Protein AF-A0A662HQM2-F1 (afdb_monomer)

Mean predicted aligned error: 8.48 Å

Radius of gyration: 34.42 Å; Cα contacts (8 Å, |Δi|>4): 1086; chains: 1; bounding box: 82×51×140 Å

Sequence (553 aa):
MDTLKEIIKVRYRIVAILLALVITISVVMAFYILLPKKKPVIGIIKIHGYLITEYSKDIYLKAIRYAEENDTIAGVVVRVYSPGGIASTVEHIYHSLKRLKRVKPVVVCIEGLAASGGYYVSLAGEYIIAEPTSFIGNIGVIAIMPPLIIPSELLVETGPYKYTGFEVHTFCLTVKDALGNFLRAINESRGDRLKISLLNLSQGMLYIGSKALELGLIDKLGSLPDAISLVANLTRIKEYEVVDITERIREELLRDLGYNLWLNKTKLTIGLLNKITMLENSLYYLSPLFINSSNFISTVWTGQAPILISSDSIGGSEKKNVGTKPTVEEEHFILIDGAHRNYIPLPLMNSLLGELNSRGYKVVIVTEKDELKEYLQKRPSCLLIMTPLAKYDKEIVEEIREYLGNNGRLILIHEPAGILASNINSLSQEFGIYFTDGYLYNIRDNYGIYRNIVVRNISDHWLMVNITRLVFFTCTHVYTNGTGLVFTSNSTYHSILERPGEYTPIVLTFKERVLAIGDATIILDPFNTVEDNLKLVKNIVKFMVGECGVKKD

Nearest PDB structures (foldseek):
  3rst-assembly1_C  TM=8.503E-01  e=4.247E-15  Bacillus subtilis
  4kwb-assembly1_C  TM=8.469E-01  e=7.197E-15  Bacillus subtilis subsp. subtilis str. 168
  3rst-assembly1_B  TM=8.493E-01  e=8.581E-15  Bacillus subtilis
  3rst-assembly1_H  TM=8.318E-01  e=1.454E-14  Bacillus subtilis
  4kwb-assembly1_D  TM=8.241E-01  e=5.601E-14  Bacillus subtilis subsp. subtilis str. 168

Foldseek 3Di:
DVVVVVVVVVVVVVVVVVVVVVVVVVVVVVVVVPPPDLFAEEEEAEDAFELAAPLSLVLLLVLLVCLQPDPSHQAYEYEFHYLFYFLVSLVSLLVSLLVSCVRHAYEYEYEQEQAQSNLLSNLSHLFYEYAQQHKHALQFKDWFAFADDDDDPVDDDPDPCPPRVDDRQQVLQVRLVSSVVSLVSQCVRQPPLAQDDSLVSHVRDIDGRNRCNVRRSGPYYDHPVVRSVVSCVVSVHDDYHYDHSSVVSVVSLCVDPRSVCVVVLHAAELVNSCVRPVNNTTMISGRCVRHDCVQPQVPADDQDDNPNDDCVVVPPPDPDPPDDPDPLPDLAEEEEECLLVADDPPVFQCLLCVLSVVVVYYYHYDNHPVVLLVVLVSQYLEYEGHAGPAADDPVSLVSVVVSVVVVYAYEYEYALRRHACVRVCSRVVVFFKDWHRFWKFASPQASSDGQFHKFQPFDPFLLCPPPRIATAPTFTAMGGPFDQGTWGDQRMAGPVVRHGGIGGQWGATDVRRYIYGRGPQLSTPPNCVPGCSSVSSSSVSCSSNVVGDPPPD

Secondary structure (DSSP, 8-state):
-HHHHHHHHHHHHHHHHHHHHHHHHHHHHHHHHHS-PPPPEEEEEEEEEEE-SHHHHHHHHHHHHHHHH-TTEEEEEEEEEEEEEEHHHHHHHHHHHHHHHTTS-EEEEEEEEEETHHHHHHTTSSEEEE-TT-EEE----EEPPPPPP---TTS--SSTTTTTSS-TTTHHHHHHHHHHHHHHHHHHHHGGG--S-HHHHTT--EEEHHHHHHTTSSSEE--HHHHHHHHHHHHT-SS-EEEESGGGGHHHHTT-HHHHHHHTTPPB-HHHHHHHHSSTT-EEEE-GGGB-GGGTS--S---PPPTTS-TTTS-------------S--S-EEEEE-TT-----GGG-HHHHHHHHHTT-EEEEE-SHHHHHHHHHT--SEEEEES-SSPPPHHHHHHHHHHHHTT--EEEE--TTTS-THHHHHHHGGGTEEEPSS-EE-SSSBSSSTTSBEE-EE-S-GGGTT---EE-SS---EEESSEEEEE--TTEEETTTTEEE---SEEEETTTTEEEES-SGGGSTTGGGSTTHHHHHHHHHHHHHT-TT----

Solvent-accessible surface area (backbone atoms only — not comparable to full-atom values): 29248 Å² total; per-residue (Å²): 119,67,69,60,55,50,53,50,52,52,50,52,49,54,52,50,50,51,50,50,50,52,50,50,52,50,51,52,50,49,50,64,68,66,47,82,73,80,62,41,24,38,32,33,41,70,50,57,30,39,40,56,40,75,63,46,37,53,56,52,49,52,47,50,47,52,54,59,74,35,82,55,42,55,22,33,33,39,37,30,36,12,46,12,20,32,37,68,41,35,50,55,52,21,54,49,44,41,53,36,40,76,80,28,57,30,30,20,29,34,49,67,27,17,21,13,21,28,32,55,38,43,47,33,32,81,40,31,30,23,28,56,79,14,34,36,37,26,38,48,62,47,68,46,77,52,72,78,81,81,88,50,94,89,61,85,74,98,48,98,37,68,85,56,74,49,58,67,80,57,42,43,43,59,49,37,52,53,38,51,51,53,54,46,50,49,47,73,55,38,48,90,54,44,70,59,56,70,72,68,45,62,70,34,54,72,30,41,25,57,55,26,39,74,35,21,78,34,73,42,78,42,51,66,72,53,39,51,51,49,41,31,59,78,65,71,52,89,68,67,43,79,42,66,46,43,68,80,45,38,75,61,47,72,66,26,66,30,35,46,35,41,77,70,71,52,60,44,44,69,73,53,56,39,67,63,60,79,44,66,61,46,55,23,20,38,38,67,90,52,36,52,46,82,82,80,50,71,66,86,83,61,100,52,73,62,78,79,56,54,63,84,81,70,57,81,92,61,94,70,83,85,66,80,81,74,75,93,77,71,92,48,30,34,36,34,55,37,45,41,56,26,62,74,66,64,92,28,30,53,71,52,53,49,55,38,42,76,71,66,32,46,80,46,75,32,66,43,64,68,54,46,56,56,50,48,75,68,57,37,45,16,42,42,42,33,44,35,75,36,67,59,52,71,69,60,51,52,53,53,50,51,35,44,73,69,74,25,30,38,37,43,30,34,39,47,79,47,53,69,34,67,25,47,38,55,49,36,47,86,56,44,30,43,59,45,69,45,38,37,30,14,88,80,53,39,61,48,38,44,40,18,29,48,34,61,51,57,41,99,42,83,65,40,64,95,51,65,40,40,51,36,71,44,25,14,42,42,51,61,81,53,46,68,45,32,38,41,54,59,74,26,27,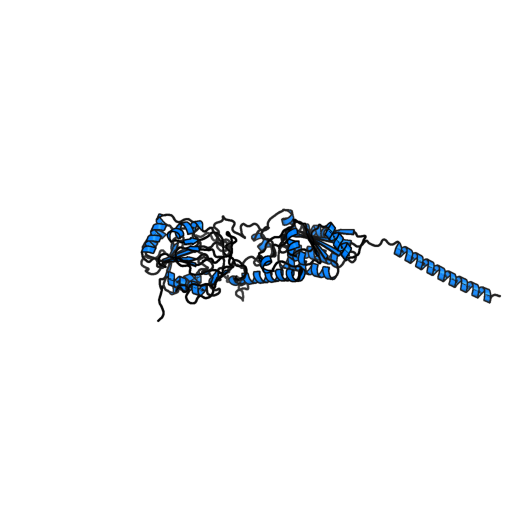35,66,76,74,76,40,64,35,68,44,26,35,30,36,36,19,69,92,76,29,34,41,38,32,22,35,46,52,32,57,20,59,71,45,14,69,42,77,32,22,48,58,44,42,55,33,49,48,36,55,38,74,60,65,72,82,75,72,83,124

Structure (mmCIF, N/CA/C/O backbone):
data_AF-A0A662HQM2-F1
#
_entry.id   AF-A0A662HQM2-F1
#
loop_
_atom_site.group_PDB
_atom_site.id
_atom_site.type_symbol
_atom_site.label_atom_id
_atom_site.label_alt_id
_atom_site.label_comp_id
_atom_site.label_asym_id
_atom_site.label_entity_id
_atom_site.label_seq_id
_atom_site.pdbx_PDB_ins_code
_atom_site.Cartn_x
_atom_site.Cartn_y
_atom_site.Cartn_z
_atom_site.occupancy
_atom_site.B_iso_or_equiv
_atom_site.auth_seq_id
_atom_site.auth_comp_id
_atom_site.auth_asym_id
_atom_site.auth_atom_id
_atom_site.pdbx_PDB_model_num
ATOM 1 N N . MET A 1 1 ? 37.650 10.906 -100.946 1.00 57.34 1 MET A N 1
ATOM 2 C CA . MET A 1 1 ? 38.655 10.662 -99.883 1.00 57.34 1 MET A CA 1
ATOM 3 C C . MET A 1 1 ? 38.355 11.476 -98.616 1.00 57.34 1 MET A C 1
ATOM 5 O O . MET A 1 1 ? 38.645 10.993 -97.527 1.00 57.34 1 MET A O 1
ATOM 9 N N . ASP A 1 2 ? 37.706 12.643 -98.727 1.00 63.16 2 ASP A N 1
ATOM 10 C CA . ASP A 1 2 ? 37.366 13.505 -97.577 1.00 63.16 2 ASP A CA 1
ATOM 11 C C . ASP A 1 2 ? 36.188 13.016 -96.716 1.00 63.16 2 ASP A C 1
ATOM 13 O O . ASP A 1 2 ? 36.229 13.137 -95.494 1.00 63.16 2 ASP A O 1
ATOM 17 N N . THR A 1 3 ? 35.199 12.342 -97.308 1.00 64.31 3 THR A N 1
ATOM 18 C CA . THR A 1 3 ? 34.063 11.734 -96.584 1.00 64.31 3 THR A CA 1
ATOM 19 C C . THR A 1 3 ? 34.477 10.606 -95.633 1.00 64.31 3 THR A C 1
ATOM 21 O O . THR A 1 3 ? 33.915 10.466 -94.550 1.00 64.31 3 THR A O 1
ATOM 24 N N . LEU A 1 4 ? 35.507 9.829 -95.984 1.00 66.12 4 LEU A N 1
ATOM 25 C CA . LEU A 1 4 ? 36.031 8.761 -95.126 1.00 66.12 4 LEU A CA 1
ATOM 26 C C . LEU A 1 4 ? 36.769 9.331 -93.898 1.00 66.12 4 LEU A C 1
ATOM 28 O O . LEU A 1 4 ? 36.634 8.804 -92.796 1.00 66.12 4 LEU A O 1
ATOM 32 N N . LYS A 1 5 ? 37.504 10.441 -94.066 1.00 69.56 5 LYS A N 1
ATOM 33 C CA . LYS A 1 5 ? 38.209 11.138 -92.973 1.00 69.56 5 LYS A CA 1
ATOM 34 C C . LYS A 1 5 ? 37.240 11.792 -91.980 1.00 69.56 5 LYS A C 1
ATOM 36 O O . LYS A 1 5 ? 37.500 11.765 -90.778 1.00 69.56 5 LYS A O 1
ATOM 41 N N . GLU A 1 6 ? 36.127 12.333 -92.469 1.00 72.69 6 GLU A N 1
ATOM 42 C CA . GLU A 1 6 ? 35.021 12.870 -91.659 1.00 72.69 6 GLU A CA 1
ATOM 43 C C . GLU A 1 6 ? 34.370 11.782 -90.787 1.00 72.69 6 GLU A C 1
ATOM 45 O O . GLU A 1 6 ? 34.296 11.929 -89.567 1.00 72.69 6 GLU A O 1
ATOM 50 N N . ILE A 1 7 ? 34.006 10.634 -91.371 1.00 73.88 7 ILE A N 1
ATOM 51 C CA . ILE A 1 7 ? 33.410 9.501 -90.634 1.00 73.88 7 ILE A CA 1
ATOM 52 C C . ILE A 1 7 ? 34.364 8.972 -89.554 1.00 73.88 7 ILE A C 1
ATOM 54 O O . ILE A 1 7 ? 33.945 8.663 -88.436 1.00 73.88 7 ILE A O 1
ATOM 58 N N . ILE A 1 8 ? 35.660 8.895 -89.867 1.00 75.94 8 ILE A N 1
ATOM 59 C CA . ILE A 1 8 ? 36.695 8.479 -88.917 1.00 75.94 8 ILE A CA 1
ATOM 60 C C . ILE A 1 8 ? 36.803 9.484 -87.757 1.00 75.94 8 ILE A C 1
ATOM 62 O O . ILE A 1 8 ? 36.804 9.068 -86.598 1.00 75.94 8 ILE A O 1
ATOM 66 N N . LYS A 1 9 ? 36.804 10.799 -88.024 1.00 76.88 9 LYS A N 1
ATOM 67 C CA . LYS A 1 9 ? 36.801 11.840 -86.977 1.00 76.88 9 LYS A CA 1
ATOM 68 C C . LYS A 1 9 ? 35.562 11.775 -86.081 1.00 76.88 9 LYS A C 1
ATOM 70 O O . LYS A 1 9 ? 35.693 11.914 -84.866 1.00 76.88 9 LYS A O 1
ATOM 75 N N . VAL A 1 10 ? 34.378 11.548 -86.652 1.00 79.06 10 VAL A N 1
ATOM 76 C CA . VAL A 1 10 ? 33.128 11.403 -85.886 1.00 79.06 10 VAL A CA 1
ATOM 77 C C . VAL A 1 10 ? 33.176 10.155 -85.000 1.00 79.06 10 VAL A C 1
ATOM 79 O O . VAL A 1 10 ? 32.844 10.242 -83.819 1.00 79.06 10 VAL A O 1
ATOM 82 N N . ARG A 1 11 ? 33.684 9.023 -85.507 1.00 81.44 11 ARG A N 1
ATOM 83 C CA . ARG A 1 11 ? 33.904 7.807 -84.703 1.00 81.44 11 ARG A CA 1
ATOM 84 C C . ARG A 1 11 ? 34.881 8.039 -83.552 1.00 81.44 11 ARG A C 1
ATOM 86 O O . ARG A 1 11 ? 34.568 7.653 -82.431 1.00 81.44 11 ARG A O 1
ATOM 93 N N . TYR A 1 12 ? 36.008 8.714 -83.785 1.00 84.75 12 TYR A N 1
ATOM 94 C CA . TYR A 1 12 ? 36.951 9.055 -82.711 1.00 84.75 12 TYR A CA 1
ATOM 95 C C . TYR A 1 12 ? 36.329 9.975 -81.656 1.00 84.75 12 TYR A C 1
ATOM 97 O O . TYR A 1 12 ? 36.578 9.777 -80.471 1.00 84.75 12 TYR A O 1
ATOM 105 N N . ARG A 1 13 ? 35.482 10.936 -82.051 1.00 84.62 13 ARG A N 1
ATOM 106 C CA . ARG A 1 13 ? 34.747 11.792 -81.103 1.00 84.62 13 ARG A CA 1
ATOM 107 C C . ARG A 1 13 ? 33.743 11.001 -80.269 1.00 84.62 13 ARG A C 1
ATOM 109 O O . ARG A 1 13 ? 33.709 11.183 -79.060 1.00 84.62 13 ARG A O 1
ATOM 116 N N . ILE A 1 14 ? 32.972 10.102 -80.883 1.00 85.38 14 ILE A N 1
ATOM 117 C CA . ILE A 1 14 ? 32.019 9.240 -80.164 1.00 85.38 14 ILE A CA 1
ATOM 118 C C . ILE A 1 14 ? 32.761 8.326 -79.183 1.00 85.38 14 ILE A C 1
ATOM 120 O O . ILE A 1 14 ? 32.382 8.238 -78.019 1.00 85.38 14 ILE A O 1
ATOM 124 N N . VAL A 1 15 ? 33.854 7.697 -79.624 1.00 87.88 15 VAL A N 1
ATOM 125 C CA . VAL A 1 15 ? 34.693 6.845 -78.771 1.00 87.88 15 VAL A CA 1
ATOM 126 C C . VAL A 1 15 ? 35.307 7.649 -77.624 1.00 87.88 15 VAL A C 1
ATOM 128 O O . VAL A 1 15 ? 35.276 7.186 -76.490 1.00 87.88 15 VAL A O 1
ATOM 131 N N . ALA A 1 16 ? 35.795 8.867 -77.879 1.00 87.56 16 ALA A N 1
ATOM 132 C CA . ALA A 1 16 ? 36.340 9.746 -76.846 1.00 87.56 16 ALA A CA 1
ATOM 133 C C . ALA A 1 16 ? 35.281 10.188 -75.823 1.00 87.56 16 ALA A C 1
ATOM 135 O O . ALA A 1 16 ? 35.570 10.217 -74.630 1.00 87.56 16 ALA A O 1
ATOM 136 N N . ILE A 1 17 ? 34.052 10.481 -76.262 1.00 90.25 17 ILE A N 1
ATOM 137 C CA . ILE A 1 17 ? 32.931 10.828 -75.374 1.00 90.25 17 ILE A CA 1
ATOM 138 C C . ILE A 1 17 ? 32.534 9.626 -74.509 1.00 90.25 17 ILE A C 1
ATOM 140 O O . ILE A 1 17 ? 32.343 9.782 -73.307 1.00 90.25 17 ILE A O 1
ATOM 144 N N . LEU A 1 18 ? 32.453 8.425 -75.089 1.00 91.06 18 LEU A N 1
ATOM 145 C CA . LEU A 1 18 ? 32.153 7.201 -74.339 1.00 91.06 18 LEU A CA 1
ATOM 146 C C . LEU A 1 18 ? 33.255 6.875 -73.324 1.00 91.06 18 LEU A C 1
ATOM 148 O O . LEU A 1 18 ? 32.949 6.545 -72.182 1.00 91.06 18 LEU A O 1
ATOM 152 N N . LEU A 1 19 ? 34.527 7.025 -73.705 1.00 92.50 19 LEU A N 1
ATOM 153 C CA . LEU A 1 19 ? 35.667 6.879 -72.795 1.00 92.50 19 LEU A CA 1
ATOM 154 C C . LEU A 1 19 ? 35.613 7.896 -71.656 1.00 92.50 19 LEU A C 1
ATOM 156 O O . LEU A 1 19 ? 35.769 7.515 -70.499 1.00 92.50 19 LEU A O 1
ATOM 160 N N . ALA A 1 20 ? 35.343 9.165 -71.964 1.00 90.94 20 ALA A N 1
ATOM 161 C CA . ALA A 1 20 ? 35.182 10.201 -70.953 1.00 90.94 20 ALA A CA 1
ATOM 162 C C . ALA A 1 20 ? 34.033 9.864 -69.992 1.00 90.94 20 ALA A C 1
ATOM 164 O O . ALA A 1 20 ? 34.225 9.938 -68.784 1.00 90.94 20 ALA A O 1
ATOM 165 N N . LEU A 1 21 ? 32.886 9.401 -70.503 1.00 93.19 21 LEU A N 1
ATOM 166 C CA . LEU A 1 21 ? 31.736 8.997 -69.691 1.00 93.19 21 LEU A CA 1
ATOM 167 C C . LEU A 1 21 ? 32.073 7.823 -68.760 1.00 93.19 21 LEU A C 1
ATOM 169 O O . LEU A 1 21 ? 31.749 7.867 -67.576 1.00 93.19 21 LEU A O 1
ATOM 173 N N . VAL A 1 22 ? 32.752 6.790 -69.270 1.00 94.19 22 VAL A N 1
ATOM 174 C CA . VAL A 1 22 ? 33.184 5.634 -68.467 1.00 94.19 22 VAL A CA 1
ATOM 175 C C . VAL A 1 22 ? 34.169 6.064 -67.384 1.00 94.19 22 VAL A C 1
ATOM 177 O O . VAL A 1 22 ? 34.041 5.623 -66.241 1.00 94.19 22 VAL A O 1
ATOM 180 N N . ILE A 1 23 ? 35.113 6.953 -67.706 1.00 93.75 23 ILE A N 1
ATOM 181 C CA . ILE A 1 23 ? 36.056 7.515 -66.732 1.00 93.75 23 ILE A CA 1
ATOM 182 C C . ILE A 1 23 ? 35.303 8.327 -65.676 1.00 93.75 23 ILE A C 1
ATOM 184 O O . ILE A 1 23 ? 35.539 8.126 -64.490 1.00 93.75 23 ILE A O 1
ATOM 188 N N . THR A 1 24 ? 34.355 9.185 -66.061 1.00 91.25 24 THR A N 1
ATOM 189 C CA . THR A 1 24 ? 33.552 9.969 -65.112 1.00 91.25 24 THR A CA 1
ATOM 190 C C . THR A 1 24 ? 32.716 9.068 -64.204 1.00 91.25 24 THR A C 1
ATOM 192 O O . THR A 1 24 ? 32.744 9.253 -62.992 1.00 91.25 24 THR A O 1
ATOM 195 N N . ILE A 1 25 ? 32.033 8.055 -64.746 1.00 92.75 25 ILE A N 1
ATOM 196 C CA . ILE A 1 25 ? 31.264 7.084 -63.952 1.00 92.75 25 ILE A CA 1
ATOM 197 C C . ILE A 1 25 ? 32.188 6.322 -62.999 1.00 92.75 25 ILE A C 1
ATOM 199 O O . ILE A 1 25 ? 31.849 6.157 -61.831 1.00 92.75 25 ILE A O 1
ATOM 203 N N . SER A 1 26 ? 33.368 5.908 -63.462 1.00 90.06 26 SER A N 1
ATOM 204 C CA . SER A 1 26 ? 34.348 5.190 -62.639 1.00 90.06 26 SER A CA 1
ATOM 205 C C . SER A 1 26 ? 34.918 6.074 -61.530 1.00 90.06 26 SER A C 1
ATOM 207 O O . SER A 1 26 ? 35.071 5.606 -60.409 1.00 90.06 26 SER A O 1
ATOM 209 N N . VAL A 1 27 ? 35.181 7.357 -61.802 1.00 90.69 27 VAL A N 1
ATOM 210 C CA . VAL A 1 27 ? 35.644 8.336 -60.805 1.00 90.69 27 VAL A CA 1
ATOM 211 C C . VAL A 1 27 ? 34.545 8.643 -59.790 1.00 90.69 27 VAL A C 1
ATOM 213 O O . VAL A 1 27 ? 34.822 8.657 -58.596 1.00 90.69 27 VAL A O 1
ATOM 216 N N . VAL A 1 28 ? 33.294 8.825 -60.224 1.00 88.50 28 VAL A N 1
ATOM 217 C CA . VAL A 1 28 ? 32.146 9.020 -59.324 1.00 88.50 28 VAL A CA 1
ATOM 218 C C . VAL A 1 28 ? 31.912 7.769 -58.477 1.00 88.50 28 VAL A C 1
ATOM 220 O O . VAL A 1 28 ? 31.725 7.879 -57.271 1.00 88.50 28 VAL A O 1
ATOM 223 N N . MET A 1 29 ? 31.985 6.574 -59.064 1.00 86.00 29 MET A N 1
ATOM 224 C CA . MET A 1 29 ? 31.827 5.309 -58.346 1.00 86.00 29 MET A CA 1
ATOM 225 C C . MET A 1 29 ? 32.978 5.080 -57.357 1.00 86.00 29 MET A C 1
ATOM 227 O O . MET A 1 29 ? 32.722 4.736 -56.207 1.00 86.00 29 MET A O 1
ATOM 231 N N . ALA A 1 30 ? 34.225 5.346 -57.754 1.00 85.06 30 ALA A N 1
ATOM 232 C CA . ALA A 1 30 ? 35.382 5.306 -56.864 1.00 85.06 30 ALA A CA 1
ATOM 233 C C . ALA A 1 30 ? 35.238 6.320 -55.724 1.00 85.06 30 ALA A C 1
ATOM 235 O O . ALA A 1 30 ? 35.473 5.967 -54.574 1.00 85.06 30 ALA A O 1
ATOM 236 N N . PHE A 1 31 ? 34.775 7.540 -56.010 1.00 82.00 31 PHE A N 1
ATOM 237 C CA . PHE A 1 31 ? 34.490 8.556 -54.998 1.00 82.00 31 PHE A CA 1
ATOM 238 C C . PHE A 1 31 ? 33.400 8.092 -54.018 1.00 82.00 31 PHE A C 1
ATOM 240 O O . PHE A 1 31 ? 33.593 8.188 -52.812 1.00 82.00 31 PHE A O 1
ATOM 247 N N . TYR A 1 32 ? 32.305 7.495 -54.501 1.00 77.81 32 TYR A N 1
ATOM 248 C CA . TYR A 1 32 ? 31.253 6.919 -53.651 1.00 77.81 32 TYR A CA 1
ATOM 249 C C . TYR A 1 32 ? 31.725 5.721 -52.810 1.00 77.81 32 TYR A C 1
ATOM 251 O O . TYR A 1 32 ? 31.235 5.533 -51.698 1.00 77.81 32 TYR A O 1
ATOM 259 N N . ILE A 1 33 ? 32.665 4.916 -53.316 1.00 77.00 33 ILE A N 1
ATOM 260 C CA . ILE A 1 33 ? 33.270 3.787 -52.588 1.00 77.00 33 ILE A CA 1
ATOM 261 C C . ILE A 1 33 ? 34.285 4.279 -51.541 1.00 77.00 33 ILE A C 1
ATOM 263 O O . ILE A 1 33 ? 34.396 3.676 -50.475 1.00 77.00 33 ILE A O 1
ATOM 267 N N . LEU A 1 34 ? 35.007 5.366 -51.836 1.00 74.06 34 LEU A N 1
ATOM 268 C CA . LEU A 1 34 ? 36.028 5.973 -50.974 1.00 74.06 34 LEU A CA 1
ATOM 269 C C . LEU A 1 34 ? 35.450 6.921 -49.912 1.00 74.06 34 LEU A C 1
ATOM 271 O O . LEU A 1 34 ? 36.155 7.249 -48.956 1.00 74.06 34 LEU A O 1
ATOM 275 N N . LEU A 1 35 ? 34.192 7.360 -50.043 1.00 68.12 35 LEU A N 1
ATOM 276 C CA . LEU A 1 35 ? 33.508 8.094 -48.980 1.00 68.12 35 LEU A CA 1
ATOM 277 C C . LEU A 1 35 ? 33.440 7.207 -47.724 1.00 68.12 35 LEU A C 1
ATOM 279 O O . LEU A 1 35 ? 32.923 6.088 -47.798 1.00 68.12 35 LEU A O 1
ATOM 283 N N . PRO A 1 36 ? 33.919 7.680 -46.559 1.00 60.19 36 PRO A N 1
ATOM 284 C CA . PRO A 1 36 ? 33.823 6.911 -45.330 1.00 60.19 36 PRO A CA 1
ATOM 285 C C . PRO A 1 36 ? 32.344 6.667 -45.024 1.00 60.19 36 PRO A C 1
ATOM 287 O O . PRO A 1 36 ? 31.593 7.596 -44.715 1.00 60.19 36 PRO A O 1
ATOM 290 N N . LYS A 1 37 ? 31.902 5.407 -45.123 1.00 65.62 37 LYS A N 1
ATOM 291 C CA . LYS A 1 37 ? 30.566 5.020 -44.665 1.00 65.62 37 LYS A CA 1
ATOM 292 C C . LYS A 1 37 ? 30.501 5.311 -43.170 1.00 65.62 37 LYS A C 1
ATOM 294 O O . LYS A 1 37 ? 31.276 4.741 -42.403 1.00 65.62 37 LYS A O 1
ATOM 299 N N . LYS A 1 38 ? 29.596 6.204 -42.754 1.00 71.88 38 LYS A N 1
ATOM 300 C CA . LYS A 1 38 ? 29.321 6.419 -41.327 1.00 71.88 38 LYS A CA 1
ATOM 301 C C . LYS A 1 38 ? 28.953 5.067 -40.720 1.00 71.88 38 LYS A C 1
ATOM 303 O O . LYS A 1 38 ? 28.033 4.411 -41.211 1.00 71.88 38 LYS A O 1
ATOM 308 N N . LYS A 1 39 ? 29.704 4.634 -39.706 1.00 84.94 39 LYS A N 1
ATOM 309 C CA . LYS A 1 39 ? 29.435 3.367 -39.025 1.00 84.94 39 LYS A CA 1
ATOM 310 C C . LYS A 1 39 ? 28.049 3.443 -38.375 1.00 84.94 39 LYS A C 1
ATOM 312 O O . LYS A 1 39 ? 27.710 4.493 -37.822 1.00 84.94 39 LYS A O 1
ATOM 317 N N . PRO A 1 40 ? 27.233 2.379 -38.454 1.00 94.00 40 PRO A N 1
ATOM 318 C CA . PRO A 1 40 ? 25.973 2.341 -37.731 1.00 94.00 40 PRO A CA 1
ATOM 319 C C . PRO A 1 40 ? 26.242 2.450 -36.228 1.00 94.00 40 PRO A C 1
ATOM 321 O O . PRO A 1 40 ? 27.258 1.970 -35.723 1.00 94.00 40 PRO A O 1
ATOM 324 N N . VAL A 1 41 ? 25.327 3.093 -35.514 1.00 97.31 41 VAL A N 1
ATOM 325 C CA . VAL A 1 41 ? 25.457 3.374 -34.086 1.00 97.31 41 VAL A CA 1
ATOM 326 C C . VAL A 1 41 ? 24.467 2.527 -33.301 1.00 97.31 41 VAL A C 1
ATOM 328 O O . VAL A 1 41 ? 23.283 2.467 -33.634 1.00 97.31 41 VAL A O 1
ATOM 331 N N . ILE A 1 42 ? 24.937 1.920 -32.217 1.00 98.44 42 ILE A N 1
ATOM 332 C CA . ILE A 1 42 ? 24.087 1.401 -31.149 1.00 98.44 42 ILE A CA 1
ATOM 333 C C . ILE A 1 42 ? 24.005 2.475 -30.068 1.00 98.44 42 ILE A C 1
ATOM 335 O O . ILE A 1 42 ? 25.006 2.853 -29.458 1.00 98.44 42 ILE A O 1
ATOM 339 N N . GLY A 1 43 ? 22.800 2.994 -29.859 1.00 98.31 43 GLY A N 1
ATOM 340 C CA . GLY A 1 43 ? 22.536 4.020 -28.861 1.00 98.31 43 GLY A CA 1
ATOM 341 C C . GLY A 1 43 ? 22.336 3.430 -27.471 1.00 98.31 43 GLY A C 1
ATOM 342 O O . GLY A 1 43 ? 21.660 2.416 -27.331 1.00 98.31 43 GLY A O 1
ATOM 343 N N . ILE A 1 44 ? 22.855 4.081 -26.433 1.00 98.56 44 ILE A N 1
ATOM 344 C CA . ILE A 1 44 ? 22.531 3.770 -25.036 1.00 98.56 44 ILE A CA 1
ATOM 345 C C . ILE A 1 44 ? 21.684 4.903 -24.461 1.00 98.56 44 ILE A C 1
ATOM 347 O O . ILE A 1 44 ? 22.085 6.062 -24.522 1.00 98.56 44 ILE A O 1
ATOM 351 N N . ILE A 1 45 ? 20.532 4.565 -23.880 1.00 98.38 45 ILE A N 1
ATOM 352 C CA . ILE A 1 45 ? 19.703 5.490 -23.095 1.00 98.38 45 ILE A CA 1
ATOM 353 C C . ILE A 1 45 ? 19.694 5.002 -21.645 1.00 98.38 45 ILE A C 1
ATOM 355 O O . ILE A 1 45 ? 19.197 3.916 -21.358 1.00 98.38 45 ILE A O 1
ATOM 359 N N . LYS A 1 46 ? 20.240 5.798 -20.724 1.00 97.50 46 LYS A N 1
ATOM 360 C CA . LYS A 1 46 ? 20.297 5.506 -19.284 1.00 97.50 46 LYS A CA 1
ATOM 361 C C . LYS A 1 46 ? 19.087 6.094 -18.563 1.00 97.50 46 LYS A C 1
ATOM 363 O O . LYS A 1 46 ? 18.990 7.310 -18.432 1.00 97.50 46 LYS A O 1
ATOM 368 N N . ILE A 1 47 ? 18.201 5.247 -18.050 1.00 97.06 47 ILE A N 1
ATOM 369 C CA . ILE A 1 47 ? 17.048 5.633 -17.224 1.00 97.06 47 ILE A CA 1
ATOM 370 C C . ILE A 1 47 ? 17.380 5.302 -15.772 1.00 97.06 47 ILE A C 1
ATOM 372 O O . ILE A 1 47 ? 17.244 4.161 -15.322 1.00 97.06 47 ILE A O 1
ATOM 376 N N . HIS A 1 48 ? 17.906 6.298 -15.066 1.00 95.44 48 HIS A N 1
ATOM 377 C CA . HIS A 1 48 ? 18.498 6.143 -13.744 1.00 95.44 48 HIS A CA 1
ATOM 378 C C . HIS A 1 48 ? 17.776 7.033 -12.728 1.00 95.44 48 HIS A C 1
ATOM 380 O O . HIS A 1 48 ? 17.507 8.199 -13.001 1.00 95.44 48 HIS A O 1
ATOM 386 N N . GLY A 1 49 ? 17.534 6.502 -11.532 1.00 95.44 49 GLY A N 1
ATOM 387 C CA . GLY A 1 49 ? 16.974 7.255 -10.413 1.00 95.44 49 GLY A CA 1
ATOM 388 C C . GLY A 1 49 ? 15.465 7.461 -10.450 1.00 95.44 49 GLY A C 1
ATOM 389 O O . GLY A 1 49 ? 14.735 6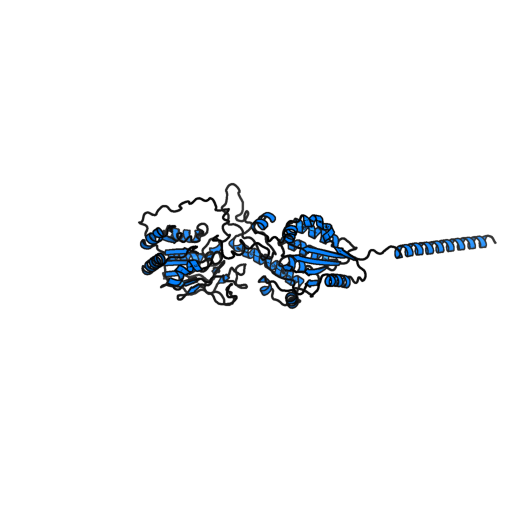.704 -11.094 1.00 95.44 49 GLY A O 1
ATOM 390 N N . TYR A 1 50 ? 14.992 8.433 -9.668 1.00 97.12 50 TYR A N 1
ATOM 391 C CA . TYR A 1 50 ? 13.567 8.679 -9.462 1.00 97.12 50 TYR A CA 1
ATOM 392 C C . TYR A 1 50 ? 12.927 9.361 -10.674 1.00 97.12 50 TYR A C 1
ATOM 394 O O . TYR A 1 50 ? 13.364 10.429 -11.094 1.00 97.12 50 TYR A O 1
ATOM 402 N N . LEU A 1 51 ? 11.828 8.796 -11.172 1.00 96.00 51 LEU A N 1
ATOM 403 C CA . LEU A 1 51 ? 11.056 9.330 -12.300 1.00 96.00 51 LEU A CA 1
ATOM 404 C C . LEU A 1 51 ? 9.895 10.202 -11.800 1.00 96.00 51 LEU A C 1
ATOM 406 O O . LEU A 1 51 ? 8.723 9.880 -11.993 1.00 96.00 51 LEU A O 1
ATOM 410 N N . ILE A 1 52 ? 10.226 11.259 -11.058 1.00 92.88 52 ILE A N 1
ATOM 411 C CA . ILE A 1 52 ? 9.264 11.993 -10.220 1.00 92.88 52 ILE A CA 1
ATOM 412 C C . ILE A 1 52 ? 8.996 13.427 -10.666 1.00 92.88 52 ILE A C 1
ATOM 414 O O . ILE A 1 52 ? 8.281 14.121 -9.961 1.00 92.88 52 ILE A O 1
ATOM 418 N N . THR A 1 53 ? 9.529 13.899 -11.793 1.00 90.12 53 THR A N 1
ATOM 419 C CA . THR A 1 53 ? 9.206 15.243 -12.294 1.00 90.12 53 THR A CA 1
ATOM 420 C C . THR A 1 53 ? 8.738 15.209 -13.748 1.00 90.12 53 THR A C 1
ATOM 422 O O . THR A 1 53 ? 9.121 14.332 -14.529 1.00 90.12 53 THR A O 1
ATOM 425 N N . GLU A 1 54 ? 7.925 16.196 -14.133 1.00 86.06 54 GLU A N 1
ATOM 426 C CA . GLU A 1 54 ? 7.593 16.459 -15.542 1.00 86.06 54 GLU A CA 1
ATOM 427 C C . GLU A 1 54 ? 8.850 16.786 -16.362 1.00 86.06 54 GLU A C 1
ATOM 429 O O . GLU A 1 54 ? 8.940 16.462 -17.545 1.00 86.06 54 GLU A O 1
ATOM 434 N N . TYR A 1 55 ? 9.865 17.363 -15.717 1.00 87.69 55 TYR A N 1
ATOM 435 C CA . TYR A 1 55 ? 11.150 17.632 -16.344 1.00 87.69 55 TYR A CA 1
ATOM 436 C C . TYR A 1 55 ? 11.916 16.334 -16.659 1.00 87.69 55 TYR A C 1
ATOM 438 O O . TYR A 1 55 ? 12.420 16.192 -17.773 1.00 87.69 55 TYR A O 1
ATOM 446 N N . SER A 1 56 ? 11.917 15.337 -15.755 1.00 84.88 56 SER A N 1
ATOM 447 C CA . SER A 1 56 ? 12.473 13.997 -16.014 1.00 84.88 56 SER A CA 1
ATOM 448 C C . SER A 1 56 ? 11.824 13.378 -17.254 1.00 84.88 56 SER A C 1
ATOM 450 O O . SER A 1 56 ? 12.515 12.845 -18.124 1.00 84.88 56 SER A O 1
ATOM 452 N N . LYS A 1 57 ? 10.490 13.467 -17.351 1.00 92.12 57 LYS A N 1
ATOM 453 C CA . LYS A 1 57 ? 9.717 12.981 -18.499 1.00 92.12 57 LYS A CA 1
ATOM 454 C C . LYS A 1 57 ? 10.227 13.620 -19.793 1.00 92.12 57 LYS A C 1
ATOM 456 O O . LYS A 1 57 ? 10.635 12.896 -20.699 1.00 92.12 57 LYS A O 1
ATOM 461 N N . ASP A 1 58 ? 10.255 14.948 -19.876 1.00 92.94 58 ASP A N 1
ATOM 462 C CA . ASP A 1 58 ? 10.649 15.663 -21.097 1.00 92.94 58 ASP A CA 1
ATOM 463 C C . ASP A 1 58 ? 12.096 15.363 -21.516 1.00 92.94 58 ASP A C 1
ATOM 465 O O . ASP A 1 58 ? 12.365 15.145 -22.701 1.00 92.94 58 ASP A O 1
ATOM 469 N N . ILE A 1 59 ? 13.016 15.274 -20.551 1.00 92.88 59 ILE A N 1
ATOM 470 C CA . ILE A 1 59 ? 14.417 14.904 -20.783 1.00 92.88 59 ILE A CA 1
ATOM 471 C C . ILE A 1 59 ? 14.518 13.532 -21.465 1.00 92.88 59 ILE A C 1
ATOM 473 O O . ILE A 1 59 ? 15.160 13.396 -22.512 1.00 92.88 59 ILE A O 1
ATOM 477 N N . TYR A 1 60 ? 13.860 12.510 -20.912 1.00 95.50 60 TYR A N 1
ATOM 478 C CA . TYR A 1 60 ? 13.908 11.165 -21.486 1.00 95.50 60 TYR A CA 1
ATOM 479 C C . TYR A 1 60 ? 13.198 11.084 -22.837 1.00 95.50 60 TYR A C 1
ATOM 481 O O . TYR A 1 60 ? 13.702 10.426 -23.749 1.00 95.50 60 TYR A O 1
ATOM 489 N N . LEU A 1 61 ? 12.081 11.795 -23.015 1.00 96.19 61 LEU A N 1
ATOM 490 C CA . LEU A 1 61 ? 11.388 11.863 -24.302 1.00 96.19 61 LEU A CA 1
ATOM 491 C C . LEU A 1 61 ? 12.261 12.480 -25.401 1.00 96.19 61 LEU A C 1
ATOM 493 O O . LEU A 1 61 ? 12.248 11.976 -26.525 1.00 96.19 61 LEU A O 1
ATOM 497 N N . LYS A 1 62 ? 13.062 13.510 -25.094 1.00 95.94 62 LYS A N 1
ATOM 498 C CA . LYS A 1 62 ? 14.033 14.083 -26.043 1.00 95.94 62 LYS A CA 1
ATOM 499 C C . LYS A 1 62 ? 15.080 13.056 -26.478 1.00 95.94 62 LYS A C 1
ATOM 501 O O . LYS A 1 62 ? 15.341 12.929 -27.673 1.00 95.94 62 LYS A O 1
ATOM 506 N N . ALA A 1 63 ? 15.656 12.304 -25.537 1.00 96.75 63 ALA A N 1
ATOM 507 C CA . ALA A 1 63 ? 16.643 11.268 -25.853 1.00 96.75 63 ALA A CA 1
ATOM 508 C C . ALA A 1 63 ? 16.045 10.134 -26.702 1.00 96.75 63 ALA A C 1
ATOM 510 O O . ALA A 1 63 ? 16.664 9.698 -27.673 1.00 96.75 63 ALA A O 1
ATOM 511 N N . ILE A 1 64 ? 14.826 9.695 -26.374 1.00 98.06 64 ILE A N 1
ATOM 512 C CA . ILE A 1 64 ? 14.107 8.659 -27.128 1.00 98.06 64 ILE A CA 1
ATOM 513 C C . ILE A 1 64 ? 13.788 9.148 -28.544 1.00 98.06 64 ILE A C 1
ATOM 515 O O . ILE A 1 64 ? 14.060 8.428 -29.500 1.00 98.06 64 ILE A O 1
ATOM 519 N N . ARG A 1 65 ? 13.283 10.379 -28.696 1.00 97.31 65 ARG A N 1
ATOM 520 C CA . ARG A 1 65 ? 12.990 10.973 -30.009 1.00 97.31 65 ARG A CA 1
ATOM 521 C C . ARG A 1 65 ? 14.249 11.127 -30.856 1.00 97.31 65 ARG A C 1
ATOM 523 O O . ARG A 1 65 ? 14.237 10.777 -32.028 1.00 97.31 65 ARG A O 1
ATOM 530 N N . TYR A 1 66 ? 15.353 11.577 -30.263 1.00 97.25 66 TYR A N 1
ATOM 531 C CA . TYR A 1 66 ? 16.633 11.641 -30.968 1.00 97.25 66 TYR A CA 1
ATOM 532 C C . TYR A 1 66 ? 17.067 10.259 -31.480 1.00 97.25 66 TYR A C 1
ATOM 534 O O . TYR A 1 66 ? 17.545 10.135 -32.607 1.00 97.25 66 TYR A O 1
ATOM 542 N N . ALA A 1 67 ? 16.880 9.214 -30.670 1.00 97.75 67 ALA A N 1
ATOM 543 C CA . ALA A 1 67 ? 17.159 7.848 -31.088 1.00 97.75 67 ALA A CA 1
ATOM 544 C C . ALA A 1 67 ? 16.220 7.367 -32.202 1.00 97.75 67 ALA A C 1
ATOM 546 O O . ALA A 1 67 ? 16.656 6.631 -33.081 1.00 97.75 67 ALA A O 1
ATOM 547 N N . GLU A 1 68 ? 14.954 7.781 -32.177 1.00 97.62 68 GLU A N 1
ATOM 548 C CA . GLU A 1 68 ? 13.932 7.457 -33.177 1.00 97.62 68 GLU A CA 1
ATOM 549 C C . GLU A 1 68 ? 14.242 8.113 -34.532 1.00 97.62 68 GLU A C 1
ATOM 551 O O . GLU A 1 68 ? 14.346 7.413 -35.536 1.00 97.62 68 GLU A O 1
ATOM 556 N N . GLU A 1 69 ? 14.496 9.423 -34.545 1.00 96.56 69 GLU A N 1
ATOM 557 C CA . GLU A 1 69 ? 14.642 10.247 -35.756 1.00 96.56 69 GLU A CA 1
ATOM 558 C C . GLU A 1 69 ? 16.029 10.162 -36.413 1.00 96.56 69 GLU A C 1
ATOM 560 O O . GLU A 1 69 ? 16.178 10.504 -37.583 1.00 96.56 69 GLU A O 1
ATOM 565 N N . ASN A 1 70 ? 17.067 9.724 -35.693 1.00 95.88 70 ASN A N 1
ATOM 566 C CA . ASN A 1 70 ? 18.417 9.669 -36.253 1.00 95.88 70 ASN A CA 1
ATOM 567 C C . ASN A 1 70 ? 18.703 8.335 -36.965 1.00 95.88 70 ASN A C 1
ATOM 569 O O . ASN A 1 70 ? 18.959 7.315 -36.318 1.00 95.88 70 ASN A O 1
ATOM 573 N N . ASP A 1 71 ? 18.751 8.366 -38.296 1.00 93.50 71 ASP A N 1
ATOM 574 C CA . ASP A 1 71 ? 19.024 7.210 -39.163 1.00 93.50 71 ASP A CA 1
ATOM 575 C C . ASP A 1 71 ? 20.388 6.541 -38.936 1.00 93.50 71 ASP A C 1
ATOM 577 O O . ASP A 1 71 ? 20.568 5.378 -39.293 1.00 93.50 71 ASP A O 1
ATOM 581 N N . THR A 1 72 ? 21.365 7.223 -38.322 1.00 94.62 72 THR A N 1
ATOM 582 C CA . THR A 1 72 ? 22.643 6.574 -37.985 1.00 94.62 72 THR A CA 1
ATOM 583 C C . THR A 1 72 ? 22.504 5.596 -36.822 1.00 94.62 72 THR A C 1
ATOM 585 O O . THR A 1 72 ? 23.361 4.732 -36.659 1.00 94.62 72 THR A O 1
ATOM 588 N N . ILE A 1 73 ? 21.464 5.731 -35.992 1.00 97.31 73 ILE A N 1
ATOM 589 C CA . ILE A 1 73 ? 21.197 4.835 -34.864 1.00 97.31 73 ILE A CA 1
ATOM 590 C C . ILE A 1 73 ? 20.419 3.628 -35.379 1.00 97.31 73 ILE A C 1
ATOM 592 O O . ILE A 1 73 ? 19.243 3.738 -35.723 1.00 97.31 73 ILE A O 1
ATOM 596 N N . ALA A 1 74 ? 21.081 2.474 -35.399 1.00 97.19 74 ALA A N 1
ATOM 597 C CA . ALA A 1 74 ? 20.524 1.214 -35.878 1.00 97.19 74 ALA A CA 1
ATOM 598 C C . ALA A 1 74 ? 19.627 0.530 -34.832 1.00 97.19 74 ALA A C 1
ATOM 600 O O . ALA A 1 74 ? 18.676 -0.160 -35.186 1.00 97.19 74 ALA A O 1
ATOM 601 N N . GLY A 1 75 ? 19.917 0.723 -33.544 1.00 98.31 75 GLY A N 1
ATOM 602 C CA . GLY A 1 75 ? 19.170 0.135 -32.434 1.00 98.31 75 GLY A CA 1
ATOM 603 C C . GLY A 1 75 ? 19.598 0.725 -31.094 1.00 98.31 75 GLY A C 1
ATOM 604 O O . GLY A 1 75 ? 20.582 1.467 -31.019 1.00 98.31 75 GLY A O 1
ATOM 605 N N . VAL A 1 76 ? 18.846 0.418 -30.038 1.00 98.69 76 VAL A N 1
ATOM 606 C CA . VAL A 1 76 ? 19.011 1.051 -28.724 1.00 98.69 76 VAL A CA 1
ATOM 607 C C . VAL A 1 76 ? 19.080 0.022 -27.604 1.00 98.69 76 VAL A C 1
ATOM 609 O O . VAL A 1 76 ? 18.259 -0.891 -27.525 1.00 98.69 76 VAL A O 1
ATOM 612 N N . VAL A 1 77 ? 20.029 0.224 -26.691 1.00 98.81 77 VAL A N 1
ATOM 613 C CA . VAL A 1 77 ? 20.029 -0.389 -25.365 1.00 98.81 77 VAL A CA 1
ATOM 614 C C . VAL A 1 77 ? 19.497 0.618 -24.347 1.00 98.81 77 VAL A C 1
ATOM 616 O O . VAL A 1 77 ? 20.053 1.704 -24.183 1.00 98.81 77 VAL A O 1
ATOM 619 N N . VAL A 1 78 ? 18.433 0.261 -23.634 1.00 98.81 78 VAL A N 1
ATOM 620 C CA . VAL A 1 78 ? 17.902 1.053 -22.519 1.00 98.81 78 VAL A CA 1
ATOM 621 C C . VAL A 1 78 ? 18.461 0.482 -21.223 1.00 98.81 78 VAL A C 1
ATOM 623 O O . VAL A 1 78 ? 18.084 -0.612 -20.806 1.00 98.81 78 VAL A O 1
ATOM 626 N N . ARG A 1 79 ? 19.379 1.209 -20.590 1.00 98.38 79 ARG A N 1
ATOM 627 C CA . ARG A 1 79 ? 19.994 0.819 -19.320 1.00 98.38 79 ARG A CA 1
ATOM 628 C C . ARG A 1 79 ? 19.151 1.355 -18.168 1.00 98.38 79 ARG A C 1
ATOM 630 O O . ARG A 1 79 ? 18.988 2.567 -18.050 1.00 98.38 79 ARG A O 1
ATOM 637 N N . VAL A 1 80 ? 18.601 0.469 -17.344 1.00 98.75 80 VAL A N 1
ATOM 638 C CA . VAL A 1 80 ? 17.659 0.820 -16.272 1.00 98.75 80 VAL A CA 1
ATOM 639 C C . VAL A 1 80 ? 18.293 0.576 -14.908 1.00 98.75 80 VAL A C 1
ATOM 641 O O . VAL A 1 80 ? 18.706 -0.542 -14.606 1.00 98.75 80 VAL A O 1
ATOM 644 N N . TYR A 1 81 ? 18.305 1.625 -14.082 1.00 98.12 81 TYR A N 1
ATOM 645 C CA . TYR A 1 81 ? 18.643 1.560 -12.660 1.00 98.12 81 TYR A CA 1
ATOM 646 C C . TYR A 1 81 ? 17.732 2.507 -11.868 1.00 98.12 81 TYR A C 1
ATOM 648 O O . TYR A 1 81 ? 18.083 3.661 -11.607 1.00 98.12 81 TYR A O 1
ATOM 656 N N . SER A 1 82 ? 16.509 2.062 -11.563 1.00 98.25 82 SER A N 1
ATOM 657 C CA . SER A 1 82 ? 15.447 2.946 -11.066 1.00 98.25 82 SER A CA 1
ATOM 658 C C . SER A 1 82 ? 14.489 2.260 -10.079 1.00 98.25 82 SER A C 1
ATOM 660 O O . SER A 1 82 ? 14.055 1.129 -10.326 1.00 98.25 82 SER A O 1
ATOM 662 N N . PRO A 1 83 ? 14.097 2.959 -8.993 1.00 97.88 83 PRO A N 1
ATOM 663 C CA . PRO A 1 83 ? 13.029 2.536 -8.091 1.00 97.88 83 PRO A CA 1
ATOM 664 C C . PRO A 1 83 ? 11.623 2.911 -8.596 1.00 97.88 83 PRO A C 1
ATOM 666 O O . PRO A 1 83 ? 10.638 2.612 -7.918 1.00 97.88 83 PRO A O 1
ATOM 669 N N . GLY A 1 84 ? 11.521 3.595 -9.743 1.00 97.88 84 GLY A N 1
ATOM 670 C CA . GLY A 1 84 ? 10.272 4.093 -10.311 1.00 97.88 84 GLY A CA 1
ATOM 671 C C . GLY A 1 84 ? 9.984 5.566 -10.002 1.00 97.88 84 GLY A C 1
ATOM 672 O O . GLY A 1 84 ? 10.903 6.366 -9.803 1.00 97.88 84 GLY A O 1
ATOM 673 N N . GLY A 1 85 ? 8.706 5.947 -10.010 1.00 96.25 85 GLY A N 1
ATOM 674 C CA . GLY A 1 85 ? 8.280 7.338 -9.850 1.00 96.25 85 GLY A CA 1
ATOM 675 C C . GLY A 1 85 ? 6.784 7.561 -10.077 1.00 96.25 85 GLY A C 1
ATOM 676 O O . GLY A 1 85 ? 5.968 6.691 -9.771 1.00 96.25 85 GLY A O 1
ATOM 677 N N . ILE A 1 86 ? 6.423 8.739 -10.589 1.00 95.38 86 ILE A N 1
ATOM 678 C CA . ILE A 1 86 ? 5.029 9.105 -10.884 1.00 95.38 86 ILE A CA 1
ATOM 679 C C . ILE A 1 86 ? 4.509 8.222 -12.023 1.00 95.38 86 ILE A C 1
ATOM 681 O O . ILE A 1 86 ? 5.183 8.066 -13.045 1.00 95.38 86 ILE A O 1
ATOM 685 N N . ALA A 1 87 ? 3.307 7.660 -11.858 1.00 95.75 87 ALA A N 1
ATOM 686 C CA . ALA A 1 87 ? 2.725 6.714 -12.809 1.00 95.75 87 ALA A CA 1
ATOM 687 C C . ALA A 1 87 ? 2.624 7.292 -14.231 1.00 95.75 87 ALA A C 1
ATOM 689 O O . ALA A 1 87 ? 3.083 6.656 -15.176 1.00 95.75 87 ALA A O 1
ATOM 690 N N . SER A 1 88 ? 2.132 8.526 -14.387 1.00 93.75 88 SER A N 1
ATOM 691 C CA . SER A 1 88 ? 2.014 9.187 -15.697 1.00 93.75 88 SER A CA 1
ATOM 692 C C . SER A 1 88 ? 3.368 9.388 -16.392 1.00 93.75 88 SER A C 1
ATOM 694 O O . SER A 1 88 ? 3.512 9.070 -17.573 1.00 93.75 88 SER A O 1
ATOM 696 N N . THR A 1 89 ? 4.389 9.852 -15.663 1.00 95.19 89 THR A N 1
ATOM 697 C CA . THR A 1 89 ? 5.760 10.004 -16.181 1.00 95.19 89 THR A CA 1
ATOM 698 C C . THR A 1 89 ? 6.324 8.668 -16.660 1.00 95.19 89 THR A C 1
ATOM 700 O O . THR A 1 89 ? 6.873 8.576 -17.761 1.00 95.19 89 THR A O 1
ATOM 703 N N . VAL A 1 90 ? 6.155 7.617 -15.856 1.00 97.81 90 VAL A N 1
ATOM 704 C CA . VAL A 1 90 ? 6.578 6.252 -16.190 1.00 97.81 90 VAL A CA 1
ATOM 705 C C . VAL A 1 90 ? 5.871 5.749 -17.453 1.00 97.81 90 VAL A C 1
ATOM 707 O O . VAL A 1 90 ? 6.531 5.244 -18.364 1.00 97.81 90 VAL A O 1
ATOM 710 N N . GLU A 1 91 ? 4.552 5.927 -17.549 1.00 97.62 91 GLU A N 1
ATOM 711 C CA . GLU A 1 91 ? 3.748 5.497 -18.698 1.00 97.62 91 GLU A CA 1
ATOM 712 C C . GLU A 1 91 ? 4.131 6.243 -19.979 1.00 97.62 91 GLU A C 1
ATOM 714 O O . GLU A 1 91 ? 4.253 5.627 -21.040 1.00 97.62 91 GLU A O 1
ATOM 719 N N . HIS A 1 92 ? 4.411 7.546 -19.904 1.00 97.38 92 HIS A N 1
ATOM 720 C CA . HIS A 1 92 ? 4.858 8.332 -21.057 1.00 97.38 92 HIS A CA 1
ATOM 721 C C . HIS A 1 92 ? 6.199 7.839 -21.616 1.00 97.38 92 HIS A C 1
ATOM 723 O O . HIS A 1 92 ? 6.359 7.711 -22.839 1.00 97.38 92 HIS A O 1
ATOM 729 N N . ILE A 1 93 ? 7.155 7.530 -20.734 1.00 98.19 93 ILE A N 1
ATOM 730 C CA . ILE A 1 93 ? 8.452 6.963 -21.121 1.00 98.19 93 ILE A CA 1
ATOM 731 C C . ILE A 1 93 ? 8.245 5.569 -21.729 1.00 98.19 93 ILE A C 1
ATOM 733 O O . ILE A 1 93 ? 8.734 5.304 -22.828 1.00 98.19 93 ILE A O 1
ATOM 737 N N . TYR A 1 94 ? 7.460 4.706 -21.075 1.00 98.56 94 TYR A N 1
ATOM 738 C CA . TYR A 1 94 ? 7.117 3.368 -21.568 1.00 98.56 94 TYR A CA 1
ATOM 739 C C . TYR A 1 94 ? 6.485 3.401 -22.969 1.00 98.56 94 TYR A C 1
ATOM 741 O O . TYR A 1 94 ? 6.939 2.698 -23.875 1.00 98.56 94 TYR A O 1
ATOM 749 N N . HIS A 1 95 ? 5.475 4.246 -23.192 1.00 98.38 95 HIS A N 1
ATOM 750 C CA . HIS A 1 95 ? 4.810 4.360 -24.490 1.00 98.38 95 HIS A CA 1
ATOM 751 C C . HIS A 1 95 ? 5.737 4.901 -25.581 1.00 98.38 95 HIS A C 1
ATOM 753 O O . HIS A 1 95 ? 5.639 4.477 -26.735 1.00 98.38 95 HIS A O 1
ATOM 759 N N . SER A 1 96 ? 6.657 5.799 -25.234 1.00 98.38 96 SER A N 1
ATOM 760 C CA . SER A 1 96 ? 7.625 6.345 -26.189 1.00 98.38 96 SER A CA 1
ATOM 761 C C . SER A 1 96 ? 8.696 5.325 -26.561 1.00 98.38 96 SER A C 1
ATOM 763 O O . SER A 1 96 ? 9.005 5.181 -27.741 1.00 98.38 96 SER A O 1
ATOM 765 N N . LEU A 1 97 ? 9.168 4.520 -25.607 1.00 98.56 97 LEU A N 1
ATOM 766 C CA . LEU A 1 97 ? 10.026 3.372 -25.903 1.00 98.56 97 LEU A CA 1
ATOM 767 C C . LEU A 1 97 ? 9.302 2.308 -26.740 1.00 98.56 97 LEU A C 1
ATOM 769 O O . LEU A 1 97 ? 9.896 1.758 -27.665 1.00 98.56 97 LEU A O 1
ATOM 773 N N . LYS A 1 98 ? 8.009 2.047 -26.491 1.00 98.06 98 LYS A N 1
ATOM 774 C CA . LYS A 1 98 ? 7.206 1.159 -27.355 1.00 98.06 98 LYS A CA 1
ATOM 775 C C . LYS A 1 98 ? 7.087 1.694 -28.778 1.00 98.06 98 LYS A C 1
ATOM 777 O O . LYS A 1 98 ? 7.047 0.889 -29.703 1.00 98.06 98 LYS A O 1
ATOM 782 N N . ARG A 1 99 ? 7.011 3.015 -28.960 1.00 98.19 99 ARG A N 1
ATOM 783 C CA . ARG A 1 99 ? 6.991 3.656 -30.282 1.00 98.19 99 ARG A CA 1
ATOM 784 C C . ARG A 1 99 ? 8.328 3.471 -30.994 1.00 98.19 99 ARG A C 1
ATOM 786 O O . ARG A 1 99 ? 8.334 2.918 -32.088 1.00 98.19 99 ARG A O 1
ATOM 793 N N . LEU A 1 100 ? 9.434 3.781 -30.314 1.00 98.38 100 LEU A N 1
ATOM 794 C CA . LEU A 1 100 ? 10.793 3.549 -30.807 1.00 98.38 100 LEU A CA 1
ATOM 795 C C . LEU A 1 100 ? 11.010 2.082 -31.213 1.00 98.38 100 LEU A C 1
ATOM 797 O O . LEU A 1 100 ? 11.520 1.816 -32.298 1.00 98.38 100 LEU A O 1
ATOM 801 N N . LYS A 1 101 ? 10.545 1.126 -30.396 1.00 98.06 101 LYS A N 1
ATOM 802 C CA . LYS A 1 101 ? 10.647 -0.314 -30.688 1.00 98.06 101 LYS A CA 1
ATOM 803 C C . LYS A 1 101 ? 9.998 -0.718 -32.018 1.00 98.06 101 LYS A C 1
ATOM 805 O O . LYS A 1 101 ? 10.418 -1.692 -32.629 1.00 98.06 101 LYS A O 1
ATOM 810 N N . ARG A 1 102 ? 8.970 0.004 -32.484 1.00 97.31 102 ARG A N 1
ATOM 811 C CA . ARG A 1 102 ? 8.308 -0.302 -33.768 1.00 97.31 102 ARG A CA 1
ATOM 812 C C . ARG A 1 102 ? 9.193 -0.014 -34.976 1.00 97.31 102 ARG A C 1
ATOM 814 O O . ARG A 1 102 ? 8.927 -0.565 -36.037 1.00 97.31 102 ARG A O 1
ATOM 821 N N . VAL A 1 103 ? 10.196 0.850 -34.826 1.00 97.31 103 VAL A N 1
ATOM 822 C CA . VAL A 1 103 ? 11.074 1.275 -35.924 1.00 97.31 103 VAL A CA 1
ATOM 823 C C . VAL A 1 103 ? 12.516 0.800 -35.755 1.00 97.31 103 VAL A C 1
ATOM 825 O O . VAL A 1 103 ? 13.203 0.609 -36.754 1.00 97.31 103 VAL A O 1
ATOM 828 N N . LYS A 1 104 ? 12.985 0.590 -34.519 1.00 97.94 104 LYS A N 1
ATOM 829 C CA . LYS A 1 104 ? 14.362 0.179 -34.204 1.00 97.94 104 LYS A CA 1
ATOM 830 C C . LYS A 1 104 ? 14.366 -0.867 -33.086 1.00 97.94 104 LYS A C 1
ATOM 832 O O . LYS A 1 104 ? 13.591 -0.711 -32.145 1.00 97.94 104 LYS A O 1
ATOM 837 N N . PRO A 1 105 ? 15.244 -1.889 -33.115 1.00 98.25 105 PRO A N 1
ATOM 838 C CA . PRO A 1 105 ? 15.373 -2.834 -32.008 1.00 98.25 105 PRO A CA 1
ATOM 839 C C . PRO A 1 105 ? 15.695 -2.123 -30.690 1.00 98.25 105 PRO A C 1
ATOM 841 O O . PRO A 1 105 ? 16.612 -1.298 -30.628 1.00 98.25 105 PRO A O 1
ATOM 844 N N . VAL A 1 106 ? 14.948 -2.458 -29.634 1.00 98.75 106 VAL A N 1
ATOM 845 C CA . VAL A 1 106 ? 15.128 -1.912 -28.280 1.00 98.75 106 VAL A CA 1
ATOM 846 C C . VAL A 1 106 ? 15.353 -3.061 -27.307 1.00 98.75 106 VAL A C 1
ATOM 848 O O . VAL A 1 106 ? 14.438 -3.838 -27.035 1.00 98.75 106 VAL A O 1
ATOM 851 N N . VAL A 1 107 ? 16.554 -3.149 -26.742 1.00 98.81 107 VAL A N 1
ATOM 852 C CA . VAL A 1 107 ? 16.904 -4.127 -25.701 1.00 98.81 107 VAL A CA 1
ATOM 853 C C . VAL A 1 107 ? 17.054 -3.399 -24.373 1.00 98.81 107 VAL A C 1
ATOM 855 O O . VAL A 1 107 ? 17.734 -2.382 -24.293 1.00 98.81 107 VAL A O 1
ATOM 858 N N . VAL A 1 108 ? 16.432 -3.904 -23.315 1.00 98.88 108 VAL A N 1
ATOM 859 C CA . VAL A 1 108 ? 16.579 -3.354 -21.965 1.00 98.88 108 VAL A CA 1
ATOM 860 C C . VAL A 1 108 ? 17.663 -4.124 -21.220 1.00 98.88 108 VAL A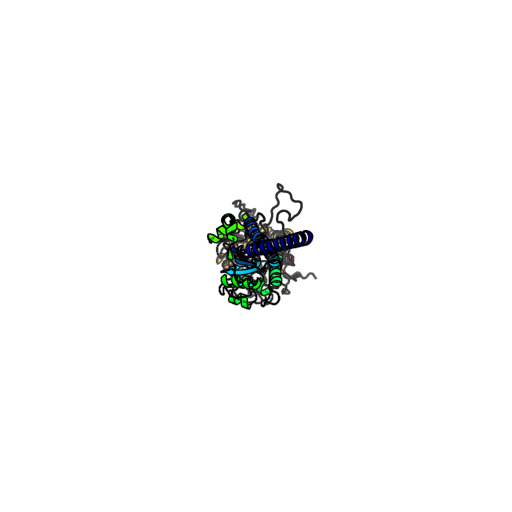 C 1
ATOM 862 O O . VAL A 1 108 ? 17.689 -5.351 -21.259 1.00 98.88 108 VAL A O 1
ATOM 865 N N . CYS A 1 109 ? 18.539 -3.403 -20.525 1.00 98.69 109 CYS A N 1
ATOM 866 C CA . CYS A 1 109 ? 19.539 -3.950 -19.616 1.00 98.69 109 CYS A CA 1
ATOM 867 C C . CYS A 1 109 ? 19.296 -3.391 -18.212 1.00 98.69 109 CYS A C 1
ATOM 869 O O . CYS A 1 109 ? 19.437 -2.188 -17.990 1.00 98.69 109 CYS A O 1
ATOM 871 N N . ILE A 1 110 ? 18.919 -4.253 -17.276 1.00 98.69 110 ILE A N 1
ATOM 872 C CA . ILE A 1 110 ? 18.708 -3.909 -15.871 1.00 98.69 110 ILE A CA 1
ATOM 873 C C . ILE A 1 110 ? 20.011 -4.144 -15.115 1.00 98.69 110 ILE A C 1
ATOM 875 O O . ILE A 1 110 ? 20.572 -5.239 -15.164 1.00 98.69 110 ILE A O 1
ATOM 879 N N . GLU A 1 111 ? 20.447 -3.127 -14.381 1.00 92.62 111 GLU A N 1
ATOM 880 C CA . GLU A 1 111 ? 21.615 -3.201 -13.507 1.00 92.62 111 GLU A CA 1
ATOM 881 C C . GLU A 1 111 ? 21.232 -2.766 -12.099 1.00 92.62 111 GLU A C 1
ATOM 883 O O . GLU A 1 111 ? 20.662 -1.691 -11.904 1.00 92.62 111 GLU A O 1
ATOM 888 N N . GLY A 1 112 ? 21.531 -3.605 -11.112 1.00 96.75 112 GLY A N 1
ATOM 889 C CA . GLY A 1 112 ? 21.212 -3.390 -9.702 1.00 96.75 112 GLY A CA 1
ATOM 890 C C . GLY A 1 112 ? 19.716 -3.420 -9.358 1.00 96.75 112 GLY A C 1
ATOM 891 O O . GLY A 1 112 ? 19.312 -4.182 -8.481 1.00 96.75 112 GLY A O 1
ATOM 892 N N . LEU A 1 113 ? 18.884 -2.598 -10.007 1.00 98.44 113 LEU A N 1
ATOM 893 C CA . LEU A 1 113 ? 17.480 -2.387 -9.648 1.00 98.44 113 LEU A CA 1
ATOM 894 C C . LEU A 1 113 ? 16.613 -1.924 -10.829 1.00 98.44 113 LEU A C 1
ATOM 896 O O . LEU A 1 113 ? 16.818 -0.850 -11.391 1.00 98.44 113 LEU A O 1
ATOM 900 N N . ALA A 1 114 ? 15.534 -2.654 -11.085 1.00 98.62 114 ALA A N 1
ATOM 901 C CA . ALA A 1 114 ? 14.360 -2.164 -11.794 1.00 98.62 114 ALA A CA 1
ATOM 902 C C . ALA A 1 114 ? 13.123 -2.517 -10.964 1.00 98.62 114 ALA A C 1
ATOM 904 O O . ALA A 1 114 ? 12.561 -3.606 -11.088 1.00 98.62 114 ALA A O 1
ATOM 905 N N . ALA A 1 115 ? 12.721 -1.601 -10.083 1.00 98.38 115 ALA A N 1
ATOM 906 C CA . ALA A 1 115 ? 11.580 -1.783 -9.192 1.00 98.38 115 ALA A CA 1
ATOM 907 C C . ALA A 1 115 ? 10.419 -0.868 -9.588 1.00 98.38 115 ALA A C 1
ATOM 909 O O . ALA A 1 115 ? 10.632 0.262 -10.027 1.00 98.38 115 ALA A O 1
ATOM 910 N N . SER A 1 116 ? 9.195 -1.369 -9.432 1.00 98.38 116 SER A N 1
ATOM 911 C CA . SER A 1 116 ? 7.942 -0.693 -9.755 1.00 98.38 116 SER A CA 1
ATOM 912 C C . SER A 1 116 ? 8.005 -0.013 -11.132 1.00 98.38 116 SER A C 1
ATOM 914 O O . SER A 1 116 ? 8.160 -0.702 -12.142 1.00 98.38 116 SER A O 1
ATOM 916 N N . GLY A 1 117 ? 7.979 1.317 -11.212 1.00 98.38 117 GLY A N 1
ATOM 917 C CA . GLY A 1 117 ? 8.059 2.062 -12.467 1.00 98.38 117 GLY A CA 1
ATOM 918 C C . GLY A 1 117 ? 9.331 1.808 -13.283 1.00 98.38 117 GLY A C 1
ATOM 919 O O . GLY A 1 117 ? 9.277 1.837 -14.509 1.00 98.38 117 GLY A O 1
ATOM 920 N N . GLY A 1 118 ? 10.456 1.469 -12.644 1.00 98.38 118 GLY A N 1
ATOM 921 C CA . GLY A 1 118 ? 11.668 1.042 -13.352 1.00 98.38 118 GLY A CA 1
ATOM 922 C C . GLY A 1 118 ? 11.452 -0.265 -14.123 1.00 98.38 118 GLY A C 1
ATOM 923 O O . GLY A 1 118 ? 11.844 -0.386 -15.287 1.00 98.38 118 GLY A O 1
ATOM 924 N N . TYR A 1 119 ? 10.749 -1.228 -13.516 1.00 98.81 119 TYR A N 1
ATOM 925 C CA . TYR A 1 119 ? 10.348 -2.445 -14.223 1.00 98.81 119 TYR A CA 1
ATOM 926 C C . TYR A 1 119 ? 9.277 -2.153 -15.276 1.00 98.81 119 TYR A C 1
ATOM 928 O O . TYR A 1 119 ? 9.373 -2.668 -16.384 1.00 98.81 119 TYR A O 1
ATOM 936 N N . TYR A 1 120 ? 8.317 -1.271 -14.985 1.00 98.81 120 TYR A N 1
ATOM 937 C CA . TYR A 1 120 ? 7.293 -0.855 -15.948 1.00 98.81 120 TYR A CA 1
ATOM 938 C C . TYR A 1 120 ? 7.925 -0.335 -17.249 1.00 98.81 120 TYR A C 1
ATOM 940 O O . TYR A 1 120 ? 7.591 -0.805 -18.334 1.00 98.81 120 TYR A O 1
ATOM 948 N N . VAL A 1 121 ? 8.897 0.580 -17.161 1.00 98.56 121 VAL A N 1
ATOM 949 C CA . VAL A 1 121 ? 9.640 1.079 -18.333 1.00 98.56 121 VAL A CA 1
ATOM 950 C C . VAL A 1 121 ? 10.381 -0.055 -19.049 1.00 98.56 121 VAL A C 1
ATOM 952 O O . VAL A 1 121 ? 10.388 -0.109 -20.279 1.00 98.56 121 VAL A O 1
ATOM 955 N N . SER A 1 122 ? 10.947 -1.000 -18.293 1.00 98.75 122 SER A N 1
ATOM 956 C CA . SER A 1 122 ? 11.659 -2.162 -18.842 1.00 98.75 122 SER A CA 1
ATOM 957 C C . SER A 1 122 ? 10.768 -3.055 -19.718 1.00 98.75 122 SER A C 1
ATOM 959 O O . SER A 1 122 ? 11.246 -3.650 -20.682 1.00 98.75 122 SER A O 1
ATOM 961 N N . LEU A 1 123 ? 9.455 -3.101 -19.462 1.00 98.75 123 LEU A N 1
ATOM 962 C CA . LEU A 1 123 ? 8.495 -3.869 -20.268 1.00 98.75 123 LEU A CA 1
ATOM 963 C C . LEU A 1 123 ? 8.355 -3.349 -21.707 1.00 98.75 123 LEU A C 1
ATOM 965 O O . LEU A 1 123 ? 7.802 -4.056 -22.555 1.00 98.75 123 LEU A O 1
ATOM 969 N N . ALA A 1 124 ? 8.834 -2.135 -22.005 1.00 98.25 124 ALA A N 1
ATOM 970 C CA . ALA A 1 124 ? 8.810 -1.589 -23.358 1.00 98.25 124 ALA A CA 1
ATOM 971 C C . ALA A 1 124 ? 9.785 -2.304 -24.307 1.00 98.25 124 ALA A C 1
ATOM 973 O O . ALA A 1 124 ? 9.533 -2.313 -25.516 1.00 98.25 124 ALA A O 1
ATOM 974 N N . GLY A 1 125 ? 10.850 -2.918 -23.778 1.00 97.81 125 GLY A N 1
ATOM 975 C CA . GLY A 1 125 ? 11.867 -3.628 -24.554 1.00 97.81 125 GLY A CA 1
ATOM 976 C C . GLY A 1 125 ? 11.319 -4.801 -25.370 1.00 97.81 125 GLY A C 1
ATOM 977 O O . GLY A 1 125 ? 10.226 -5.317 -25.130 1.00 97.81 125 GLY A O 1
ATOM 978 N N . GLU A 1 126 ? 12.069 -5.206 -26.387 1.00 97.12 126 GLU A N 1
ATOM 979 C CA . GLU A 1 126 ? 11.871 -6.476 -27.091 1.00 97.12 126 GLU A CA 1
ATOM 980 C C . GLU A 1 126 ? 12.429 -7.639 -26.259 1.00 97.12 126 GLU A C 1
ATOM 982 O O . GLU A 1 126 ? 11.762 -8.657 -26.063 1.00 97.12 126 GLU A O 1
ATOM 987 N N . TYR A 1 127 ? 13.615 -7.409 -25.690 1.00 98.38 127 TYR A N 1
ATOM 988 C CA . TYR A 1 127 ? 14.301 -8.294 -24.758 1.00 98.38 127 TYR A CA 1
ATOM 989 C C . TYR A 1 127 ? 14.679 -7.534 -23.491 1.00 98.38 127 TYR A C 1
ATOM 991 O O . TYR A 1 127 ? 15.098 -6.377 -23.563 1.00 98.38 127 TYR A O 1
ATOM 999 N N . ILE A 1 128 ? 14.568 -8.199 -22.343 1.00 98.81 128 ILE A N 1
ATOM 1000 C CA . ILE A 1 128 ? 14.993 -7.689 -21.040 1.00 98.81 128 ILE A CA 1
ATOM 1001 C C . ILE A 1 128 ? 16.125 -8.575 -20.522 1.00 98.81 128 ILE A C 1
ATOM 1003 O O . ILE A 1 128 ? 15.933 -9.763 -20.261 1.00 98.81 128 ILE A O 1
ATOM 1007 N N . ILE A 1 129 ? 17.307 -7.991 -20.369 1.00 98.69 129 ILE A N 1
ATOM 1008 C CA . ILE A 1 129 ? 18.491 -8.626 -19.793 1.00 98.69 129 ILE A CA 1
ATOM 1009 C C . ILE A 1 129 ? 18.706 -8.052 -18.395 1.00 98.69 129 ILE A C 1
ATOM 1011 O O . ILE A 1 129 ? 18.510 -6.855 -18.196 1.00 98.69 129 ILE A O 1
ATOM 1015 N N . ALA A 1 130 ? 19.103 -8.879 -17.432 1.00 98.69 130 ALA A N 1
ATOM 1016 C CA . ALA A 1 130 ? 19.487 -8.400 -16.106 1.00 98.69 130 ALA A CA 1
ATOM 1017 C C . ALA A 1 130 ? 20.683 -9.165 -15.542 1.00 98.69 130 ALA A C 1
ATOM 1019 O O . ALA A 1 130 ? 20.886 -10.342 -15.852 1.00 98.69 130 ALA A O 1
ATOM 1020 N N . GLU A 1 131 ? 21.435 -8.524 -14.653 1.00 98.38 131 GLU A N 1
ATOM 1021 C CA . GLU A 1 131 ? 22.474 -9.215 -13.890 1.00 98.38 131 GLU A CA 1
ATOM 1022 C C . GLU A 1 131 ? 21.837 -10.212 -12.899 1.00 98.38 131 GLU A C 1
ATOM 1024 O O . GLU A 1 131 ? 20.748 -9.945 -12.377 1.00 98.38 131 GLU A O 1
ATOM 1029 N N . PRO A 1 132 ? 22.499 -11.339 -12.564 1.00 97.75 132 PRO A N 1
ATOM 1030 C CA . PRO A 1 132 ? 21.920 -12.382 -11.707 1.00 97.75 132 PRO A CA 1
ATOM 1031 C C . PRO A 1 132 ? 21.410 -11.897 -10.345 1.00 97.75 132 PRO A C 1
ATOM 1033 O O . PRO A 1 132 ? 20.429 -12.435 -9.833 1.00 97.75 132 PRO A O 1
ATOM 1036 N N . THR A 1 133 ? 22.059 -10.882 -9.770 1.00 97.94 133 THR A N 1
ATOM 1037 C CA . THR A 1 133 ? 21.758 -10.314 -8.448 1.00 97.94 133 THR A CA 1
ATOM 1038 C C . THR A 1 133 ? 21.005 -8.985 -8.507 1.00 97.94 133 THR A C 1
ATOM 1040 O O . THR A 1 133 ? 20.743 -8.396 -7.461 1.00 97.94 133 THR A O 1
ATOM 1043 N N . SER A 1 134 ? 20.627 -8.511 -9.700 1.00 98.31 134 SER A N 1
ATOM 1044 C CA . SER A 1 134 ? 19.758 -7.337 -9.825 1.00 98.31 134 SER A CA 1
ATOM 1045 C C . SER A 1 134 ? 18.399 -7.601 -9.179 1.00 98.31 134 SER A C 1
ATOM 1047 O O . SER A 1 134 ? 17.888 -8.717 -9.249 1.00 98.31 134 SER A O 1
ATOM 1049 N N . PHE A 1 135 ? 17.780 -6.576 -8.601 1.00 98.62 135 PHE A N 1
ATOM 1050 C CA . PHE A 1 135 ? 16.420 -6.644 -8.072 1.00 98.62 135 PHE A CA 1
ATOM 1051 C C . PHE A 1 135 ? 15.400 -6.181 -9.115 1.00 98.62 135 PHE A C 1
ATOM 1053 O O . PHE A 1 135 ? 15.450 -5.050 -9.593 1.00 98.62 135 PHE A O 1
ATOM 1060 N N . ILE A 1 136 ? 14.456 -7.055 -9.454 1.00 98.69 136 ILE A N 1
ATOM 1061 C CA . ILE A 1 136 ? 13.382 -6.819 -10.420 1.00 98.69 136 ILE A CA 1
ATOM 1062 C C . ILE A 1 136 ? 12.034 -6.977 -9.711 1.00 98.69 136 ILE A C 1
ATOM 1064 O O . ILE A 1 136 ? 11.884 -7.815 -8.825 1.00 98.69 136 ILE A O 1
ATOM 1068 N N . GLY A 1 137 ? 11.021 -6.216 -10.117 1.00 98.12 137 GLY A N 1
ATOM 1069 C CA . GLY A 1 137 ? 9.647 -6.415 -9.657 1.00 98.12 137 GLY A CA 1
ATOM 1070 C C . GLY A 1 137 ? 9.180 -5.265 -8.783 1.00 98.12 137 GLY A C 1
ATOM 1071 O O . GLY A 1 137 ? 9.178 -4.130 -9.242 1.00 98.12 137 GLY A O 1
ATOM 1072 N N . ASN A 1 138 ? 8.735 -5.549 -7.557 1.00 98.06 138 ASN A N 1
ATOM 1073 C CA . ASN A 1 138 ? 8.002 -4.603 -6.708 1.00 98.06 138 ASN A CA 1
ATOM 1074 C C . ASN A 1 138 ? 6.806 -3.989 -7.454 1.00 98.06 138 ASN A C 1
ATOM 1076 O O . ASN A 1 138 ? 6.604 -2.777 -7.498 1.00 98.06 138 ASN A O 1
ATOM 1080 N N . ILE A 1 139 ? 6.059 -4.877 -8.113 1.00 98.25 139 ILE A N 1
ATOM 1081 C CA . ILE A 1 139 ? 4.902 -4.546 -8.939 1.00 98.25 139 ILE A CA 1
ATOM 1082 C C . ILE A 1 139 ? 3.763 -4.154 -8.010 1.00 98.25 139 ILE A C 1
ATOM 1084 O O . ILE A 1 139 ? 3.217 -4.982 -7.286 1.00 98.25 139 ILE A O 1
ATOM 1088 N N . GLY A 1 140 ? 3.445 -2.870 -8.006 1.00 96.31 140 GLY A N 1
ATOM 1089 C CA . GLY A 1 140 ? 2.516 -2.286 -7.061 1.00 96.31 140 GLY A CA 1
ATOM 1090 C C . GLY A 1 140 ? 2.312 -0.813 -7.357 1.00 96.31 140 GLY A C 1
ATOM 1091 O O . GLY A 1 140 ? 3.091 -0.198 -8.091 1.00 96.31 140 GLY A O 1
ATOM 1092 N N . VAL A 1 141 ? 1.257 -0.269 -6.764 1.00 96.56 141 VAL A N 1
ATOM 1093 C CA . VAL A 1 141 ? 0.920 1.148 -6.833 1.00 96.56 141 VAL A CA 1
ATOM 1094 C C . VAL A 1 141 ? 0.801 1.657 -5.413 1.00 96.56 141 VAL A C 1
ATOM 1096 O O . VAL A 1 141 ? 0.177 1.013 -4.569 1.00 96.56 141 VAL A O 1
ATOM 1099 N N . ILE A 1 142 ? 1.392 2.815 -5.162 1.00 92.44 142 ILE A N 1
ATOM 1100 C CA . ILE A 1 142 ? 1.120 3.586 -3.955 1.00 92.44 142 ILE A CA 1
ATOM 1101 C C . ILE A 1 142 ? 0.452 4.895 -4.344 1.00 92.44 142 ILE A C 1
ATOM 1103 O O . ILE A 1 142 ? 0.672 5.428 -5.433 1.00 92.44 142 ILE A O 1
ATOM 1107 N N . ALA A 1 143 ? -0.365 5.401 -3.435 1.00 88.38 143 ALA A N 1
ATOM 1108 C CA . ALA A 1 143 ? -1.058 6.664 -3.576 1.00 88.38 143 ALA A CA 1
ATOM 1109 C C . ALA A 1 143 ? -1.201 7.305 -2.200 1.00 88.38 143 ALA A C 1
ATOM 1111 O O . ALA A 1 143 ? -1.124 6.623 -1.172 1.00 88.38 143 ALA A O 1
ATOM 1112 N N . ILE A 1 144 ? -1.413 8.611 -2.200 1.00 81.81 144 ILE A N 1
ATOM 1113 C CA . ILE A 1 144 ? -1.734 9.382 -1.005 1.00 81.81 144 ILE A CA 1
ATOM 1114 C C . ILE A 1 144 ? -3.253 9.535 -0.982 1.00 81.81 144 ILE A C 1
ATOM 1116 O O . ILE A 1 144 ? -3.865 9.785 -2.018 1.00 81.81 144 ILE A O 1
ATOM 1120 N N . MET A 1 145 ? -3.863 9.269 0.175 1.00 78.12 145 MET A N 1
ATOM 1121 C CA . MET A 1 145 ? -5.317 9.328 0.314 1.00 78.12 145 MET A CA 1
ATOM 1122 C C . MET A 1 145 ? -5.810 10.773 0.186 1.00 78.12 145 MET A C 1
ATOM 1124 O O . MET A 1 145 ? -5.175 11.661 0.761 1.00 78.12 145 MET A O 1
ATOM 1128 N N . PRO A 1 146 ? -6.969 10.997 -0.462 1.00 77.38 146 PRO A N 1
ATOM 1129 C CA . PRO A 1 146 ? -7.629 12.293 -0.432 1.00 77.38 146 PRO A CA 1
ATOM 1130 C C . PRO A 1 146 ? -7.919 12.724 1.011 1.00 77.38 146 PRO A C 1
ATOM 1132 O O . PRO A 1 146 ? -8.323 11.887 1.828 1.00 77.38 146 PRO A O 1
ATOM 1135 N N . PRO A 1 147 ? -7.748 14.018 1.328 1.00 73.69 147 PRO A N 1
ATOM 1136 C CA . PRO A 1 147 ? -8.091 14.538 2.640 1.00 73.69 147 PRO A CA 1
ATOM 1137 C C . PRO A 1 147 ? -9.609 14.539 2.845 1.00 73.69 147 PRO A C 1
ATOM 1139 O O . PRO A 1 147 ? -10.395 14.613 1.896 1.00 73.69 147 PRO A O 1
ATOM 1142 N N . LEU A 1 148 ? -10.022 14.516 4.109 1.00 70.81 148 LEU A N 1
ATOM 1143 C CA . LEU A 1 148 ? -11.380 14.890 4.488 1.00 70.81 148 LEU A CA 1
ATOM 1144 C C . LEU A 1 148 ? -11.478 16.416 4.528 1.00 70.81 148 LEU A C 1
ATOM 1146 O O . LEU A 1 148 ? -10.620 17.077 5.110 1.00 70.81 148 LEU A O 1
ATOM 1150 N N . ILE A 1 149 ? -12.513 16.969 3.898 1.00 68.69 149 ILE A N 1
ATOM 1151 C CA . ILE A 1 149 ? -12.661 18.416 3.731 1.00 68.69 149 ILE A CA 1
ATOM 1152 C C . ILE A 1 149 ? -13.700 18.964 4.697 1.00 68.69 149 ILE A C 1
ATOM 1154 O O . ILE A 1 149 ? -14.831 18.485 4.752 1.00 68.69 149 ILE A O 1
ATOM 1158 N N . ILE A 1 150 ? -13.308 20.020 5.408 1.00 71.94 150 ILE A N 1
ATOM 1159 C CA . ILE A 1 150 ? -14.235 20.957 6.035 1.00 71.94 150 ILE A CA 1
ATOM 1160 C C . ILE A 1 150 ? -14.412 22.102 5.028 1.00 71.94 150 ILE A C 1
ATOM 1162 O O . ILE A 1 150 ? -13.423 22.775 4.723 1.00 71.94 150 ILE A O 1
ATOM 1166 N N . PRO A 1 151 ? -15.614 22.295 4.456 1.00 70.50 151 PRO A N 1
ATOM 1167 C CA . PRO A 1 151 ? -15.822 23.297 3.418 1.00 70.50 151 PRO A CA 1
ATOM 1168 C C . PRO A 1 151 ? -15.627 24.718 3.963 1.00 70.50 151 PRO A C 1
ATOM 1170 O O . PRO A 1 151 ? -15.868 24.991 5.141 1.00 70.50 151 PRO A O 1
ATOM 1173 N N . SER A 1 152 ? -15.196 25.626 3.088 1.00 77.00 152 SER A N 1
ATOM 1174 C CA . SER A 1 152 ? -15.040 27.053 3.371 1.00 77.00 152 SER A CA 1
ATOM 1175 C C . SER A 1 152 ? -15.955 27.850 2.455 1.00 77.00 152 SER A C 1
ATOM 1177 O O . SER A 1 152 ? -15.958 27.621 1.257 1.00 77.00 152 SER A O 1
ATOM 1179 N N . GLU A 1 153 ? -16.656 28.853 2.979 1.00 84.44 153 GLU A N 1
ATOM 1180 C CA . GLU A 1 153 ? -17.475 29.752 2.147 1.00 84.44 153 GLU A CA 1
ATOM 1181 C C . GLU A 1 153 ? -16.628 30.749 1.325 1.00 84.44 153 GLU A C 1
ATOM 1183 O O . GLU A 1 153 ? -17.154 31.505 0.512 1.00 84.44 153 GLU A O 1
ATOM 1188 N N . LEU A 1 154 ? -15.301 30.772 1.521 1.00 85.12 154 LEU A N 1
ATOM 1189 C CA . LEU A 1 154 ? -14.385 31.587 0.710 1.00 85.12 154 LEU A CA 1
ATOM 1190 C C . LEU A 1 154 ? -14.128 30.982 -0.677 1.00 85.12 154 LEU A C 1
ATOM 1192 O O . LEU A 1 154 ? -13.831 31.716 -1.619 1.00 85.12 154 LEU A O 1
ATOM 1196 N N . LEU A 1 155 ? -14.205 29.656 -0.795 1.00 81.19 155 LEU A N 1
ATOM 1197 C CA . LEU A 1 155 ? -14.008 28.917 -2.036 1.00 81.19 155 LEU A CA 1
ATOM 1198 C C . LEU A 1 155 ? -15.236 28.039 -2.250 1.00 81.19 155 LEU A C 1
ATOM 1200 O O . LEU A 1 155 ? -15.461 27.113 -1.488 1.00 81.19 155 LEU A O 1
ATOM 1204 N N . VAL A 1 156 ? -16.025 28.345 -3.278 1.00 87.69 156 VAL A N 1
ATOM 1205 C CA . VAL A 1 156 ? -17.285 27.643 -3.545 1.00 87.69 156 VAL A CA 1
ATOM 1206 C C . VAL A 1 156 ? -17.130 26.731 -4.754 1.00 87.69 156 VAL A C 1
ATOM 1208 O O . VAL A 1 156 ? -16.768 27.180 -5.846 1.00 87.69 156 VAL A O 1
ATOM 1211 N N . GLU A 1 157 ? -17.458 25.454 -4.584 1.00 88.94 157 GLU A N 1
ATOM 1212 C CA . GLU A 1 157 ? -17.467 24.458 -5.649 1.00 88.94 157 GLU A CA 1
ATOM 1213 C C . GLU A 1 157 ? -18.876 23.946 -5.975 1.00 88.94 157 GLU A C 1
ATOM 1215 O O . GLU A 1 157 ? -19.757 23.855 -5.127 1.00 88.94 157 GLU A O 1
ATOM 1220 N N . THR A 1 158 ? -19.097 23.550 -7.232 1.00 92.44 158 THR A N 1
ATOM 1221 C CA . THR A 1 158 ? -20.402 23.047 -7.698 1.00 92.44 158 THR A CA 1
ATOM 1222 C C . THR A 1 158 ? -20.618 21.550 -7.466 1.00 92.44 158 THR A C 1
ATOM 1224 O O . THR A 1 158 ? -21.714 21.051 -7.714 1.00 92.44 158 THR A O 1
ATOM 1227 N N . GLY A 1 159 ? -19.590 20.812 -7.036 1.00 90.69 159 GLY A N 1
ATOM 1228 C CA . GLY A 1 159 ? -19.656 19.362 -6.867 1.00 90.69 159 GLY A CA 1
ATOM 1229 C C . GLY A 1 159 ? -18.869 18.878 -5.647 1.00 90.69 159 GLY A C 1
ATOM 1230 O O . GLY A 1 159 ? -17.785 19.404 -5.388 1.00 90.69 159 GLY A O 1
ATOM 1231 N N . PRO A 1 160 ? -19.359 17.840 -4.941 1.00 85.06 160 PRO A N 1
ATOM 1232 C CA . PRO A 1 160 ? -18.834 17.421 -3.635 1.00 85.06 160 PRO A CA 1
ATOM 1233 C C . PRO A 1 160 ? -17.379 16.934 -3.667 1.00 85.06 160 PRO A C 1
ATOM 1235 O O . PRO A 1 160 ? -16.695 16.970 -2.652 1.00 85.06 160 PRO A O 1
ATOM 1238 N N . TYR A 1 161 ? -16.887 16.508 -4.832 1.00 87.62 161 TYR A N 1
ATOM 1239 C CA . TYR A 1 161 ? -15.517 16.015 -5.015 1.00 87.62 161 TYR A CA 1
ATOM 1240 C C . TYR A 1 161 ? -14.670 16.942 -5.884 1.00 87.62 161 TYR A C 1
ATOM 1242 O O . TYR A 1 161 ? -13.604 16.551 -6.347 1.00 87.62 161 TYR A O 1
ATOM 1250 N N . LYS A 1 162 ? -15.123 18.175 -6.152 1.00 87.38 162 LYS A N 1
ATOM 1251 C CA . LYS A 1 162 ? -14.373 19.112 -7.000 1.00 87.38 162 LYS A CA 1
ATOM 1252 C C . LYS A 1 162 ? -13.032 19.505 -6.372 1.00 87.38 162 LYS A C 1
ATOM 1254 O O . LYS A 1 162 ? -12.072 19.691 -7.115 1.00 87.38 162 LYS A O 1
ATOM 1259 N N . TYR A 1 163 ? -12.980 19.592 -5.042 1.00 80.94 163 TYR A N 1
ATOM 1260 C CA . TYR A 1 163 ? -11.763 19.891 -4.289 1.0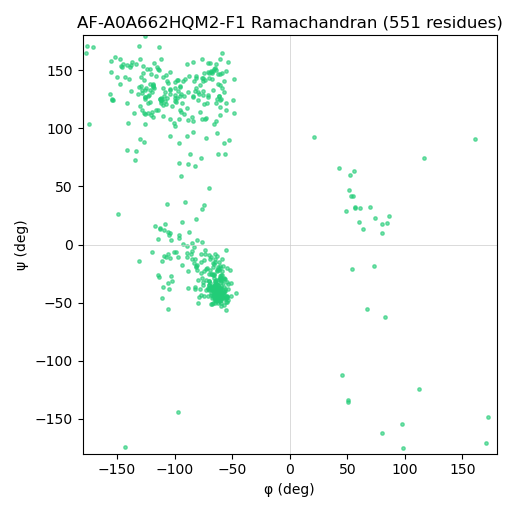0 80.94 163 TYR A CA 1
ATOM 1261 C C . TYR A 1 163 ? -10.857 18.658 -4.137 1.00 80.94 163 TYR A C 1
ATOM 1263 O O . TYR A 1 163 ? -9.673 18.715 -4.449 1.00 80.94 163 TYR A O 1
ATOM 1271 N N . THR A 1 164 ? -11.405 17.518 -3.698 1.00 77.62 164 THR A N 1
ATOM 1272 C CA . THR A 1 164 ? -10.617 16.298 -3.425 1.00 77.62 164 THR A CA 1
ATOM 1273 C C . THR A 1 164 ? -10.282 15.485 -4.676 1.00 77.62 164 THR A C 1
ATOM 1275 O O . THR A 1 164 ? -9.379 14.651 -4.655 1.00 77.62 164 THR A O 1
ATOM 1278 N N . GLY A 1 165 ? -11.043 15.653 -5.756 1.00 86.44 165 GLY A N 1
ATOM 1279 C CA . GLY A 1 165 ? -10.997 14.833 -6.969 1.00 86.44 165 GLY A CA 1
ATOM 1280 C C . GLY A 1 165 ? -11.604 13.433 -6.816 1.00 86.44 165 GLY A C 1
ATOM 1281 O O . GLY A 1 165 ? -11.940 12.811 -7.821 1.00 86.44 165 GLY A O 1
ATOM 1282 N N . PHE A 1 166 ? -11.764 12.943 -5.584 1.00 84.88 166 PHE A N 1
ATOM 1283 C CA . PHE A 1 166 ? -12.160 11.569 -5.290 1.00 84.88 166 PHE A CA 1
ATOM 1284 C C . PHE A 1 166 ? -13.033 11.468 -4.041 1.00 84.88 166 PHE A C 1
ATOM 1286 O O . PHE A 1 166 ? -12.908 12.242 -3.088 1.00 84.88 166 PHE A O 1
ATOM 1293 N N . GLU A 1 167 ? -13.861 10.432 -4.029 1.00 86.81 167 GLU A N 1
ATOM 1294 C CA . GLU A 1 167 ? -14.489 9.903 -2.828 1.00 86.81 167 GLU A CA 1
ATOM 1295 C C . GLU A 1 167 ? -13.455 9.187 -1.949 1.00 86.81 167 GLU A C 1
ATOM 1297 O O . GLU A 1 167 ? -12.736 8.296 -2.403 1.00 86.81 167 GLU A O 1
ATOM 1302 N N . VAL A 1 168 ? -13.401 9.541 -0.662 1.00 81.69 168 VAL A N 1
ATOM 1303 C CA . VAL A 1 168 ? -12.383 9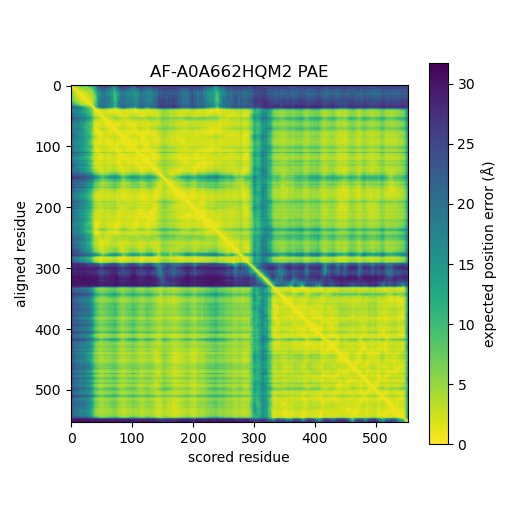.016 0.265 1.00 81.69 168 VAL A CA 1
ATOM 1304 C C . VAL A 1 168 ? -12.477 7.497 0.431 1.00 81.69 168 VAL A C 1
ATOM 1306 O O . VAL A 1 168 ? -11.471 6.801 0.319 1.00 81.69 168 VAL A O 1
ATOM 1309 N N . HIS A 1 169 ? -13.676 6.955 0.656 1.00 80.62 169 HIS A N 1
ATOM 1310 C CA . HIS A 1 169 ? -13.850 5.530 0.951 1.00 80.62 169 HIS A CA 1
ATOM 1311 C C . HIS A 1 169 ? -13.680 4.623 -0.283 1.00 80.62 169 HIS A C 1
ATOM 1313 O O . HIS A 1 169 ? -13.325 3.457 -0.128 1.00 80.62 169 HIS A O 1
ATOM 1319 N N . THR A 1 170 ? -13.864 5.131 -1.508 1.00 89.75 170 THR A N 1
ATOM 1320 C CA . THR A 1 170 ? -13.689 4.368 -2.763 1.00 89.75 170 THR A CA 1
ATOM 1321 C C . THR A 1 170 ? -12.350 4.630 -3.456 1.00 89.75 170 THR A C 1
ATOM 1323 O O . THR A 1 170 ? -12.012 3.893 -4.378 1.00 89.75 170 THR A O 1
ATOM 1326 N N . PHE A 1 171 ? -11.521 5.578 -2.996 1.00 88.06 171 PHE A N 1
ATOM 1327 C CA . PHE A 1 171 ? -10.213 5.872 -3.611 1.00 88.06 171 PHE A CA 1
ATOM 1328 C C . PHE A 1 171 ? -9.281 4.650 -3.704 1.00 88.06 171 PHE A C 1
ATOM 1330 O O . PHE A 1 171 ? -8.500 4.515 -4.646 1.00 88.06 171 PHE A O 1
ATOM 1337 N N . CYS A 1 172 ? -9.399 3.699 -2.774 1.00 89.38 172 CYS A N 1
ATOM 1338 C CA . CYS A 1 172 ? -8.673 2.429 -2.845 1.00 89.38 172 CYS A CA 1
ATOM 1339 C C . CYS A 1 172 ? -8.991 1.609 -4.117 1.00 89.38 172 CYS A C 1
ATOM 1341 O O . CYS A 1 172 ? -8.140 0.846 -4.578 1.00 89.38 172 CYS A O 1
ATOM 1343 N N . LEU A 1 173 ? -10.174 1.788 -4.717 1.00 93.81 173 LEU A N 1
ATOM 1344 C CA . LEU A 1 173 ? -10.555 1.193 -6.000 1.00 93.81 173 LEU A CA 1
ATOM 1345 C C . LEU A 1 173 ? -9.792 1.849 -7.162 1.00 93.81 173 LEU A C 1
ATOM 1347 O O . LEU A 1 173 ? -9.297 1.137 -8.029 1.00 93.81 173 LEU A O 1
ATOM 1351 N N . THR A 1 174 ? -9.569 3.166 -7.126 1.00 93.50 174 THR A N 1
ATOM 1352 C CA . THR A 1 174 ? -8.711 3.869 -8.101 1.00 93.50 174 THR A CA 1
ATOM 1353 C C . THR A 1 174 ? -7.282 3.319 -8.087 1.00 93.50 174 THR A C 1
ATOM 1355 O O . THR A 1 174 ? -6.678 3.082 -9.134 1.00 93.50 174 THR A O 1
ATOM 1358 N N . VAL A 1 175 ? -6.735 3.054 -6.894 1.00 93.38 175 VAL A N 1
ATOM 1359 C CA . VAL A 1 175 ? -5.404 2.438 -6.744 1.00 93.38 175 VAL A CA 1
ATOM 1360 C C . VAL A 1 175 ? -5.383 1.018 -7.329 1.00 93.38 175 VAL A C 1
ATOM 1362 O O . VAL A 1 175 ? -4.412 0.632 -7.987 1.00 93.38 175 VAL A O 1
ATOM 1365 N N . LYS A 1 176 ? -6.464 0.249 -7.140 1.00 95.75 176 LYS A N 1
ATOM 1366 C CA . LYS A 1 176 ? -6.634 -1.087 -7.731 1.00 95.75 176 LYS A CA 1
ATOM 1367 C C . LYS A 1 176 ? -6.675 -1.043 -9.259 1.00 95.75 176 LYS A C 1
ATOM 1369 O O . LYS A 1 176 ? -6.037 -1.879 -9.898 1.00 95.75 176 LYS A O 1
ATOM 1374 N N . ASP A 1 177 ? -7.368 -0.073 -9.843 1.00 96.12 177 ASP A N 1
ATOM 1375 C CA . ASP A 1 177 ? -7.447 0.084 -11.299 1.00 96.12 177 ASP A CA 1
ATOM 1376 C C . ASP A 1 177 ? -6.074 0.398 -11.904 1.00 96.12 177 ASP A C 1
ATOM 1378 O O . ASP A 1 177 ? -5.669 -0.208 -12.900 1.00 96.12 177 ASP A O 1
ATOM 1382 N N . ALA A 1 178 ? -5.296 1.262 -11.249 1.00 96.69 178 ALA A N 1
ATOM 1383 C CA . ALA A 1 178 ? -3.925 1.555 -11.654 1.00 96.69 178 ALA A CA 1
ATOM 1384 C C . ALA A 1 178 ? -3.009 0.322 -11.572 1.00 96.69 178 ALA A C 1
ATOM 1386 O O . ALA A 1 178 ? -2.203 0.074 -12.471 1.00 96.69 178 ALA A O 1
ATOM 1387 N N . LEU A 1 179 ? -3.168 -0.514 -10.540 1.00 97.62 179 LEU A N 1
ATOM 1388 C CA . LEU A 1 179 ? -2.477 -1.804 -10.474 1.00 97.62 179 LEU A CA 1
ATOM 1389 C C . LEU A 1 179 ? -2.895 -2.718 -11.634 1.00 97.62 179 LEU A C 1
ATOM 1391 O O . LEU A 1 179 ? -2.049 -3.390 -12.225 1.00 97.62 179 LEU A O 1
ATOM 1395 N N . GLY A 1 180 ? -4.177 -2.705 -12.004 1.00 97.56 180 GLY A N 1
ATOM 1396 C CA . GLY A 1 180 ? -4.697 -3.399 -13.180 1.00 97.56 180 GLY A CA 1
ATOM 1397 C C . GLY A 1 180 ? -4.004 -2.978 -14.480 1.00 97.56 180 GLY A C 1
ATOM 1398 O O . GLY A 1 180 ? -3.663 -3.841 -15.294 1.00 97.56 180 GLY A O 1
ATOM 1399 N N . ASN A 1 181 ? -3.721 -1.684 -14.660 1.00 97.81 181 ASN A N 1
ATOM 1400 C CA . ASN A 1 181 ? -2.962 -1.179 -15.810 1.00 97.81 181 ASN A CA 1
ATOM 1401 C C . ASN A 1 181 ? -1.523 -1.713 -15.826 1.00 97.81 181 ASN A C 1
ATOM 1403 O O . ASN A 1 181 ? -1.044 -2.162 -16.870 1.00 97.81 181 ASN A O 1
ATOM 1407 N N . PHE A 1 182 ? -0.849 -1.742 -14.673 1.00 98.44 182 PHE A N 1
ATOM 1408 C CA . PHE A 1 182 ? 0.501 -2.301 -14.569 1.00 98.44 182 PHE A CA 1
ATOM 1409 C C . PHE A 1 182 ? 0.516 -3.808 -14.883 1.00 98.44 182 PHE A C 1
ATOM 1411 O O . PHE A 1 182 ? 1.291 -4.269 -15.723 1.00 98.44 182 PHE A O 1
ATOM 1418 N N . LEU A 1 183 ? -0.393 -4.587 -14.293 1.00 98.31 183 LEU A N 1
ATOM 1419 C CA . LEU A 1 183 ? -0.503 -6.021 -14.583 1.00 98.31 183 LEU A CA 1
ATOM 1420 C C . LEU A 1 183 ? -0.807 -6.286 -16.064 1.00 98.31 183 LEU A C 1
ATOM 1422 O O . LEU A 1 183 ? -0.265 -7.231 -16.640 1.00 98.31 183 LEU A O 1
ATOM 1426 N N . ARG A 1 184 ? -1.610 -5.431 -16.709 1.00 98.31 184 ARG A N 1
ATOM 1427 C CA . ARG A 1 184 ? -1.875 -5.509 -18.150 1.00 98.31 184 ARG A CA 1
ATOM 1428 C C . ARG A 1 184 ? -0.618 -5.255 -18.976 1.00 98.31 184 ARG A C 1
ATOM 1430 O O . ARG A 1 184 ? -0.343 -6.039 -19.879 1.00 98.31 184 ARG A O 1
ATOM 1437 N N . ALA A 1 185 ? 0.174 -4.235 -18.643 1.00 98.38 185 ALA A N 1
ATOM 1438 C CA . ALA A 1 185 ? 1.443 -3.966 -19.321 1.00 98.38 185 ALA A CA 1
ATOM 1439 C C . ALA A 1 185 ? 2.420 -5.152 -19.210 1.00 98.38 185 ALA A C 1
ATOM 1441 O O . ALA A 1 185 ? 3.097 -5.494 -20.183 1.00 98.38 185 ALA A O 1
ATOM 1442 N N . ILE A 1 186 ? 2.455 -5.824 -18.051 1.00 98.50 186 ILE A N 1
ATOM 1443 C CA . ILE A 1 186 ? 3.249 -7.047 -17.858 1.00 98.50 186 ILE A CA 1
ATOM 1444 C C . ILE A 1 186 ? 2.724 -8.165 -18.751 1.00 98.50 186 ILE A C 1
ATOM 1446 O O . ILE A 1 186 ? 3.509 -8.777 -19.471 1.00 98.50 186 ILE A O 1
ATOM 1450 N N . ASN A 1 187 ? 1.415 -8.418 -18.733 1.00 98.06 187 ASN A N 1
ATOM 1451 C CA . ASN A 1 187 ? 0.810 -9.486 -19.522 1.00 98.06 187 ASN A CA 1
ATOM 1452 C C . ASN A 1 187 ? 1.009 -9.269 -21.033 1.00 98.06 187 ASN A C 1
ATOM 1454 O O . ASN A 1 187 ? 1.383 -10.200 -21.736 1.00 98.06 187 ASN A O 1
ATOM 1458 N N . GLU A 1 188 ? 0.842 -8.036 -21.522 1.00 97.50 188 GLU A N 1
ATOM 1459 C CA . GLU A 1 188 ? 1.103 -7.662 -22.919 1.00 97.50 188 GLU A CA 1
ATOM 1460 C C . GLU A 1 188 ? 2.569 -7.852 -23.323 1.00 97.50 188 GLU A C 1
ATOM 1462 O O . GLU A 1 188 ? 2.856 -8.256 -24.447 1.00 97.50 188 GLU A O 1
ATOM 1467 N N . SER A 1 189 ? 3.508 -7.518 -22.434 1.00 97.75 189 SER A N 1
ATOM 1468 C CA . SER A 1 189 ? 4.940 -7.603 -22.730 1.00 97.75 189 SER A CA 1
ATOM 1469 C C . SER A 1 189 ? 5.455 -9.036 -22.625 1.00 97.75 189 SER A C 1
ATOM 1471 O O . SER A 1 189 ? 6.194 -9.502 -23.493 1.00 97.75 189 SER A O 1
ATOM 1473 N N . ARG A 1 190 ? 5.082 -9.760 -21.568 1.00 97.81 190 ARG A N 1
ATOM 1474 C CA . ARG A 1 190 ? 5.635 -11.080 -21.256 1.00 97.81 190 ARG A CA 1
ATOM 1475 C C . ARG A 1 190 ? 4.865 -12.215 -21.927 1.00 97.81 190 ARG A C 1
ATOM 1477 O O . ARG A 1 190 ? 5.520 -13.140 -22.409 1.00 97.81 190 ARG A O 1
ATOM 1484 N N . GLY A 1 191 ? 3.537 -12.120 -22.025 1.00 96.06 191 GLY A N 1
ATOM 1485 C CA . GLY A 1 191 ? 2.673 -13.149 -22.611 1.00 96.06 191 GLY A CA 1
ATOM 1486 C C . GLY A 1 191 ? 2.950 -14.533 -22.021 1.00 96.06 191 GLY A C 1
ATOM 1487 O O . GLY A 1 191 ? 3.199 -14.665 -20.823 1.00 96.06 191 GLY A O 1
ATOM 1488 N N . ASP A 1 192 ? 3.024 -15.543 -22.888 1.00 96.31 192 ASP A N 1
ATOM 1489 C CA . ASP A 1 192 ? 3.276 -16.945 -22.516 1.00 96.31 192 ASP A CA 1
ATOM 1490 C C . ASP A 1 192 ? 4.630 -17.182 -21.827 1.00 96.31 192 ASP A C 1
ATOM 1492 O O . ASP A 1 192 ? 4.853 -18.231 -21.222 1.00 96.31 192 ASP A O 1
ATOM 1496 N N . ARG A 1 193 ? 5.561 -16.216 -21.890 1.00 97.19 193 ARG A N 1
ATOM 1497 C CA . ARG A 1 193 ? 6.842 -16.314 -21.173 1.00 97.19 193 ARG A CA 1
ATOM 1498 C C . ARG A 1 193 ? 6.650 -16.226 -19.661 1.00 97.19 193 ARG A C 1
ATOM 1500 O O . ARG A 1 193 ? 7.513 -16.705 -18.928 1.00 97.19 193 ARG A O 1
ATOM 1507 N N . LEU A 1 194 ? 5.573 -15.593 -19.193 1.00 97.75 194 LEU A N 1
ATOM 1508 C CA . LEU A 1 194 ? 5.310 -15.370 -17.777 1.00 97.75 194 LEU A CA 1
ATOM 1509 C C . LEU A 1 194 ? 4.863 -16.670 -17.094 1.00 97.75 194 LEU A C 1
ATOM 1511 O O . LEU A 1 194 ? 3.840 -17.246 -17.448 1.00 97.75 194 LEU A O 1
ATOM 1515 N N . LYS A 1 195 ? 5.609 -17.117 -16.078 1.00 97.75 195 LYS A N 1
ATOM 1516 C CA . LYS A 1 195 ? 5.328 -18.377 -15.355 1.00 97.75 195 LYS A CA 1
ATOM 1517 C C . LYS A 1 195 ? 4.704 -18.174 -13.977 1.00 97.75 195 LYS A C 1
ATOM 1519 O O . LYS A 1 195 ? 4.250 -19.125 -13.349 1.00 97.75 195 LYS A O 1
ATOM 1524 N N . ILE A 1 196 ? 4.711 -16.941 -13.487 1.00 97.25 196 ILE A N 1
ATOM 1525 C CA . ILE A 1 196 ? 4.102 -16.541 -12.220 1.00 97.25 196 ILE A CA 1
ATOM 1526 C C . ILE A 1 196 ? 2.724 -15.931 -12.468 1.00 97.25 196 ILE A C 1
ATOM 1528 O O . ILE A 1 196 ? 2.524 -15.196 -13.432 1.00 97.25 196 ILE A O 1
ATOM 1532 N N . SER A 1 197 ? 1.765 -16.218 -11.588 1.00 97.00 197 SER A N 1
ATOM 1533 C CA . SER A 1 197 ? 0.424 -15.647 -11.706 1.00 97.00 197 SER A CA 1
ATOM 1534 C C . SER A 1 197 ? 0.434 -14.135 -11.458 1.00 97.00 197 SER A C 1
ATOM 1536 O O . SER A 1 197 ? 1.177 -13.630 -10.613 1.00 97.00 197 SER A O 1
ATOM 1538 N N . LEU A 1 198 ? -0.459 -13.410 -12.140 1.00 95.81 198 LEU A N 1
ATOM 1539 C CA . LEU A 1 198 ? -0.658 -11.975 -11.903 1.00 95.81 198 LEU A CA 1
ATOM 1540 C C . LEU A 1 198 ? -1.045 -11.684 -10.444 1.00 95.81 198 LEU A C 1
ATOM 1542 O O . LEU A 1 198 ? -0.621 -10.676 -9.885 1.00 95.81 198 LEU A O 1
ATOM 1546 N N . LEU A 1 199 ? -1.781 -12.601 -9.804 1.00 94.25 199 LEU A N 1
ATOM 1547 C CA . LEU A 1 199 ? -2.121 -12.503 -8.384 1.00 94.25 199 LEU A CA 1
ATOM 1548 C C . LEU A 1 199 ? -0.866 -12.518 -7.494 1.00 94.25 199 LEU A C 1
ATOM 1550 O O . LEU A 1 199 ? -0.742 -11.685 -6.602 1.00 94.25 199 LEU A O 1
ATOM 1554 N N . ASN A 1 200 ? 0.090 -13.415 -7.747 1.00 95.06 200 ASN A N 1
ATOM 1555 C CA . ASN A 1 200 ? 1.333 -13.458 -6.969 1.00 95.06 200 ASN A CA 1
ATOM 1556 C C . ASN A 1 200 ? 2.224 -12.240 -7.257 1.00 95.06 200 ASN A C 1
ATOM 1558 O O . ASN A 1 200 ? 2.884 -11.735 -6.354 1.00 95.06 200 ASN A O 1
ATOM 1562 N N . LEU A 1 201 ? 2.209 -11.716 -8.488 1.00 95.88 201 LEU A N 1
ATOM 1563 C CA . LEU A 1 201 ? 2.915 -10.472 -8.814 1.00 95.88 201 LEU A CA 1
ATOM 1564 C C . LEU A 1 201 ? 2.333 -9.255 -8.095 1.00 95.88 201 LEU A C 1
ATOM 1566 O O . LEU A 1 201 ? 3.098 -8.405 -7.646 1.00 95.88 201 LEU A O 1
ATOM 1570 N N . SER A 1 202 ? 1.007 -9.199 -7.935 1.00 94.38 202 SER A N 1
ATOM 1571 C CA . SER A 1 202 ? 0.318 -8.098 -7.247 1.00 94.38 202 SER A CA 1
ATOM 1572 C C . SER A 1 202 ? 0.669 -7.953 -5.761 1.00 94.38 202 SER A C 1
ATOM 1574 O O . SER A 1 202 ? 0.336 -6.942 -5.152 1.00 94.38 202 SER A O 1
ATOM 1576 N N . GLN A 1 203 ? 1.384 -8.924 -5.183 1.00 94.69 203 GLN A N 1
ATOM 1577 C CA . GLN A 1 203 ? 1.894 -8.859 -3.811 1.00 94.69 203 GLN A CA 1
ATOM 1578 C C . GLN A 1 203 ? 3.082 -7.895 -3.650 1.00 94.69 203 GLN A C 1
ATOM 1580 O O . GLN A 1 203 ? 3.525 -7.658 -2.531 1.00 94.69 203 GLN A O 1
ATOM 1585 N N . GLY A 1 204 ? 3.632 -7.348 -4.740 1.00 95.88 204 GLY A N 1
ATOM 1586 C CA . GLY A 1 204 ? 4.679 -6.327 -4.659 1.00 95.88 204 GLY A CA 1
ATOM 1587 C C . GLY A 1 204 ? 6.059 -6.846 -4.245 1.00 95.88 204 GLY A C 1
ATOM 1588 O O . GLY A 1 204 ? 6.890 -6.063 -3.787 1.00 95.88 204 GLY A O 1
ATOM 1589 N N . MET A 1 205 ? 6.347 -8.136 -4.432 1.00 96.94 205 MET A N 1
ATOM 1590 C CA . MET A 1 205 ? 7.657 -8.719 -4.108 1.00 96.94 205 MET A CA 1
ATOM 1591 C C . MET A 1 205 ? 8.766 -8.266 -5.070 1.00 96.94 205 MET A C 1
ATOM 1593 O O . MET A 1 205 ? 8.530 -8.044 -6.261 1.00 96.94 205 MET A O 1
ATOM 1597 N N . LEU A 1 206 ? 9.992 -8.164 -4.547 1.00 98.12 206 LEU A N 1
ATOM 1598 C CA . LEU A 1 206 ? 11.216 -8.102 -5.346 1.00 98.12 206 LEU A CA 1
ATOM 1599 C C . LEU A 1 206 ? 11.728 -9.515 -5.633 1.00 98.12 206 LEU A C 1
ATOM 1601 O O . LEU A 1 206 ? 11.669 -10.398 -4.781 1.00 98.12 206 LEU A O 1
ATOM 1605 N N . TYR A 1 207 ? 12.294 -9.697 -6.818 1.00 98.50 207 TYR A N 1
ATOM 1606 C CA . TYR A 1 207 ? 12.909 -10.935 -7.273 1.00 98.50 207 TYR A CA 1
ATOM 1607 C C . TYR A 1 207 ? 14.333 -10.640 -7.724 1.00 98.50 207 TYR A C 1
ATOM 1609 O O . TYR A 1 207 ? 14.565 -9.698 -8.480 1.00 98.50 207 TYR A O 1
ATOM 1617 N N . ILE A 1 208 ? 15.289 -11.453 -7.284 1.00 98.38 208 ILE A N 1
ATOM 1618 C CA . ILE A 1 208 ? 16.648 -11.404 -7.832 1.00 98.38 208 ILE A CA 1
ATOM 1619 C C . ILE A 1 208 ? 16.637 -11.821 -9.311 1.00 98.38 208 ILE A C 1
ATOM 1621 O O . ILE A 1 208 ? 15.778 -12.605 -9.714 1.00 98.38 208 ILE A O 1
ATOM 1625 N N . GLY A 1 209 ? 17.581 -11.335 -10.115 1.00 98.44 209 GLY A N 1
ATOM 1626 C CA . GLY A 1 209 ? 17.639 -11.550 -11.565 1.00 98.44 209 GLY A CA 1
ATOM 1627 C C . GLY A 1 209 ? 17.524 -13.014 -11.987 1.00 98.44 209 GLY A C 1
ATOM 1628 O O . GLY A 1 209 ? 16.736 -13.336 -12.875 1.00 98.44 209 GLY A O 1
ATOM 1629 N N . SER A 1 210 ? 18.225 -13.924 -11.306 1.00 98.44 210 SER A N 1
ATOM 1630 C CA . SER A 1 210 ? 18.102 -15.369 -11.556 1.00 98.44 210 SER A CA 1
ATOM 1631 C C . SER A 1 210 ? 16.666 -15.869 -11.370 1.00 98.44 210 SER A C 1
ATOM 1633 O O . SER A 1 210 ? 16.125 -16.550 -12.241 1.00 98.44 210 SER A O 1
ATOM 1635 N N . LYS A 1 211 ? 16.003 -15.449 -10.287 1.00 98.69 211 LYS A N 1
ATOM 1636 C CA . LYS A 1 211 ? 14.606 -15.797 -10.026 1.00 98.69 211 LYS A CA 1
ATOM 1637 C C . LYS A 1 211 ? 13.650 -15.118 -11.005 1.00 98.69 211 LYS A C 1
ATOM 1639 O O . LYS A 1 211 ? 12.688 -15.733 -11.453 1.00 98.69 211 LYS A O 1
ATOM 1644 N N . ALA A 1 212 ? 13.917 -13.869 -11.371 1.00 98.62 212 ALA A N 1
ATOM 1645 C CA . ALA A 1 212 ? 13.139 -13.130 -12.356 1.00 98.62 212 ALA A CA 1
ATOM 1646 C C . ALA A 1 212 ? 13.159 -13.831 -13.727 1.00 98.62 212 ALA A C 1
ATOM 1648 O O . ALA A 1 212 ? 12.124 -13.883 -14.392 1.00 98.62 212 ALA A O 1
ATOM 1649 N N . LEU A 1 213 ? 14.293 -14.425 -14.124 1.00 98.69 213 LEU A N 1
ATOM 1650 C CA . LEU A 1 213 ? 14.386 -15.231 -15.344 1.00 98.69 213 LEU A CA 1
ATOM 1651 C C . LEU A 1 213 ? 13.520 -16.491 -15.243 1.00 98.69 213 LEU A C 1
ATOM 1653 O O . LEU A 1 213 ? 12.741 -16.777 -16.151 1.00 98.69 213 LEU A O 1
ATOM 1657 N N . GLU A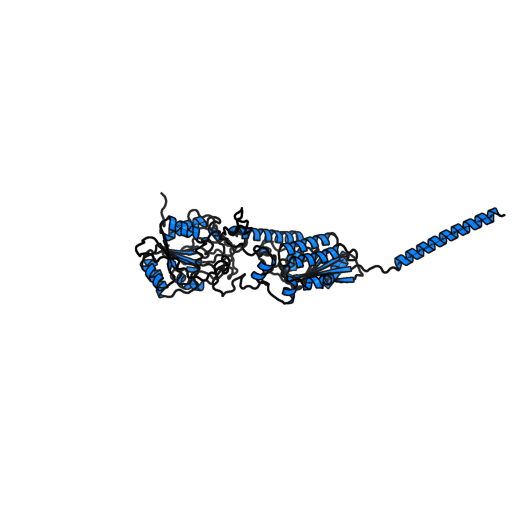 1 214 ? 13.615 -17.226 -14.131 1.00 98.44 214 GLU A N 1
ATOM 1658 C CA . GLU A 1 214 ? 12.798 -18.426 -13.907 1.00 98.44 214 GLU A CA 1
ATOM 1659 C C . GLU A 1 214 ? 11.301 -18.128 -14.026 1.00 98.44 214 GLU A C 1
ATOM 1661 O O . GLU A 1 214 ? 10.583 -18.888 -14.678 1.00 98.44 214 GLU A O 1
ATOM 1666 N N . LEU A 1 215 ? 10.852 -17.015 -13.433 1.00 98.44 215 LEU A N 1
ATOM 1667 C CA . LEU A 1 215 ? 9.456 -16.566 -13.416 1.00 98.44 215 LEU A CA 1
ATOM 1668 C C . LEU A 1 215 ? 9.002 -15.921 -14.737 1.00 98.44 215 LEU A C 1
ATOM 1670 O O . LEU A 1 215 ? 7.812 -15.646 -14.900 1.00 98.44 215 LEU A O 1
ATOM 1674 N N . GLY A 1 216 ? 9.922 -15.686 -15.679 1.00 98.38 216 GLY A N 1
ATOM 1675 C CA . GLY A 1 216 ? 9.621 -15.089 -16.979 1.00 98.38 216 GLY A CA 1
ATOM 1676 C C . GLY A 1 216 ? 9.467 -13.569 -16.972 1.00 98.38 216 GLY A C 1
ATOM 1677 O O . GLY A 1 216 ? 8.893 -13.015 -17.911 1.00 98.38 216 GLY A O 1
ATOM 1678 N N . LEU A 1 217 ? 9.964 -12.893 -15.932 1.00 98.56 217 LEU A N 1
ATOM 1679 C CA . LEU A 1 217 ? 9.977 -11.431 -15.811 1.00 98.56 217 LEU A CA 1
ATOM 1680 C C . LEU A 1 217 ? 11.077 -10.778 -16.661 1.00 98.56 217 LEU A C 1
ATOM 1682 O O . LEU A 1 217 ? 10.946 -9.618 -17.052 1.00 98.56 217 LEU A O 1
ATOM 1686 N N . ILE A 1 218 ? 12.136 -11.524 -16.967 1.00 98.75 218 ILE A N 1
ATOM 1687 C CA . ILE A 1 218 ? 13.209 -11.133 -17.886 1.00 98.75 218 ILE A CA 1
ATOM 1688 C C . ILE A 1 218 ? 13.461 -12.261 -18.895 1.00 98.75 218 ILE A C 1
ATOM 1690 O O . ILE A 1 218 ? 12.919 -13.357 -18.755 1.00 98.75 218 ILE A O 1
ATOM 1694 N N . ASP A 1 219 ? 14.274 -11.993 -19.915 1.00 98.62 219 ASP A N 1
ATOM 1695 C CA . ASP A 1 219 ? 14.565 -12.929 -21.009 1.00 98.62 219 ASP A CA 1
ATOM 1696 C C . ASP A 1 219 ? 15.915 -13.624 -20.875 1.00 98.62 219 ASP A C 1
ATOM 1698 O O . ASP A 1 219 ? 16.073 -14.758 -21.327 1.00 98.62 219 ASP A O 1
ATOM 1702 N N . LYS A 1 220 ? 16.905 -12.950 -20.284 1.00 98.31 220 LYS A N 1
ATOM 1703 C CA . LYS A 1 220 ? 18.265 -13.480 -20.195 1.00 98.31 220 LYS A CA 1
ATOM 1704 C C . LYS A 1 220 ? 19.025 -12.882 -19.014 1.00 98.31 220 LYS A C 1
ATOM 1706 O O . LYS A 1 220 ? 18.837 -11.717 -18.671 1.00 98.31 220 LYS A O 1
ATOM 1711 N N . LEU A 1 221 ? 19.932 -13.669 -18.439 1.00 98.69 221 LEU A N 1
ATOM 1712 C CA . LEU A 1 221 ? 20.970 -13.147 -17.555 1.00 98.69 221 LEU A CA 1
ATOM 1713 C C . LEU A 1 221 ? 22.138 -12.591 -18.371 1.00 98.69 221 LEU A C 1
ATOM 1715 O O . LEU A 1 221 ? 22.596 -13.231 -19.320 1.00 98.69 221 LEU A O 1
ATOM 1719 N N . GLY A 1 222 ? 22.627 -11.416 -18.000 1.00 97.81 222 GLY A N 1
ATOM 1720 C CA . GLY A 1 222 ? 23.744 -10.788 -18.692 1.00 97.81 222 GLY A CA 1
ATOM 1721 C C . GLY A 1 222 ? 23.987 -9.359 -18.240 1.00 97.81 222 GLY A C 1
ATOM 1722 O O . GLY A 1 222 ? 23.403 -8.881 -17.271 1.00 97.81 222 GLY A O 1
ATOM 1723 N N . SER A 1 223 ? 24.866 -8.699 -18.973 1.00 97.25 223 SER A N 1
ATOM 1724 C CA . SER A 1 223 ? 25.381 -7.365 -18.695 1.00 97.25 223 SER A CA 1
ATOM 1725 C C . SER A 1 223 ? 25.178 -6.434 -19.894 1.00 97.25 223 SER A C 1
ATOM 1727 O O . SER A 1 223 ? 24.679 -6.835 -20.950 1.00 97.25 223 SER A O 1
ATOM 1729 N N . LEU A 1 224 ? 25.595 -5.175 -19.763 1.00 97.81 224 LEU A N 1
ATOM 1730 C CA . LEU A 1 224 ? 25.512 -4.195 -20.845 1.00 97.81 224 LEU A CA 1
ATOM 1731 C C . LEU A 1 224 ? 26.191 -4.659 -22.159 1.00 97.81 224 LEU A C 1
ATOM 1733 O O . LEU A 1 224 ? 25.559 -4.527 -23.211 1.00 97.81 224 LEU A O 1
ATOM 1737 N N . PRO A 1 225 ? 27.409 -5.247 -22.157 1.00 98.25 225 PRO A N 1
ATOM 1738 C CA . PRO A 1 225 ? 27.994 -5.857 -23.355 1.00 98.25 225 PRO A CA 1
ATOM 1739 C C . PRO A 1 225 ? 27.103 -6.904 -24.040 1.00 98.25 225 PRO A C 1
ATOM 1741 O O . PRO A 1 225 ? 27.035 -6.936 -25.272 1.00 98.25 225 PRO A O 1
ATOM 1744 N N . ASP A 1 226 ? 26.387 -7.731 -23.271 1.00 98.31 226 ASP A N 1
ATOM 1745 C CA . ASP A 1 226 ? 25.462 -8.731 -23.817 1.00 98.31 226 ASP A CA 1
ATOM 1746 C C . ASP A 1 226 ? 24.268 -8.067 -24.509 1.00 98.31 226 ASP A C 1
ATOM 1748 O O . ASP A 1 226 ? 23.850 -8.506 -25.582 1.00 98.31 226 ASP A O 1
ATOM 1752 N N . ALA A 1 227 ? 23.738 -6.990 -23.923 1.00 98.44 227 ALA A N 1
ATOM 1753 C CA . ALA A 1 227 ? 22.643 -6.217 -24.502 1.00 98.44 227 ALA A CA 1
ATOM 1754 C C . ALA A 1 227 ? 23.058 -5.515 -25.802 1.00 98.44 227 ALA A C 1
ATOM 1756 O O . ALA A 1 227 ? 22.330 -5.580 -26.792 1.00 98.44 227 ALA A O 1
ATOM 1757 N N . ILE A 1 228 ? 24.248 -4.906 -25.830 1.00 98.56 228 ILE A N 1
ATOM 1758 C CA . ILE A 1 228 ? 24.816 -4.288 -27.040 1.00 98.56 228 ILE A CA 1
ATOM 1759 C C . ILE A 1 228 ? 24.991 -5.345 -28.135 1.00 98.56 228 ILE A C 1
ATOM 1761 O O . ILE A 1 228 ? 24.570 -5.135 -29.271 1.00 98.56 228 ILE A O 1
ATOM 1765 N N . SER A 1 229 ? 25.555 -6.503 -27.782 1.00 98.25 229 SER A N 1
ATOM 1766 C CA . SER A 1 229 ? 25.749 -7.616 -28.718 1.00 98.25 229 SER A CA 1
ATOM 1767 C C . SER A 1 229 ? 24.416 -8.140 -29.258 1.00 98.25 229 SER A C 1
ATOM 1769 O O . SER A 1 229 ? 24.305 -8.457 -30.441 1.00 98.25 229 SER A O 1
ATOM 1771 N N . LEU A 1 230 ? 23.374 -8.196 -28.422 1.00 98.31 230 LEU A N 1
ATOM 1772 C CA . LEU A 1 230 ? 22.036 -8.588 -28.855 1.00 98.31 230 LEU A CA 1
ATOM 1773 C C . LEU A 1 230 ? 21.446 -7.584 -29.853 1.00 98.31 230 LEU A C 1
ATOM 1775 O O . LEU A 1 230 ? 20.929 -8.004 -30.884 1.00 98.31 230 LEU A O 1
ATOM 1779 N N . VAL A 1 231 ? 21.577 -6.276 -29.609 1.00 98.38 231 VAL A N 1
ATOM 1780 C CA . VAL A 1 231 ? 21.146 -5.248 -30.575 1.00 98.38 231 VAL A CA 1
ATOM 1781 C C . VAL A 1 231 ? 21.916 -5.369 -31.893 1.00 98.38 231 VAL A C 1
ATOM 1783 O O . VAL A 1 231 ? 21.301 -5.328 -32.961 1.00 98.38 231 VAL A O 1
ATOM 1786 N N . ALA A 1 232 ? 23.237 -5.566 -31.845 1.00 98.06 232 ALA A N 1
ATOM 1787 C CA . ALA A 1 232 ? 24.057 -5.765 -33.042 1.00 98.06 232 ALA A CA 1
ATOM 1788 C C . ALA A 1 232 ? 23.577 -6.977 -33.865 1.00 98.06 232 ALA A C 1
ATOM 1790 O O . ALA A 1 232 ? 23.446 -6.902 -35.087 1.00 98.06 232 ALA A O 1
ATOM 1791 N N . ASN A 1 233 ? 23.227 -8.073 -33.184 1.00 97.81 233 ASN A N 1
ATOM 1792 C CA . ASN A 1 233 ? 22.689 -9.280 -33.812 1.00 97.81 233 ASN A CA 1
ATOM 1793 C C . ASN A 1 233 ? 21.299 -9.051 -34.426 1.00 97.81 233 ASN A C 1
ATOM 1795 O O . ASN A 1 233 ? 21.071 -9.454 -35.568 1.00 97.81 233 ASN A O 1
ATOM 1799 N N . LEU A 1 234 ? 20.388 -8.375 -33.714 1.00 97.38 234 LEU A N 1
ATOM 1800 C CA . LEU A 1 234 ? 19.041 -8.048 -34.210 1.00 97.38 234 LEU A CA 1
ATOM 1801 C C . LEU A 1 234 ? 19.092 -7.137 -35.447 1.00 97.38 234 LEU A C 1
ATOM 1803 O O . LEU A 1 234 ? 18.293 -7.290 -36.368 1.00 97.38 234 LEU A O 1
ATOM 1807 N N . THR A 1 235 ? 20.069 -6.230 -35.497 1.00 96.69 235 THR A N 1
ATOM 1808 C CA . THR A 1 235 ? 20.295 -5.300 -36.619 1.00 96.69 235 THR A CA 1
ATOM 1809 C C . THR A 1 235 ? 21.212 -5.861 -37.713 1.00 96.69 235 THR A C 1
ATOM 1811 O O . THR A 1 235 ? 21.341 -5.252 -38.773 1.00 96.69 235 THR A O 1
ATOM 1814 N N . ARG A 1 236 ? 21.820 -7.038 -37.498 1.00 95.81 236 ARG A N 1
ATOM 1815 C CA . ARG A 1 236 ? 22.760 -7.714 -38.415 1.00 95.81 236 ARG A CA 1
ATOM 1816 C C . ARG A 1 236 ? 23.986 -6.867 -38.790 1.00 95.81 236 ARG A C 1
ATOM 1818 O O . ARG A 1 236 ? 24.517 -7.002 -39.895 1.00 95.81 236 ARG A O 1
ATOM 1825 N N . ILE A 1 237 ? 24.457 -6.020 -37.877 1.00 93.75 237 ILE A N 1
ATOM 1826 C CA . ILE A 1 237 ? 25.652 -5.184 -38.066 1.00 93.75 237 ILE A CA 1
ATOM 1827 C C . ILE A 1 237 ? 26.868 -5.817 -37.379 1.00 93.75 237 ILE A C 1
ATOM 1829 O O . ILE A 1 237 ? 26.761 -6.365 -36.286 1.00 93.75 237 ILE A O 1
ATOM 1833 N N . LYS A 1 238 ? 28.037 -5.754 -38.028 1.00 91.06 238 LYS A N 1
ATOM 1834 C CA . LYS A 1 238 ? 29.301 -6.315 -37.505 1.00 91.06 238 LYS A CA 1
ATOM 1835 C C . LYS A 1 238 ? 30.254 -5.251 -36.976 1.00 91.06 238 LYS A C 1
ATOM 1837 O O . LYS A 1 238 ? 30.921 -5.465 -35.974 1.00 91.06 238 LYS A O 1
ATOM 1842 N N . GLU A 1 239 ? 30.305 -4.113 -37.656 1.00 92.62 239 GLU A N 1
ATOM 1843 C CA . GLU A 1 239 ? 31.065 -2.944 -37.234 1.00 92.62 239 GLU A CA 1
ATOM 1844 C C . GLU A 1 239 ? 30.084 -1.848 -36.861 1.00 92.62 239 GLU A C 1
ATOM 1846 O O . GLU A 1 239 ? 29.226 -1.480 -37.665 1.00 92.62 239 GLU A O 1
ATOM 1851 N N . TYR A 1 240 ? 30.207 -1.343 -35.644 1.00 96.00 240 TYR A N 1
ATOM 1852 C CA . TYR A 1 240 ? 29.341 -0.307 -35.117 1.00 96.00 240 TYR A CA 1
ATOM 1853 C C . TYR A 1 240 ? 30.083 0.521 -34.079 1.00 96.00 240 TYR A C 1
ATOM 1855 O O . TYR A 1 240 ? 31.096 0.096 -33.520 1.00 96.00 240 TYR A O 1
ATOM 1863 N N . GLU A 1 241 ? 29.555 1.706 -33.820 1.00 96.50 241 GLU A N 1
ATOM 1864 C CA . GLU A 1 241 ? 29.959 2.531 -32.689 1.00 96.50 241 GLU A CA 1
ATOM 1865 C C . GLU A 1 241 ? 28.891 2.459 -31.603 1.00 96.50 241 GLU A C 1
ATOM 1867 O O . GLU A 1 241 ? 27.705 2.290 -31.885 1.00 96.50 241 GLU A O 1
ATOM 1872 N N . VAL A 1 242 ? 29.310 2.575 -30.347 1.00 97.44 242 VAL A N 1
ATOM 1873 C CA . VAL A 1 242 ? 28.392 2.645 -29.209 1.00 97.44 242 VAL A CA 1
ATOM 1874 C C . VAL A 1 242 ? 28.403 4.073 -28.699 1.00 97.44 242 VAL A C 1
ATOM 1876 O O . VAL A 1 242 ? 29.455 4.587 -28.325 1.00 97.44 242 VAL A O 1
ATOM 1879 N N . VAL A 1 243 ? 27.237 4.716 -28.690 1.00 97.25 243 VAL A N 1
ATOM 1880 C CA . VAL A 1 243 ? 27.101 6.117 -28.275 1.00 97.25 243 VAL A CA 1
ATOM 1881 C C . VAL A 1 243 ? 26.119 6.215 -27.125 1.00 97.25 243 VAL A C 1
ATOM 1883 O O . VAL A 1 243 ? 24.985 5.749 -27.217 1.00 97.25 243 VAL A O 1
ATOM 1886 N N . ASP A 1 244 ? 26.540 6.879 -26.054 1.00 97.12 244 ASP A N 1
ATOM 1887 C CA . ASP A 1 244 ? 25.642 7.271 -24.977 1.00 97.12 244 ASP A CA 1
ATOM 1888 C C . ASP A 1 244 ? 24.801 8.476 -25.414 1.00 97.12 244 ASP A C 1
ATOM 1890 O O . ASP A 1 244 ? 25.292 9.598 -25.553 1.00 97.12 244 ASP A O 1
ATOM 1894 N N . ILE A 1 245 ? 23.516 8.235 -25.661 1.00 96.50 245 ILE A N 1
ATOM 1895 C CA . ILE A 1 245 ? 22.561 9.273 -26.047 1.00 96.50 245 ILE A CA 1
ATOM 1896 C C . ILE A 1 245 ? 22.239 10.163 -24.845 1.00 96.50 245 ILE A C 1
ATOM 1898 O O . ILE A 1 245 ? 21.987 11.356 -25.018 1.00 96.50 245 ILE A O 1
ATOM 1902 N N . THR A 1 246 ? 22.278 9.613 -23.630 1.00 92.69 246 THR A N 1
ATOM 1903 C CA . THR A 1 246 ? 21.985 10.355 -22.403 1.00 92.69 246 THR A CA 1
ATOM 1904 C C . THR A 1 246 ? 23.032 11.434 -22.123 1.00 92.69 246 THR A C 1
ATOM 1906 O O . THR A 1 246 ? 22.686 12.466 -21.555 1.00 92.69 246 THR A O 1
ATOM 1909 N N . GLU A 1 247 ? 24.274 11.302 -22.599 1.00 92.25 247 GLU A N 1
ATOM 1910 C CA . GLU A 1 247 ? 25.268 12.384 -22.474 1.00 92.25 247 GLU A CA 1
ATOM 1911 C C . GLU A 1 247 ? 24.828 13.676 -23.187 1.00 92.25 247 GLU A C 1
ATOM 1913 O O . GLU A 1 247 ? 25.159 14.770 -22.736 1.00 92.25 247 GLU A O 1
ATOM 1918 N N . ARG A 1 248 ? 23.997 13.582 -24.237 1.00 91.56 248 ARG A N 1
ATOM 1919 C CA . ARG A 1 248 ? 23.452 14.762 -24.939 1.00 91.56 248 ARG A CA 1
ATOM 1920 C C . ARG A 1 248 ? 22.477 15.572 -24.089 1.00 91.56 248 ARG A C 1
ATOM 1922 O O . ARG A 1 248 ? 22.285 16.752 -24.349 1.00 91.56 248 ARG A O 1
ATOM 1929 N N . ILE A 1 249 ? 21.846 14.928 -23.112 1.00 89.88 249 ILE A N 1
ATOM 1930 C CA . ILE A 1 249 ? 20.873 15.530 -22.192 1.00 89.88 249 ILE A CA 1
ATOM 1931 C C . ILE A 1 249 ? 21.446 15.654 -20.777 1.00 89.88 249 ILE A C 1
ATOM 1933 O O . ILE A 1 249 ? 20.703 15.907 -19.834 1.00 89.88 249 ILE A O 1
ATOM 1937 N N . ARG A 1 250 ? 22.759 15.467 -20.595 1.00 90.50 250 ARG A N 1
ATOM 1938 C CA . ARG A 1 250 ? 23.379 15.385 -19.269 1.00 90.50 250 ARG A CA 1
ATOM 1939 C C . ARG A 1 250 ? 23.221 16.657 -18.450 1.00 90.50 250 ARG A C 1
ATOM 1941 O O . ARG A 1 250 ? 22.932 16.565 -17.263 1.00 90.50 250 ARG A O 1
ATOM 1948 N N . GLU A 1 251 ? 23.405 17.826 -19.055 1.00 91.19 251 GLU A N 1
ATOM 1949 C CA . GLU A 1 251 ? 23.246 19.099 -18.341 1.00 91.19 251 GLU A CA 1
ATOM 1950 C C . GLU A 1 251 ? 21.808 19.312 -17.860 1.00 91.19 251 GLU A C 1
ATOM 1952 O O . GLU A 1 251 ? 21.599 19.802 -16.754 1.00 91.19 251 GLU A O 1
ATOM 1957 N N . GLU A 1 252 ? 20.824 18.907 -18.666 1.00 90.81 252 GLU A N 1
ATOM 1958 C CA . GLU A 1 252 ? 19.412 18.926 -18.281 1.00 90.81 252 GLU A CA 1
ATOM 1959 C C . GLU A 1 252 ? 19.147 17.899 -17.170 1.00 90.81 252 GLU A C 1
ATOM 1961 O O . GLU A 1 252 ? 18.560 18.224 -16.144 1.00 90.81 252 GLU A O 1
ATOM 1966 N N . LEU A 1 253 ? 19.667 16.678 -17.309 1.00 88.88 253 LEU A N 1
ATOM 1967 C CA . LEU A 1 253 ? 19.511 15.609 -16.323 1.00 88.88 253 LEU A CA 1
ATOM 1968 C C . LEU A 1 253 ? 20.128 15.972 -14.962 1.00 88.88 253 LEU A C 1
ATOM 1970 O O . LEU A 1 253 ? 19.543 15.684 -13.924 1.00 88.88 253 LEU A O 1
ATOM 1974 N N . LEU A 1 254 ? 21.264 16.673 -14.945 1.00 90.88 254 LEU A N 1
ATOM 1975 C CA . LEU A 1 254 ? 21.880 17.200 -13.720 1.00 90.88 254 LEU A CA 1
ATOM 1976 C C . LEU A 1 254 ? 21.071 18.325 -13.063 1.00 90.88 254 LEU A C 1
ATOM 1978 O O . LEU A 1 254 ? 21.370 18.691 -11.930 1.00 90.88 254 LEU A O 1
ATOM 1982 N N . ARG A 1 255 ? 20.052 18.877 -13.726 1.00 92.25 255 ARG A N 1
ATOM 1983 C CA . ARG A 1 255 ? 19.094 19.818 -13.124 1.00 92.25 255 ARG A CA 1
ATOM 1984 C C . ARG A 1 255 ? 17.813 19.126 -12.663 1.00 92.25 255 ARG A C 1
ATOM 1986 O O . ARG A 1 255 ? 17.029 19.740 -11.946 1.00 92.25 255 ARG A O 1
ATOM 1993 N N . ASP A 1 256 ? 17.599 17.864 -13.036 1.00 93.62 256 ASP A N 1
ATOM 1994 C CA . ASP A 1 256 ? 16.430 17.111 -12.602 1.00 93.62 256 ASP A CA 1
ATOM 1995 C C . ASP A 1 256 ? 16.510 16.761 -11.113 1.00 93.62 256 ASP A C 1
ATOM 1997 O O . ASP A 1 256 ? 17.476 16.163 -10.631 1.00 93.62 256 ASP A O 1
ATOM 2001 N N . LEU A 1 257 ? 15.462 17.115 -10.374 1.00 93.50 257 LEU A N 1
ATOM 2002 C CA . LEU A 1 257 ? 15.368 16.871 -8.939 1.00 93.50 257 LEU A CA 1
ATOM 2003 C C . LEU A 1 257 ? 15.428 15.371 -8.621 1.00 93.50 257 LEU A C 1
ATOM 2005 O O . LEU A 1 257 ? 16.152 14.970 -7.709 1.00 93.50 257 LEU A O 1
ATOM 2009 N N . GLY A 1 258 ? 14.698 14.545 -9.378 1.00 93.88 258 GLY A N 1
ATOM 2010 C CA . GLY A 1 258 ? 14.647 13.098 -9.163 1.00 93.88 258 GLY A CA 1
ATOM 2011 C C . GLY A 1 258 ? 16.015 12.443 -9.334 1.00 93.88 258 GLY A C 1
ATOM 2012 O O . GLY A 1 258 ? 16.467 11.690 -8.465 1.00 93.88 258 GLY A O 1
ATOM 2013 N N . TYR A 1 259 ? 16.715 12.798 -10.408 1.00 94.38 259 TYR A N 1
ATOM 2014 C CA . TYR A 1 259 ? 18.073 12.334 -10.664 1.00 94.38 259 TYR A CA 1
ATOM 2015 C C . TYR A 1 259 ? 19.080 12.787 -9.590 1.00 94.38 259 TYR A C 1
ATOM 2017 O O . TYR A 1 259 ? 19.851 11.970 -9.083 1.00 94.38 259 TYR A O 1
ATOM 2025 N N . ASN A 1 260 ? 19.046 14.058 -9.173 1.00 95.12 260 ASN A N 1
ATOM 2026 C CA . ASN A 1 260 ? 19.952 14.576 -8.138 1.00 95.12 260 ASN A CA 1
ATOM 2027 C C . ASN A 1 260 ? 19.750 13.906 -6.776 1.00 95.12 260 ASN A C 1
ATOM 2029 O O . ASN A 1 260 ? 20.721 13.531 -6.117 1.00 95.12 260 ASN A O 1
ATOM 2033 N N . LEU A 1 261 ? 18.496 13.726 -6.350 1.00 95.31 261 LEU A N 1
ATOM 2034 C CA . LEU A 1 261 ? 18.186 13.030 -5.098 1.00 95.31 261 LEU A CA 1
ATOM 2035 C C . LEU A 1 261 ? 18.704 11.592 -5.125 1.00 95.31 261 LEU A C 1
ATOM 2037 O O . LEU A 1 261 ? 19.249 11.117 -4.130 1.00 95.31 261 LEU A O 1
ATOM 2041 N N . TRP A 1 262 ? 18.583 10.919 -6.270 1.00 95.00 262 TRP A N 1
ATOM 2042 C CA . TRP A 1 262 ? 19.113 9.574 -6.454 1.00 95.00 262 TRP A CA 1
ATOM 2043 C C . TRP A 1 262 ? 20.641 9.519 -6.345 1.00 95.00 262 TRP A C 1
ATOM 2045 O O . TRP A 1 262 ? 21.166 8.698 -5.592 1.00 95.00 262 TRP A O 1
ATOM 2055 N N . LEU A 1 263 ? 21.361 10.412 -7.035 1.00 94.25 263 LEU A N 1
ATOM 2056 C CA . LEU A 1 263 ? 22.827 10.479 -6.963 1.00 94.25 263 LEU A CA 1
ATOM 2057 C C . LEU A 1 263 ? 23.328 10.746 -5.539 1.00 94.25 263 LEU A C 1
ATOM 2059 O O . LEU A 1 263 ? 24.311 10.144 -5.104 1.00 94.25 263 LEU A O 1
ATOM 2063 N N . ASN A 1 264 ? 22.608 11.585 -4.796 1.00 95.56 264 ASN A N 1
ATOM 2064 C CA . ASN A 1 264 ? 22.914 11.911 -3.405 1.00 95.56 264 ASN A CA 1
ATOM 2065 C C . ASN A 1 264 ? 22.436 10.841 -2.405 1.00 95.56 264 ASN A C 1
ATOM 2067 O O . ASN A 1 264 ? 22.590 11.027 -1.199 1.00 95.56 264 ASN A O 1
ATOM 2071 N N . LYS A 1 265 ? 21.883 9.713 -2.882 1.00 94.50 265 LYS A N 1
ATOM 2072 C CA . LYS A 1 265 ? 21.337 8.613 -2.064 1.00 94.50 265 LYS A CA 1
ATOM 2073 C C . LYS A 1 265 ? 20.243 9.070 -1.089 1.00 94.50 265 LYS A C 1
ATOM 2075 O O . LYS A 1 265 ? 20.064 8.488 -0.018 1.00 94.50 265 LYS A O 1
ATOM 2080 N N . THR A 1 266 ? 19.487 10.095 -1.466 1.00 94.56 266 THR A N 1
ATOM 2081 C CA . THR A 1 266 ? 18.406 10.657 -0.658 1.00 94.56 266 THR A CA 1
ATOM 2082 C C . THR A 1 266 ? 17.123 9.852 -0.860 1.00 94.56 266 THR A C 1
ATOM 2084 O O . THR A 1 266 ? 16.663 9.655 -1.988 1.00 94.56 266 THR A O 1
ATOM 2087 N N . LYS A 1 267 ? 16.512 9.390 0.237 1.00 93.31 267 LYS A N 1
ATOM 2088 C CA . LYS A 1 267 ? 15.156 8.819 0.209 1.00 93.31 267 LYS A CA 1
ATOM 2089 C C . LYS A 1 267 ? 14.115 9.931 0.093 1.00 93.31 267 LYS A C 1
ATOM 2091 O O . LYS A 1 267 ? 14.271 10.993 0.693 1.00 93.31 267 LYS A O 1
ATOM 2096 N N . LEU A 1 268 ? 13.045 9.678 -0.653 1.00 91.75 268 LEU A N 1
ATOM 2097 C CA . LEU A 1 268 ? 11.949 10.636 -0.817 1.00 91.75 268 LEU A CA 1
ATOM 2098 C C . LEU A 1 268 ? 11.129 10.760 0.472 1.00 91.75 268 LEU A C 1
ATOM 2100 O O . LEU A 1 268 ? 11.092 9.836 1.274 1.00 91.75 268 LEU A O 1
ATOM 2104 N N . THR A 1 269 ? 10.432 11.874 0.671 1.00 88.06 269 THR A N 1
ATOM 2105 C CA . THR A 1 269 ? 9.456 12.036 1.764 1.00 88.06 269 THR A CA 1
ATOM 2106 C C . THR A 1 269 ? 8.065 12.268 1.184 1.00 88.06 269 THR A C 1
ATOM 2108 O O . THR A 1 269 ? 7.941 12.762 0.064 1.00 88.06 269 THR A O 1
ATOM 2111 N N . ILE A 1 270 ? 7.004 11.964 1.940 1.00 79.38 270 ILE A N 1
ATOM 2112 C CA . ILE A 1 270 ? 5.623 12.244 1.496 1.00 79.38 270 ILE A CA 1
ATOM 2113 C C . ILE A 1 270 ? 5.427 13.742 1.240 1.00 79.38 270 ILE A C 1
ATOM 2115 O O . ILE A 1 270 ? 4.891 14.131 0.208 1.00 79.38 270 ILE A O 1
ATOM 2119 N N . GLY A 1 271 ? 5.947 14.593 2.131 1.00 80.94 271 GLY A N 1
ATOM 2120 C CA . GLY A 1 271 ? 5.877 16.044 1.954 1.00 80.94 271 GLY A CA 1
ATOM 2121 C C . GLY A 1 271 ? 6.563 16.527 0.673 1.00 80.94 271 GLY A C 1
ATOM 2122 O O . GLY A 1 271 ? 6.104 17.485 0.058 1.00 80.94 271 GLY A O 1
ATOM 2123 N N . LEU A 1 272 ? 7.634 15.857 0.232 1.00 86.31 272 LEU A N 1
ATOM 2124 C CA . LEU A 1 272 ? 8.261 16.141 -1.057 1.00 86.31 272 LEU A CA 1
ATOM 2125 C C . LEU A 1 272 ? 7.385 15.674 -2.230 1.00 86.31 272 LEU A C 1
ATOM 2127 O O . LEU A 1 272 ? 7.209 16.426 -3.184 1.00 86.31 272 LEU A O 1
ATOM 2131 N N . LEU A 1 273 ? 6.814 14.469 -2.157 1.00 85.00 273 LEU A N 1
ATOM 2132 C CA . LEU A 1 273 ? 5.933 13.931 -3.200 1.00 85.00 273 LEU A CA 1
ATOM 2133 C C . LEU A 1 273 ? 4.697 14.822 -3.437 1.00 85.00 273 LEU A C 1
ATOM 2135 O O . LEU A 1 273 ? 4.375 15.105 -4.595 1.00 85.00 273 LEU A O 1
ATOM 2139 N N . ASN A 1 274 ? 4.089 15.341 -2.363 1.00 79.00 274 ASN A N 1
ATOM 21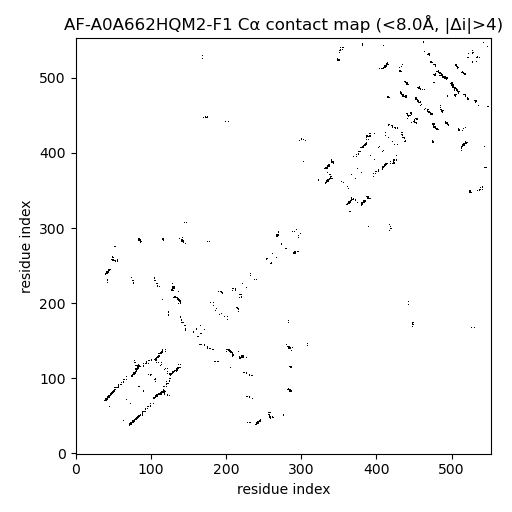40 C CA . ASN A 1 274 ? 2.981 16.304 -2.433 1.00 79.00 274 ASN A CA 1
ATOM 2141 C C . ASN A 1 274 ? 3.397 17.613 -3.108 1.00 79.00 274 ASN A C 1
ATOM 2143 O O . ASN A 1 274 ? 2.695 18.124 -3.976 1.00 79.00 274 ASN A O 1
ATOM 2147 N N . LYS A 1 275 ? 4.574 18.144 -2.752 1.00 82.62 275 LYS A N 1
ATOM 2148 C CA . LYS A 1 275 ? 5.079 19.397 -3.331 1.00 82.62 275 LYS A CA 1
ATOM 2149 C C . LYS A 1 275 ? 5.382 19.281 -4.823 1.00 82.62 275 LYS A C 1
ATOM 2151 O O . LYS A 1 275 ? 5.201 20.254 -5.545 1.00 82.62 275 LYS A O 1
ATOM 2156 N N . ILE A 1 276 ? 5.867 18.126 -5.281 1.00 82.75 276 ILE A N 1
ATOM 2157 C CA . ILE A 1 276 ? 6.290 17.959 -6.677 1.00 82.75 276 ILE A CA 1
ATOM 2158 C C . ILE A 1 276 ? 5.098 17.770 -7.619 1.00 82.75 276 ILE A C 1
ATOM 2160 O O . ILE A 1 276 ? 5.120 18.270 -8.740 1.00 82.75 276 ILE A O 1
ATOM 2164 N N . THR A 1 277 ? 4.072 17.034 -7.199 1.00 71.25 277 THR A N 1
ATOM 2165 C CA . THR A 1 277 ? 3.014 16.600 -8.121 1.00 71.25 277 THR A CA 1
ATOM 2166 C C . THR A 1 277 ? 1.929 17.642 -8.379 1.00 71.25 277 THR A C 1
ATOM 2168 O O . THR A 1 277 ? 1.151 17.450 -9.309 1.00 71.25 277 THR A O 1
ATOM 2171 N N . MET A 1 278 ? 1.857 18.731 -7.598 1.00 68.12 278 MET A N 1
ATOM 2172 C CA . MET A 1 278 ? 0.741 19.707 -7.531 1.00 68.12 278 MET A CA 1
ATOM 2173 C C . MET A 1 278 ? -0.651 19.091 -7.250 1.00 68.12 278 MET A C 1
ATOM 2175 O O . MET A 1 278 ? -1.539 19.788 -6.775 1.00 68.12 278 MET A O 1
ATOM 2179 N N . LEU A 1 279 ? -0.834 17.796 -7.512 1.00 66.94 279 LEU A N 1
ATOM 2180 C CA . LEU A 1 279 ? -1.981 16.948 -7.236 1.00 66.94 279 LEU A CA 1
ATOM 2181 C C . LEU A 1 279 ? -1.662 16.063 -6.029 1.00 66.94 279 LEU A C 1
ATOM 2183 O O . LEU A 1 279 ? -0.903 15.099 -6.144 1.00 66.94 279 LEU A O 1
ATOM 2187 N N . GLU A 1 280 ? -2.294 16.347 -4.893 1.00 66.38 280 GLU A N 1
ATOM 2188 C CA . GLU A 1 280 ? -2.058 15.638 -3.626 1.00 66.38 280 GLU A CA 1
ATOM 2189 C C . GLU A 1 280 ? -2.391 14.135 -3.689 1.00 66.38 280 GLU A C 1
ATOM 2191 O O . GLU A 1 280 ? -1.817 13.350 -2.944 1.00 66.38 280 GLU A O 1
ATOM 2196 N N . ASN A 1 281 ? -3.235 13.707 -4.637 1.00 75.19 281 ASN A N 1
ATOM 2197 C CA . ASN A 1 281 ? -3.732 12.327 -4.763 1.00 75.19 281 ASN A CA 1
ATOM 2198 C C . ASN A 1 281 ? -3.100 11.572 -5.941 1.00 75.19 281 ASN A C 1
ATOM 2200 O O . ASN A 1 281 ? -3.754 10.788 -6.633 1.00 75.19 281 ASN A O 1
ATOM 2204 N N . SER A 1 282 ? -1.826 11.852 -6.214 1.00 85.88 282 SER A N 1
ATOM 2205 C CA . SER A 1 282 ? -1.099 11.251 -7.332 1.00 85.88 282 SER A CA 1
ATOM 2206 C C . SER A 1 282 ? -0.854 9.752 -7.143 1.00 85.88 282 SER A C 1
ATOM 2208 O O . SER A 1 282 ? -0.667 9.252 -6.032 1.00 85.88 282 SER A O 1
ATOM 2210 N N . LEU A 1 283 ? -0.819 9.033 -8.266 1.00 92.56 283 LEU A N 1
ATOM 2211 C CA . LEU A 1 283 ? -0.501 7.609 -8.324 1.00 92.56 283 LEU A CA 1
ATOM 2212 C C . LEU A 1 283 ? 0.981 7.417 -8.645 1.00 92.56 283 LEU A C 1
ATOM 2214 O O . LEU A 1 283 ? 1.521 8.052 -9.559 1.00 92.56 283 LEU A O 1
ATOM 2218 N N . TYR A 1 284 ? 1.631 6.498 -7.939 1.00 95.25 284 TYR A N 1
ATOM 2219 C CA . TYR A 1 284 ? 3.049 6.221 -8.125 1.00 95.25 284 TYR A CA 1
ATOM 2220 C C . TYR A 1 284 ? 3.292 4.740 -8.391 1.00 95.25 284 TYR A C 1
ATOM 2222 O O . TYR A 1 284 ? 2.938 3.872 -7.589 1.00 95.25 284 TYR A O 1
ATOM 2230 N N . TYR A 1 285 ? 4.005 4.470 -9.483 1.00 97.88 285 TYR A N 1
ATOM 2231 C CA . TYR A 1 285 ? 4.743 3.226 -9.667 1.00 97.88 285 TYR A CA 1
ATOM 2232 C C . TYR A 1 285 ? 6.131 3.430 -9.064 1.00 97.88 285 TYR A C 1
ATOM 2234 O O . TYR A 1 285 ? 7.129 3.555 -9.773 1.00 97.88 285 TYR A O 1
ATOM 2242 N N . LEU A 1 286 ? 6.188 3.542 -7.740 1.00 96.50 286 LEU A N 1
ATOM 2243 C CA . LEU A 1 286 ? 7.401 3.832 -6.987 1.00 96.50 286 LEU A CA 1
ATOM 2244 C C . LEU A 1 286 ? 7.560 2.821 -5.861 1.00 96.50 286 LEU A C 1
ATOM 2246 O O . LEU A 1 286 ? 6.611 2.527 -5.137 1.00 96.50 286 LEU A O 1
ATOM 2250 N N . SER A 1 287 ? 8.782 2.329 -5.690 1.00 96.00 287 SER A N 1
ATOM 2251 C CA . SER A 1 287 ? 9.096 1.413 -4.606 1.00 96.00 287 SER A CA 1
ATOM 2252 C C . SER A 1 287 ? 9.118 2.110 -3.237 1.00 96.00 287 SER A C 1
ATOM 2254 O O . SER A 1 287 ? 9.952 2.999 -3.026 1.00 96.00 287 SER A O 1
ATOM 2256 N N . PRO A 1 288 ? 8.290 1.677 -2.259 1.00 91.81 288 PRO A N 1
ATOM 2257 C CA . PRO A 1 288 ? 8.267 2.277 -0.920 1.00 91.81 288 PRO A CA 1
ATOM 2258 C C . PRO A 1 288 ? 9.588 2.154 -0.150 1.00 91.81 288 PRO A C 1
ATOM 2260 O O . PRO A 1 288 ? 9.840 2.943 0.755 1.00 91.81 288 PRO A O 1
ATOM 2263 N N . LEU A 1 289 ? 10.474 1.221 -0.527 1.00 91.25 289 LEU A N 1
ATOM 2264 C CA . LEU A 1 289 ? 11.804 1.049 0.083 1.00 91.25 289 LEU A CA 1
ATOM 2265 C C . LEU A 1 289 ? 12.680 2.314 -0.021 1.00 91.25 289 LEU A C 1
ATOM 2267 O O . LEU A 1 289 ? 13.608 2.512 0.775 1.00 91.25 289 LEU A O 1
ATOM 2271 N N . PHE A 1 290 ? 12.364 3.172 -0.993 1.00 93.00 290 PHE A N 1
ATOM 2272 C CA . PHE A 1 290 ? 13.070 4.410 -1.312 1.00 93.00 290 PHE A CA 1
ATOM 2273 C C . PHE A 1 290 ? 12.334 5.668 -0.830 1.00 93.00 290 PHE A C 1
ATOM 2275 O O . PHE A 1 290 ? 12.737 6.790 -1.137 1.00 93.00 290 PHE A O 1
ATOM 2282 N N . ILE A 1 291 ? 11.284 5.488 -0.032 1.00 89.31 291 ILE A N 1
ATOM 2283 C CA . ILE A 1 291 ? 10.582 6.554 0.677 1.00 89.31 291 ILE A CA 1
ATOM 2284 C C . ILE A 1 291 ? 10.968 6.453 2.156 1.00 89.31 291 ILE A C 1
ATOM 2286 O O . ILE A 1 291 ? 11.114 5.362 2.707 1.00 89.31 291 ILE A O 1
ATOM 2290 N N . ASN A 1 292 ? 11.203 7.590 2.804 1.00 83.44 292 ASN A N 1
ATOM 2291 C CA . ASN A 1 292 ? 11.443 7.651 4.233 1.00 83.44 292 ASN A CA 1
ATOM 2292 C C . ASN A 1 292 ? 10.173 7.195 4.966 1.00 83.44 292 ASN A C 1
ATOM 2294 O O . ASN A 1 292 ? 9.089 7.747 4.762 1.00 83.44 292 ASN A O 1
ATOM 2298 N N . SER A 1 293 ? 10.320 6.148 5.775 1.00 56.34 293 SER A N 1
ATOM 2299 C CA . SER A 1 293 ? 9.220 5.341 6.296 1.00 56.34 293 SER A CA 1
ATOM 2300 C C . SER A 1 293 ? 8.413 6.020 7.391 1.00 56.34 293 SER A C 1
ATOM 2302 O O . SER A 1 293 ? 7.314 5.547 7.648 1.00 56.34 293 SER A O 1
ATOM 2304 N N . SER A 1 294 ? 8.888 7.128 7.982 1.00 50.47 294 SER A N 1
ATOM 2305 C CA . SER A 1 294 ? 8.226 7.790 9.122 1.00 50.47 294 SER A CA 1
ATOM 2306 C C . SER A 1 294 ? 6.740 8.095 8.895 1.00 50.47 294 SER A C 1
ATOM 2308 O O . SER A 1 294 ? 6.003 8.219 9.864 1.00 50.47 294 SER A O 1
ATOM 2310 N N . ASN A 1 295 ? 6.295 8.174 7.633 1.00 47.22 295 ASN A N 1
ATOM 2311 C CA . ASN A 1 295 ? 4.916 8.496 7.280 1.00 47.22 295 ASN A CA 1
ATOM 2312 C C . ASN A 1 295 ? 4.178 7.400 6.472 1.00 47.22 295 ASN A C 1
ATOM 2314 O O . ASN A 1 295 ? 3.004 7.585 6.193 1.00 47.22 295 ASN A O 1
ATOM 2318 N N . PHE A 1 296 ? 4.816 6.307 6.021 1.00 43.78 296 PHE A N 1
ATOM 2319 C CA . PHE A 1 296 ? 4.165 5.311 5.126 1.00 43.78 296 PHE A CA 1
ATOM 2320 C C . PHE A 1 296 ? 3.792 4.007 5.832 1.00 43.78 296 PHE A C 1
ATOM 2322 O O . PHE A 1 296 ? 2.816 3.343 5.493 1.00 43.78 296 PHE A O 1
ATOM 2329 N N . ILE A 1 297 ? 4.614 3.636 6.799 1.00 43.62 297 ILE A N 1
ATOM 2330 C CA . ILE A 1 297 ? 4.457 2.504 7.693 1.00 43.62 297 ILE A CA 1
ATOM 2331 C C . ILE A 1 297 ? 4.957 3.124 8.978 1.00 43.62 297 ILE A C 1
ATOM 2333 O O . ILE A 1 297 ? 6.153 3.385 9.057 1.00 43.62 297 ILE A O 1
ATOM 2337 N N . SER A 1 298 ? 4.077 3.481 9.909 1.00 34.59 298 SER A N 1
ATOM 2338 C CA . SER A 1 298 ? 4.487 3.919 11.241 1.00 34.59 298 SER A CA 1
ATOM 2339 C C . SER A 1 298 ? 5.324 2.789 11.842 1.00 34.59 298 SER A C 1
ATOM 2341 O O . SER A 1 298 ? 4.831 1.855 12.470 1.00 34.59 298 SER A O 1
ATOM 2343 N N . THR A 1 299 ? 6.627 2.815 11.567 1.00 26.58 299 THR A N 1
ATOM 2344 C CA . THR A 1 299 ? 7.613 1.996 12.236 1.00 26.58 299 THR A CA 1
ATOM 2345 C C . THR A 1 299 ? 7.542 2.466 13.671 1.00 26.58 299 THR A C 1
ATOM 2347 O O . THR A 1 299 ? 8.067 3.525 13.990 1.00 26.58 299 THR A O 1
ATOM 2350 N N . VAL A 1 300 ? 6.763 1.727 14.464 1.00 32.16 300 VAL A N 1
ATOM 2351 C CA . VAL A 1 300 ? 6.834 1.571 15.914 1.00 32.16 300 VAL A CA 1
ATOM 2352 C C . VAL A 1 300 ? 7.582 2.735 16.560 1.00 32.16 300 VAL A C 1
ATOM 2354 O O . VAL A 1 300 ? 8.800 2.659 16.666 1.00 32.16 300 VAL A O 1
ATOM 2357 N N . TRP A 1 301 ? 6.827 3.764 16.971 1.00 31.59 301 TRP A N 1
ATOM 2358 C CA . TRP A 1 301 ? 7.231 5.001 17.673 1.00 31.59 301 TRP A CA 1
ATOM 2359 C C . TRP A 1 301 ? 7.002 6.306 16.902 1.00 31.59 301 TRP A C 1
ATOM 2361 O O . TRP A 1 301 ? 7.940 7.000 16.538 1.00 31.59 301 TRP A O 1
ATOM 2371 N N . THR A 1 302 ? 5.745 6.725 16.815 1.00 25.77 302 THR A N 1
ATOM 2372 C CA . THR A 1 302 ? 5.300 8.072 17.211 1.00 25.77 302 THR A CA 1
ATOM 2373 C C . THR A 1 302 ? 3.817 7.926 17.532 1.00 25.77 302 THR A C 1
ATOM 2375 O O . THR A 1 302 ? 3.087 7.323 16.758 1.00 25.77 302 THR A O 1
ATOM 2378 N N . GLY A 1 303 ? 3.345 8.395 18.687 1.00 29.84 303 GLY A N 1
ATOM 2379 C CA . GLY A 1 303 ? 1.925 8.324 19.069 1.00 29.84 303 GLY A CA 1
ATOM 2380 C C . GLY A 1 303 ? 1.028 9.252 18.239 1.00 29.84 303 GLY A C 1
ATOM 2381 O O . GLY A 1 303 ? 0.276 10.032 18.814 1.00 29.84 303 GLY A O 1
ATOM 2382 N N . GLN A 1 304 ? 1.158 9.234 16.912 1.00 27.58 304 GLN A N 1
ATOM 2383 C CA . GLN A 1 304 ? 0.350 10.006 15.980 1.00 27.58 304 GLN A CA 1
ATOM 2384 C C . GLN A 1 304 ? -0.752 9.128 15.387 1.00 27.58 304 GLN A C 1
ATOM 2386 O O . GLN A 1 304 ? -0.529 7.984 14.996 1.00 27.58 304 GLN A O 1
ATOM 2391 N N . ALA A 1 305 ? -1.953 9.702 15.356 1.00 31.69 305 ALA A N 1
ATOM 2392 C CA . ALA A 1 305 ? -3.137 9.136 14.735 1.00 31.69 305 ALA A CA 1
ATOM 2393 C C . ALA A 1 305 ? -2.894 8.752 13.260 1.00 31.69 305 ALA A C 1
ATOM 2395 O O . ALA A 1 305 ? -2.026 9.343 12.612 1.00 31.69 305 ALA A O 1
ATOM 2396 N N . PRO A 1 306 ? -3.694 7.822 12.700 1.00 35.62 306 PRO A N 1
ATOM 2397 C CA . PRO A 1 306 ? -3.714 7.573 11.266 1.00 35.62 306 PRO A CA 1
ATOM 2398 C C . PRO A 1 306 ? -3.836 8.884 10.474 1.00 35.62 306 PRO A C 1
ATOM 2400 O O . PRO A 1 306 ? -4.582 9.787 10.852 1.00 35.62 306 PRO A O 1
ATOM 2403 N N . ILE A 1 307 ? -3.136 8.937 9.338 1.00 41.00 307 ILE A N 1
ATOM 2404 C CA . ILE A 1 307 ? -2.923 10.085 8.426 1.00 41.00 307 ILE A CA 1
ATOM 2405 C C . ILE A 1 307 ? -4.223 10.738 7.909 1.00 41.00 307 ILE A C 1
ATOM 2407 O O . ILE A 1 307 ? -4.176 11.780 7.263 1.00 41.00 307 ILE A O 1
ATOM 2411 N N . LEU A 1 308 ? -5.394 10.179 8.224 1.00 36.34 308 LEU A N 1
ATOM 2412 C CA . LEU A 1 308 ? -6.702 10.748 7.885 1.00 36.34 308 LEU A CA 1
ATOM 2413 C C . LEU A 1 308 ? -6.916 12.165 8.438 1.00 36.34 308 LEU A C 1
ATOM 2415 O O . LEU A 1 308 ? -7.768 12.887 7.929 1.00 36.34 308 LEU A O 1
ATOM 2419 N N . ILE A 1 309 ? -6.134 12.578 9.438 1.00 34.34 309 ILE A N 1
ATOM 2420 C CA . ILE A 1 309 ? -6.111 13.948 9.944 1.00 34.34 309 ILE A CA 1
ATOM 2421 C C . ILE A 1 309 ? -4.661 14.423 9.886 1.00 34.34 309 ILE A C 1
ATOM 2423 O O . ILE A 1 309 ? -3.841 14.025 10.715 1.00 34.34 309 ILE A O 1
ATOM 2427 N N . SER A 1 310 ? -4.311 15.262 8.908 1.00 30.08 310 SER A N 1
ATOM 2428 C CA . SER A 1 310 ? -3.042 15.981 8.992 1.00 30.08 310 SER A CA 1
ATOM 2429 C C . SER A 1 310 ? -3.092 16.836 10.261 1.00 30.08 310 SER A C 1
ATOM 2431 O O . SER A 1 310 ? -4.010 17.631 10.453 1.00 30.08 310 SER A O 1
ATOM 2433 N N . SER A 1 311 ? -2.114 16.676 11.151 1.00 31.75 311 SER A N 1
ATOM 2434 C CA . SER A 1 311 ? -1.982 17.513 12.352 1.00 31.75 311 SER A CA 1
ATOM 2435 C C . SER A 1 311 ? -1.946 19.011 12.028 1.00 31.75 311 SER A C 1
ATOM 2437 O O . SER A 1 311 ? -2.251 19.836 12.881 1.00 31.75 311 SER A O 1
ATOM 2439 N N . ASP A 1 312 ? -1.613 19.352 10.784 1.00 32.75 312 ASP A N 1
ATOM 2440 C CA . ASP A 1 312 ? -1.532 20.724 10.292 1.00 32.75 312 ASP A CA 1
ATOM 2441 C C . ASP A 1 312 ? -2.903 21.308 9.913 1.00 32.75 312 ASP A C 1
ATOM 2443 O O . ASP A 1 312 ? -3.039 22.527 9.845 1.00 32.75 312 ASP A O 1
ATOM 2447 N N . SER A 1 313 ? -3.934 20.478 9.703 1.00 32.16 313 SER A N 1
ATOM 2448 C CA . SER A 1 313 ? -5.304 20.956 9.442 1.00 32.16 313 SER A CA 1
ATOM 2449 C C . SER A 1 313 ? -6.162 21.050 10.708 1.00 32.16 313 SER A C 1
ATOM 2451 O O . SER A 1 313 ? -7.155 21.775 10.723 1.00 32.16 313 SER A O 1
ATOM 2453 N N . ILE A 1 314 ? -5.755 20.390 11.799 1.00 31.47 314 ILE A N 1
ATOM 2454 C CA . ILE A 1 314 ? -6.417 20.464 13.108 1.00 31.47 314 ILE A CA 1
ATOM 2455 C C . ILE A 1 314 ? -5.342 20.651 14.185 1.00 31.47 314 ILE A C 1
ATOM 2457 O O . ILE A 1 314 ? -4.985 19.730 14.914 1.00 31.47 314 ILE A O 1
ATOM 2461 N N . GLY A 1 315 ? -4.777 21.858 14.236 1.00 26.03 315 GLY A N 1
ATOM 2462 C CA . GLY A 1 315 ? -3.601 22.150 15.056 1.00 26.03 315 GLY A CA 1
ATOM 2463 C C . GLY A 1 315 ? -3.516 23.577 15.582 1.00 26.03 315 GLY A C 1
ATOM 2464 O O . GLY A 1 315 ? -2.424 24.050 15.878 1.00 26.03 315 GLY A O 1
ATOM 2465 N N . GLY A 1 316 ? -4.651 24.261 15.747 1.00 24.59 316 GLY A N 1
ATOM 2466 C CA . GLY A 1 316 ? -4.748 25.258 16.805 1.00 24.59 316 GLY A CA 1
ATOM 2467 C C . GLY A 1 316 ? -4.607 24.515 18.128 1.00 24.59 316 GLY A C 1
ATOM 2468 O O . GLY A 1 316 ? -5.505 23.777 18.527 1.00 24.59 316 GLY A O 1
ATOM 2469 N N . SER A 1 317 ? -3.456 24.665 18.776 1.00 30.47 317 SER A N 1
ATOM 2470 C CA . SER A 1 317 ? -3.229 24.265 20.157 1.00 30.47 317 SER A CA 1
ATOM 2471 C C . SER A 1 317 ? -4.152 25.069 21.074 1.00 30.47 317 SER A C 1
ATOM 2473 O O . SER A 1 317 ? -3.733 26.024 21.720 1.00 30.47 317 SER A O 1
ATOM 2475 N N . GLU A 1 318 ? -5.420 24.694 21.132 1.00 28.86 318 GLU A N 1
ATOM 2476 C CA . GLU A 1 318 ? -6.323 25.106 22.189 1.00 28.86 318 GLU A CA 1
ATOM 2477 C C . GLU A 1 318 ? -6.940 23.851 22.786 1.00 28.86 318 GLU A C 1
ATOM 2479 O O . GLU A 1 318 ? -7.730 23.147 22.159 1.00 28.86 318 GLU A O 1
ATOM 2484 N N . LYS A 1 319 ? -6.578 23.604 24.047 1.00 33.44 319 LYS A N 1
ATOM 2485 C CA . LYS A 1 319 ? -7.388 22.849 24.997 1.00 33.44 319 LYS A CA 1
ATOM 2486 C C . LYS A 1 319 ? -8.760 23.528 25.096 1.00 33.44 319 LYS A C 1
ATOM 2488 O O . LYS A 1 319 ? -9.011 24.293 26.023 1.00 33.44 319 LYS A O 1
ATOM 2493 N N . LYS A 1 320 ? -9.645 23.313 24.126 1.00 29.25 320 LYS A N 1
ATOM 2494 C CA . LYS A 1 320 ? -11.057 23.646 24.287 1.00 29.25 320 LYS A CA 1
ATOM 2495 C C . LYS A 1 320 ? -11.705 22.477 25.001 1.00 29.25 320 LYS A C 1
ATOM 2497 O O . LYS A 1 320 ? -11.901 21.416 24.422 1.00 29.25 320 LYS A O 1
ATOM 2502 N N . ASN A 1 321 ? -12.000 22.707 26.278 1.00 33.38 321 ASN A N 1
ATOM 2503 C CA . ASN A 1 321 ? -12.944 21.934 27.071 1.00 33.38 321 ASN A CA 1
ATOM 2504 C C . ASN A 1 321 ? -14.276 21.865 26.310 1.00 33.38 321 ASN A C 1
ATOM 2506 O O . ASN A 1 321 ? -15.126 22.744 26.447 1.00 33.38 321 ASN A O 1
ATOM 2510 N N . VAL A 1 322 ? -14.447 20.848 25.467 1.00 34.38 322 VAL A N 1
ATOM 2511 C CA . VAL A 1 322 ? -15.752 20.490 24.916 1.00 34.38 322 VAL A CA 1
ATOM 2512 C C . VAL A 1 322 ? -16.364 19.509 25.901 1.00 34.38 322 VAL A C 1
ATOM 2514 O O . VAL A 1 322 ? -16.082 18.318 25.884 1.00 34.38 322 VAL A O 1
ATOM 2517 N N . GLY A 1 323 ? -17.145 20.065 26.817 1.00 36.28 323 GLY A N 1
ATOM 2518 C CA . GLY A 1 323 ? -17.848 19.328 27.853 1.00 36.28 323 GLY A CA 1
ATOM 2519 C C . GLY A 1 323 ? -18.233 20.274 28.975 1.00 36.28 323 GLY A C 1
ATOM 2520 O O . GLY A 1 323 ? -17.463 20.500 29.905 1.00 36.28 323 GLY A O 1
ATOM 2521 N N . THR A 1 324 ? -19.427 20.857 28.893 1.00 38.06 324 THR A N 1
ATOM 2522 C CA . THR A 1 324 ? -20.125 21.335 30.089 1.00 38.06 324 THR A CA 1
ATOM 2523 C C . THR A 1 324 ? -20.108 20.207 31.117 1.00 38.06 324 THR A C 1
ATOM 2525 O O . THR A 1 324 ? -20.551 19.109 30.781 1.00 38.06 324 THR A O 1
ATOM 2528 N N . LYS A 1 325 ? -19.602 20.456 32.336 1.00 40.09 325 LYS A N 1
ATOM 2529 C CA . LYS A 1 325 ? -19.755 19.525 33.465 1.00 40.09 325 LYS A CA 1
ATOM 2530 C C . LYS A 1 325 ? -21.237 19.123 33.536 1.00 40.09 325 LYS A C 1
ATOM 2532 O O . LYS A 1 325 ? -22.058 20.011 33.775 1.00 40.09 325 LYS A O 1
ATOM 2537 N N . PRO A 1 326 ? -21.598 17.855 33.282 1.00 43.88 326 PRO A N 1
ATOM 2538 C CA . PRO A 1 326 ? -22.974 17.417 33.401 1.00 43.88 326 PRO A CA 1
ATOM 2539 C C . PRO A 1 326 ? -23.415 17.604 34.851 1.00 43.88 326 PRO A C 1
ATOM 2541 O O . PRO A 1 326 ? -22.746 17.161 35.787 1.00 43.88 326 PRO A O 1
ATOM 2544 N N . THR A 1 327 ? -24.543 18.278 35.041 1.00 44.44 327 THR A N 1
ATOM 2545 C CA . THR A 1 327 ? -25.304 18.185 36.284 1.00 44.44 327 THR A CA 1
ATOM 2546 C C . THR A 1 327 ? -25.734 16.729 36.457 1.00 44.44 327 THR A C 1
ATOM 2548 O O . THR A 1 327 ? -26.243 16.108 35.530 1.00 44.44 327 THR A O 1
ATOM 2551 N N . VAL A 1 328 ? -25.436 16.171 37.626 1.00 45.59 328 VAL A N 1
ATOM 2552 C CA . VAL A 1 328 ? -25.288 14.738 37.947 1.00 45.59 328 VAL A CA 1
ATOM 2553 C C . VAL A 1 328 ? -26.630 13.972 38.032 1.00 45.59 328 VAL A C 1
ATOM 2555 O O . VAL A 1 328 ? -26.765 13.028 38.796 1.00 45.59 328 VAL A O 1
ATOM 2558 N N . GLU A 1 329 ? -27.630 14.333 37.227 1.00 47.66 329 GLU A N 1
ATOM 2559 C CA . GLU A 1 329 ? -28.985 13.743 37.272 1.00 47.66 329 GLU A CA 1
ATOM 2560 C C . GLU A 1 329 ? -29.397 12.992 35.989 1.00 47.66 329 GLU A C 1
ATOM 2562 O O . GLU A 1 329 ? -30.573 12.709 35.782 1.00 47.66 329 GLU A O 1
ATOM 2567 N N . GLU A 1 330 ? -28.464 12.648 35.098 1.00 55.78 330 GLU A N 1
ATOM 2568 C CA . GLU A 1 330 ? -28.820 12.086 33.786 1.00 55.78 330 GLU A CA 1
ATOM 2569 C C . GLU A 1 330 ? -28.672 10.556 33.747 1.00 55.78 330 GLU A C 1
ATOM 2571 O O . GLU A 1 330 ? -27.570 10.028 33.634 1.00 55.78 330 GLU A O 1
ATOM 2576 N N . GLU A 1 331 ? -29.797 9.833 33.800 1.00 63.88 331 GLU A N 1
ATOM 2577 C CA . GLU A 1 331 ? -29.867 8.357 33.782 1.00 63.88 331 GLU A CA 1
ATOM 2578 C C . GLU A 1 331 ? -29.380 7.706 32.462 1.00 63.88 331 GLU A C 1
ATOM 2580 O O . GLU A 1 331 ? -29.250 6.481 32.375 1.00 63.88 331 GLU A O 1
ATOM 2585 N N . HIS A 1 332 ? -29.097 8.490 31.412 1.00 83.88 332 HIS A N 1
ATOM 2586 C CA . HIS A 1 332 ? -28.850 7.992 30.050 1.00 83.88 332 HIS A CA 1
ATOM 2587 C C . HIS A 1 332 ? -27.611 8.624 29.399 1.00 83.88 332 HIS A C 1
ATOM 2589 O O . HIS A 1 332 ? -27.700 9.538 28.576 1.00 83.88 332 HIS A O 1
ATOM 2595 N N . PHE A 1 333 ? -26.425 8.111 29.737 1.00 94.06 333 PHE A N 1
ATOM 2596 C CA . PHE A 1 333 ? -25.175 8.550 29.114 1.00 94.06 333 PHE A CA 1
ATOM 2597 C C . PHE A 1 333 ? -24.216 7.400 28.784 1.00 94.06 333 PHE A C 1
ATOM 2599 O O . PHE A 1 333 ? -24.233 6.329 29.399 1.00 94.06 333 PHE A O 1
ATOM 2606 N N . ILE A 1 334 ? -23.372 7.648 27.784 1.00 96.19 334 ILE A N 1
ATOM 2607 C CA . ILE A 1 334 ? -22.231 6.830 27.380 1.00 96.19 334 ILE A CA 1
ATOM 2608 C C . ILE A 1 334 ? -20.964 7.511 27.877 1.00 96.19 334 ILE A C 1
ATOM 2610 O O . ILE A 1 334 ? -20.784 8.713 27.677 1.00 96.19 334 ILE A O 1
ATOM 2614 N N . LEU A 1 335 ? -20.072 6.735 28.478 1.00 96.94 335 LEU A N 1
ATOM 2615 C CA . LEU A 1 335 ? -18.776 7.207 28.936 1.00 96.94 335 LEU A CA 1
ATOM 2616 C C . LEU A 1 335 ? -17.701 6.829 27.916 1.00 96.94 335 LEU A C 1
ATOM 2618 O O . LEU A 1 335 ? -17.588 5.666 27.535 1.00 96.94 335 LEU A O 1
ATOM 2622 N N . ILE A 1 336 ? -16.898 7.796 27.490 1.00 96.44 336 ILE A N 1
ATOM 2623 C CA . ILE A 1 336 ? -15.692 7.573 26.695 1.00 96.44 336 ILE A CA 1
ATOM 2624 C C . ILE A 1 336 ? -14.494 7.919 27.565 1.00 96.44 336 ILE A C 1
ATOM 2626 O O . ILE A 1 336 ? -14.388 9.023 28.103 1.00 96.44 336 ILE A O 1
ATOM 2630 N N . ASP A 1 337 ? -13.569 6.979 27.681 1.00 96.00 337 ASP A N 1
ATOM 2631 C CA . ASP A 1 337 ? -12.315 7.224 28.375 1.00 96.00 337 ASP A CA 1
ATOM 2632 C C . ASP A 1 337 ? -11.365 8.026 27.478 1.00 96.00 337 ASP A C 1
ATOM 2634 O O . ASP A 1 337 ? -10.925 7.529 26.444 1.00 96.00 337 ASP A O 1
ATOM 2638 N N . GLY A 1 338 ? -11.046 9.257 27.870 1.00 91.31 338 GLY A N 1
ATOM 2639 C CA . GLY A 1 338 ? -9.946 10.062 27.335 1.00 91.31 338 GLY A CA 1
ATOM 2640 C C . GLY A 1 338 ? -8.742 10.161 28.285 1.00 91.31 338 GLY A C 1
ATOM 2641 O O . GLY A 1 338 ? -7.681 10.630 27.870 1.00 91.31 338 GLY A O 1
ATOM 2642 N N . ALA A 1 339 ? -8.859 9.680 29.526 1.00 91.81 339 ALA A N 1
ATOM 2643 C CA . ALA A 1 339 ? -7.831 9.752 30.564 1.00 91.81 339 ALA A CA 1
ATOM 2644 C C . ALA A 1 339 ? -6.581 8.927 30.228 1.00 91.81 339 ALA A C 1
ATOM 2646 O O . ALA A 1 339 ? -5.469 9.261 30.640 1.00 91.81 339 ALA A O 1
ATOM 2647 N N . HIS A 1 340 ? -6.731 7.890 29.402 1.00 92.88 340 HIS A N 1
ATOM 2648 C CA . HIS A 1 340 ? -5.619 7.075 28.898 1.00 92.88 340 HIS A CA 1
ATOM 2649 C C . HIS A 1 340 ? -5.083 7.545 27.540 1.00 92.88 340 HIS A C 1
ATOM 2651 O O . HIS A 1 340 ? -4.371 6.807 26.848 1.00 92.88 340 HIS A O 1
ATOM 2657 N N . ARG A 1 341 ? -5.374 8.805 27.175 1.00 86.88 341 ARG A N 1
ATOM 2658 C CA . ARG A 1 341 ? -5.014 9.415 25.884 1.00 86.88 341 ARG A CA 1
ATOM 2659 C C . ARG A 1 341 ? -5.504 8.557 24.718 1.00 86.88 341 ARG A C 1
ATOM 2661 O O . ARG A 1 341 ? -4.768 8.322 23.766 1.00 86.88 341 ARG A O 1
ATOM 2668 N N . ASN A 1 342 ? -6.717 8.032 24.844 1.00 82.38 342 ASN A N 1
ATOM 2669 C CA . ASN A 1 342 ? -7.336 7.189 23.831 1.00 82.38 342 ASN A CA 1
ATOM 2670 C C . ASN A 1 342 ? -7.451 7.937 22.501 1.00 82.38 342 ASN A C 1
ATOM 2672 O O . ASN A 1 342 ? -7.637 9.156 22.464 1.00 82.38 342 ASN A O 1
ATOM 2676 N N . TYR A 1 343 ? -7.355 7.200 21.399 1.00 78.94 343 TYR A N 1
ATOM 2677 C CA . TYR A 1 343 ? -7.602 7.756 20.077 1.00 78.94 343 TYR A CA 1
ATOM 2678 C C . TYR A 1 343 ? -9.108 7.968 19.885 1.00 78.94 343 TYR A C 1
ATOM 2680 O O . TYR A 1 343 ? -9.855 7.003 19.741 1.00 78.94 343 TYR A O 1
ATOM 2688 N N . ILE A 1 344 ? -9.555 9.228 19.887 1.00 76.50 344 ILE A N 1
ATOM 2689 C CA . ILE A 1 344 ? -10.973 9.599 19.765 1.00 76.50 344 ILE A CA 1
ATOM 2690 C C . ILE A 1 344 ? -11.144 10.606 18.608 1.00 76.50 344 ILE A C 1
ATOM 2692 O O . ILE A 1 344 ? -11.088 11.819 18.822 1.00 76.50 344 ILE A O 1
ATOM 2696 N N . PRO A 1 345 ? -11.356 10.145 17.363 1.00 79.81 345 PRO A N 1
ATOM 2697 C CA . PRO A 1 345 ? -11.600 10.999 16.208 1.00 79.81 345 PRO A CA 1
ATOM 2698 C C . PRO A 1 345 ? -13.078 11.419 16.155 1.00 79.81 345 PRO A C 1
ATOM 2700 O O . PRO A 1 345 ? -13.807 11.019 15.251 1.00 79.81 345 PRO A O 1
ATOM 2703 N N . LEU A 1 346 ? -13.530 12.234 17.119 1.00 77.81 346 LEU A N 1
ATOM 2704 C CA . LEU A 1 346 ? -14.936 12.672 17.222 1.00 77.81 346 LEU A CA 1
ATOM 2705 C C . LEU A 1 346 ? -15.552 13.168 15.901 1.00 77.81 346 LEU A C 1
ATOM 2707 O O . LEU A 1 346 ? -16.685 12.773 15.625 1.00 77.81 346 LEU A O 1
ATOM 2711 N N . PRO A 1 347 ? -14.848 13.951 15.052 1.00 76.81 347 PRO A N 1
ATOM 2712 C CA . PRO A 1 347 ? -15.411 14.405 13.778 1.00 76.81 347 PRO A CA 1
ATOM 2713 C C . PRO A 1 347 ? -15.789 13.274 12.811 1.00 76.81 347 PRO A C 1
ATOM 2715 O O . PRO A 1 347 ? -16.549 13.511 11.877 1.00 76.81 347 PRO A O 1
ATOM 2718 N N . LEU A 1 348 ? -15.259 12.065 13.017 1.00 83.88 348 LEU A N 1
ATOM 2719 C CA . LEU A 1 348 ? -15.514 10.874 12.204 1.00 83.88 348 LEU A CA 1
ATOM 2720 C C . LEU A 1 348 ? -16.453 9.882 12.892 1.00 83.88 348 LEU A C 1
ATOM 2722 O O . LEU A 1 348 ? -16.606 8.768 12.419 1.00 83.88 348 LEU A O 1
ATOM 2726 N N . MET A 1 349 ? -17.060 10.238 14.022 1.00 89.00 349 MET A N 1
ATOM 2727 C CA . MET A 1 349 ? -17.986 9.362 14.749 1.00 89.00 349 MET A CA 1
ATOM 2728 C C . MET A 1 349 ? -19.442 9.835 14.627 1.00 89.00 349 MET A C 1
ATOM 2730 O O . MET A 1 349 ? -20.285 9.420 15.422 1.00 89.00 349 MET A O 1
ATOM 2734 N N . ASN A 1 350 ? -19.763 10.693 13.654 1.00 90.25 350 ASN A N 1
ATOM 2735 C CA . ASN A 1 350 ? -21.067 11.351 13.532 1.00 90.25 350 ASN A CA 1
ATOM 2736 C C . ASN A 1 350 ? -22.216 10.347 13.453 1.00 90.25 350 ASN A C 1
ATOM 2738 O O . ASN A 1 350 ? -23.220 10.536 14.133 1.00 90.25 350 ASN A O 1
ATOM 2742 N N . SER A 1 351 ? -22.072 9.266 12.683 1.00 94.88 351 SER A N 1
ATOM 2743 C CA . SER A 1 351 ? -23.126 8.245 12.583 1.00 94.88 351 SER A CA 1
ATOM 2744 C C . SER A 1 351 ? -23.391 7.540 13.921 1.00 94.88 351 SER A C 1
ATOM 2746 O O . SER A 1 351 ? -24.546 7.336 14.292 1.00 94.88 351 SER A O 1
ATOM 2748 N N . LEU A 1 352 ? -22.338 7.204 14.678 1.00 96.19 352 LEU A N 1
ATOM 2749 C CA . LEU A 1 352 ? -22.462 6.567 15.995 1.00 96.19 352 LEU A CA 1
ATOM 2750 C C . LEU A 1 352 ? -23.064 7.534 17.027 1.00 96.19 352 LEU A C 1
ATOM 2752 O O . LEU A 1 352 ? -24.029 7.199 17.714 1.00 96.19 352 LEU A O 1
ATOM 2756 N N . LEU A 1 353 ? -22.490 8.736 17.132 1.00 95.06 353 LEU A N 1
ATOM 2757 C CA . LEU A 1 353 ? -22.907 9.762 18.088 1.00 95.06 353 LEU A CA 1
ATOM 2758 C C . LEU A 1 353 ? -24.322 10.268 17.779 1.00 95.06 353 LEU A C 1
ATOM 2760 O O . LEU A 1 353 ? -25.109 10.491 18.694 1.00 95.06 353 LEU A O 1
ATOM 2764 N N . GLY A 1 354 ? -24.664 10.404 16.498 1.00 95.06 354 GLY A N 1
ATOM 2765 C CA . GLY A 1 354 ? -25.992 10.790 16.036 1.00 95.06 354 GLY A CA 1
ATOM 2766 C C . GLY A 1 354 ? -27.054 9.751 16.388 1.00 95.06 354 GLY A C 1
ATOM 2767 O O . GLY A 1 354 ? -28.106 10.118 16.907 1.00 95.06 354 GLY A O 1
ATOM 2768 N N . GLU A 1 355 ? -26.774 8.460 16.186 1.00 96.12 355 GLU A N 1
ATOM 2769 C CA . GLU A 1 355 ? -27.691 7.379 16.571 1.00 96.12 355 GLU A CA 1
ATOM 2770 C C . GLU A 1 355 ? -27.879 7.324 18.100 1.00 96.12 355 GLU A C 1
ATOM 2772 O O . GLU A 1 355 ? -29.015 7.210 18.561 1.00 96.12 355 GLU A O 1
ATOM 2777 N N . LEU A 1 356 ? -26.815 7.494 18.896 1.00 95.50 356 LEU A N 1
ATOM 2778 C CA . LEU A 1 356 ? -26.915 7.609 20.361 1.00 95.50 356 LEU A CA 1
ATOM 2779 C C . LEU A 1 356 ? -27.776 8.805 20.791 1.00 95.50 356 LEU A C 1
ATOM 2781 O O . LEU A 1 356 ? -28.718 8.647 21.569 1.00 95.50 356 LEU A O 1
ATOM 2785 N N . ASN A 1 357 ? -27.498 9.988 20.244 1.00 93.69 357 ASN A N 1
ATOM 2786 C CA . ASN A 1 357 ? -28.224 11.210 20.581 1.00 93.69 357 ASN A CA 1
ATOM 2787 C C . ASN A 1 357 ? -29.703 11.132 20.166 1.00 93.69 357 ASN A C 1
ATOM 2789 O O . ASN A 1 357 ? -30.577 11.584 20.900 1.00 93.69 357 ASN A O 1
ATOM 2793 N N . SER A 1 358 ? -30.009 10.492 19.031 1.00 93.62 358 SER A N 1
ATOM 2794 C CA . SER A 1 358 ? -31.394 10.267 18.586 1.00 93.62 358 SER A CA 1
ATOM 2795 C C . SER A 1 358 ? -32.211 9.401 19.554 1.00 93.62 358 SER A C 1
ATOM 2797 O O . SER A 1 358 ? -33.438 9.468 19.557 1.00 93.62 358 SER A O 1
ATOM 2799 N N . ARG A 1 359 ? -31.528 8.622 20.404 1.00 92.50 359 ARG A N 1
ATOM 2800 C CA . ARG A 1 359 ? -32.108 7.784 21.462 1.00 92.50 359 ARG A CA 1
ATOM 2801 C C . ARG A 1 359 ? -32.100 8.466 22.833 1.00 92.50 359 ARG A C 1
ATOM 2803 O O . ARG A 1 359 ? -32.401 7.819 23.828 1.00 92.50 359 ARG A O 1
ATOM 2810 N N . GLY A 1 360 ? -31.740 9.749 22.899 1.00 92.12 360 GLY A N 1
ATOM 2811 C CA . GLY A 1 360 ? -31.684 10.521 24.141 1.00 92.12 360 GLY A CA 1
ATOM 2812 C C . GLY A 1 360 ? -30.424 10.295 24.980 1.00 92.12 360 GLY A C 1
ATOM 2813 O O . GLY A 1 360 ? -30.370 10.775 26.109 1.00 92.12 360 GLY A O 1
ATOM 2814 N N . TYR A 1 361 ? -29.411 9.597 24.453 1.00 93.94 361 TYR A N 1
ATOM 2815 C CA . TYR A 1 361 ? -28.162 9.361 25.174 1.00 93.94 361 TYR A CA 1
ATOM 2816 C C . TYR A 1 361 ? -27.159 10.478 24.935 1.00 93.94 361 TYR A C 1
ATOM 2818 O O . TYR A 1 361 ? -26.841 10.815 23.792 1.00 93.94 361 TYR A O 1
ATOM 2826 N N . LYS A 1 362 ? -26.584 10.992 26.023 1.00 92.44 362 LYS A N 1
ATOM 2827 C CA . LYS A 1 362 ? -25.440 11.905 25.946 1.00 92.44 362 LYS A CA 1
ATOM 2828 C C . LYS A 1 362 ? -24.124 11.147 25.952 1.00 92.44 362 LYS A C 1
ATOM 2830 O O . LYS A 1 362 ? -24.027 10.040 26.475 1.00 92.44 362 LYS A O 1
ATOM 2835 N N . VAL A 1 363 ? -23.092 11.765 25.391 1.00 92.25 363 VAL A N 1
ATOM 2836 C CA . VAL A 1 363 ? -21.732 11.226 25.391 1.00 92.25 363 VAL A CA 1
ATOM 2837 C C . VAL A 1 363 ? -20.861 12.099 26.279 1.00 92.25 363 VAL A C 1
ATOM 2839 O O . VAL A 1 363 ? -20.744 13.302 26.053 1.00 92.25 363 VAL A O 1
ATOM 2842 N N . VAL A 1 364 ? -20.269 11.483 27.298 1.00 93.56 364 VAL A N 1
ATOM 2843 C CA . VAL A 1 364 ? -19.381 12.125 28.266 1.00 93.56 364 VAL A CA 1
ATOM 2844 C C . VAL A 1 364 ? -17.973 11.604 28.032 1.00 93.56 364 VAL A C 1
ATOM 2846 O O . VAL A 1 364 ? -17.753 10.396 28.040 1.00 93.56 364 VAL A O 1
ATOM 2849 N N . ILE A 1 365 ? -17.020 12.510 27.828 1.00 92.50 365 ILE A N 1
ATOM 2850 C CA . ILE A 1 365 ? -15.601 12.179 27.681 1.00 92.50 365 ILE A CA 1
ATOM 2851 C C . ILE A 1 365 ? -14.887 12.656 28.939 1.00 92.50 365 ILE A C 1
ATOM 2853 O O . ILE A 1 365 ? -14.961 13.838 29.270 1.00 92.50 365 ILE A O 1
ATOM 2857 N N . VAL A 1 366 ? -14.202 11.747 29.625 1.00 92.31 366 VAL A N 1
ATOM 2858 C CA . VAL A 1 366 ? -13.417 12.062 30.829 1.00 92.31 366 VAL A CA 1
ATOM 2859 C C . VAL A 1 366 ? -11.939 12.091 30.486 1.00 92.31 366 VAL A C 1
ATOM 2861 O O . VAL A 1 366 ? -11.449 11.195 29.805 1.00 92.31 366 VAL A O 1
ATOM 2864 N N . THR A 1 367 ? -11.218 13.117 30.932 1.00 90.88 367 THR A N 1
ATOM 2865 C CA . THR A 1 367 ? -9.784 13.280 30.624 1.00 90.88 367 THR A CA 1
ATOM 2866 C C . THR A 1 367 ? -8.876 13.001 31.810 1.00 90.88 367 THR A C 1
ATOM 2868 O O . THR A 1 367 ? -7.669 12.890 31.627 1.00 90.88 367 THR A O 1
ATOM 2871 N N . GLU A 1 368 ? -9.441 12.860 33.008 1.00 93.19 368 GLU A N 1
ATOM 2872 C CA . GLU A 1 368 ? -8.704 12.569 34.234 1.00 93.19 368 GLU A CA 1
ATOM 2873 C C . GLU A 1 368 ? -9.106 11.205 34.799 1.00 93.19 368 GLU A C 1
ATOM 2875 O O . GLU A 1 368 ? -10.261 10.781 34.716 1.00 93.19 368 GLU A O 1
ATOM 2880 N N . LYS A 1 369 ? -8.137 10.500 35.389 1.00 93.44 369 LYS A N 1
ATOM 2881 C CA . LYS A 1 369 ? -8.345 9.146 35.924 1.00 93.44 369 LYS A CA 1
ATOM 2882 C C . LYS A 1 369 ? -9.332 9.117 37.090 1.00 93.44 369 LYS A C 1
ATOM 2884 O O . LYS A 1 369 ? -10.142 8.200 37.173 1.00 93.44 369 LYS A O 1
ATOM 2889 N N . ASP A 1 370 ? -9.285 10.121 37.960 1.00 93.62 370 ASP A N 1
ATOM 2890 C CA . ASP A 1 370 ? -10.198 10.211 39.102 1.00 93.62 370 ASP A CA 1
ATOM 2891 C C . ASP A 1 370 ? -11.635 10.495 38.649 1.00 93.62 370 ASP A C 1
ATOM 2893 O O . ASP A 1 370 ? -12.575 9.903 39.176 1.00 93.62 370 ASP A O 1
ATOM 2897 N N . GLU A 1 371 ? -11.810 11.310 37.601 1.00 93.69 371 GLU A N 1
ATOM 2898 C CA . GLU A 1 371 ? -13.121 11.509 36.976 1.00 93.69 371 GLU A CA 1
ATOM 2899 C C . GLU A 1 371 ? -13.636 10.201 36.371 1.00 93.69 371 GLU A C 1
ATOM 2901 O O . GLU A 1 371 ? -14.794 9.851 36.574 1.00 93.69 371 GLU A O 1
ATOM 2906 N N . LEU A 1 372 ? -12.790 9.430 35.677 1.00 95.25 372 LEU A N 1
ATOM 2907 C CA . LEU A 1 372 ? -13.187 8.122 35.150 1.00 95.25 372 LEU A CA 1
ATOM 2908 C C . LEU A 1 372 ? -13.749 7.214 36.256 1.00 95.25 372 LEU A C 1
ATOM 2910 O O . LEU A 1 372 ? -14.817 6.634 36.063 1.00 95.25 372 LEU A O 1
ATOM 2914 N N . LYS A 1 373 ? -13.089 7.143 37.419 1.00 95.12 373 LYS A N 1
ATOM 2915 C CA . LYS A 1 373 ? -13.580 6.387 38.585 1.00 95.12 373 LYS A CA 1
ATOM 2916 C C . LYS A 1 373 ? -14.935 6.922 39.075 1.00 95.12 373 LYS A C 1
ATOM 2918 O O . LYS A 1 373 ? -15.881 6.151 39.226 1.00 95.12 373 LYS A O 1
ATOM 2923 N N . GLU A 1 374 ? -15.069 8.239 39.245 1.00 93.75 374 GLU A N 1
ATOM 2924 C CA . GLU A 1 374 ? -16.322 8.878 39.684 1.00 93.75 374 GLU A CA 1
ATOM 2925 C C . GLU A 1 374 ? -17.489 8.587 38.723 1.00 93.75 374 GLU A C 1
ATOM 2927 O O . GLU A 1 374 ? -18.592 8.236 39.147 1.00 93.75 374 GLU A O 1
ATOM 2932 N N . TYR A 1 375 ? -17.265 8.707 37.413 1.00 94.50 375 TYR A N 1
ATOM 2933 C CA . TYR A 1 375 ? -18.311 8.469 36.421 1.00 94.50 375 TYR A CA 1
ATOM 2934 C C . TYR A 1 375 ? -18.689 6.994 36.309 1.00 94.50 375 TYR A C 1
ATOM 2936 O O . TYR A 1 375 ? -19.861 6.714 36.068 1.00 94.50 375 TYR A O 1
ATOM 2944 N N . LEU A 1 376 ? -17.769 6.050 36.529 1.00 95.25 376 LEU A N 1
ATOM 2945 C CA . LEU A 1 376 ? -18.109 4.622 36.571 1.00 95.25 376 LEU A CA 1
ATOM 2946 C C . LEU A 1 376 ? -19.107 4.303 37.692 1.00 95.25 376 LEU A C 1
ATOM 2948 O O . LEU A 1 376 ? -20.049 3.538 37.472 1.00 95.25 376 LEU A O 1
ATOM 2952 N N . GLN A 1 377 ? -18.979 4.961 38.848 1.00 92.56 377 GLN A N 1
ATOM 2953 C CA . GLN A 1 377 ? -19.919 4.822 39.968 1.00 92.56 377 GLN A CA 1
ATOM 2954 C C . GLN A 1 377 ? -21.319 5.367 39.640 1.00 92.56 377 GLN A C 1
ATOM 2956 O O . GLN A 1 377 ? -22.313 4.865 40.167 1.00 92.56 377 GLN A O 1
ATOM 2961 N N . LYS A 1 378 ? -21.420 6.327 38.709 1.00 91.81 378 LYS A N 1
ATOM 2962 C CA . LYS A 1 378 ? -22.694 6.849 38.173 1.00 91.81 378 LYS A CA 1
ATOM 2963 C C . LYS A 1 378 ? -23.363 5.911 37.160 1.00 91.81 378 LYS A C 1
ATOM 2965 O O . LYS A 1 378 ? -24.420 6.247 36.639 1.00 91.81 378 LYS A O 1
ATOM 2970 N N . ARG A 1 379 ? -22.779 4.732 36.906 1.00 92.38 379 ARG A N 1
ATOM 2971 C CA . ARG A 1 379 ? -23.340 3.650 36.078 1.00 92.38 379 ARG A CA 1
ATOM 2972 C C . ARG A 1 379 ? -23.716 4.099 34.655 1.00 92.38 379 ARG A C 1
ATOM 2974 O O . ARG A 1 379 ? -24.884 4.007 34.276 1.00 92.38 379 ARG A O 1
ATOM 2981 N N . PRO A 1 380 ? -22.739 4.529 33.831 1.00 95.25 380 PRO A N 1
ATOM 2982 C CA . PRO A 1 380 ? -22.983 4.786 32.415 1.00 95.25 380 PRO A CA 1
ATOM 2983 C C . PRO A 1 380 ? -23.565 3.545 31.739 1.00 95.25 380 PRO A C 1
ATOM 2985 O O . PRO A 1 380 ? -23.218 2.411 32.081 1.00 95.25 380 PRO A O 1
ATOM 2988 N N . SER A 1 381 ? -24.386 3.738 30.709 1.00 95.12 381 SER A N 1
ATOM 2989 C CA . SER A 1 381 ? -24.964 2.605 29.970 1.00 95.12 381 SER A CA 1
ATOM 2990 C C . SER A 1 381 ? -23.905 1.782 29.231 1.00 95.12 381 SER A C 1
ATOM 2992 O O . SER A 1 381 ? -24.028 0.558 29.139 1.00 95.12 381 SER A O 1
ATOM 2994 N N . CYS A 1 382 ? -22.829 2.438 28.787 1.00 97.62 382 CYS A N 1
ATOM 2995 C CA . CYS A 1 382 ? -21.641 1.793 28.243 1.00 97.62 382 CYS A CA 1
ATOM 2996 C C . CYS A 1 382 ? -20.390 2.639 28.500 1.00 97.62 382 CYS A C 1
ATOM 2998 O O . CYS A 1 382 ? -20.440 3.866 28.392 1.00 97.62 382 CYS A O 1
ATOM 3000 N N . LEU A 1 383 ? -19.267 1.969 28.752 1.00 98.25 383 LEU A N 1
ATOM 3001 C CA . LEU A 1 383 ? -17.917 2.513 28.641 1.00 98.25 383 LEU A CA 1
ATOM 3002 C C . LEU A 1 383 ? -17.342 2.172 27.256 1.00 98.25 383 LEU A C 1
ATOM 3004 O O . LEU A 1 383 ? -17.363 1.012 26.844 1.00 98.25 383 LEU A O 1
ATOM 3008 N N . LEU A 1 384 ? -16.814 3.164 26.543 1.00 98.06 384 LEU A N 1
ATOM 3009 C CA . LEU A 1 384 ? -16.088 2.997 25.285 1.00 98.06 384 LEU A CA 1
ATOM 3010 C C . LEU A 1 384 ? -14.610 3.343 25.488 1.00 98.06 384 LEU A C 1
ATOM 3012 O O . LEU A 1 384 ? -14.264 4.458 25.883 1.00 98.06 384 LEU A O 1
ATOM 3016 N N . ILE A 1 385 ? -13.742 2.387 25.166 1.00 97.56 385 ILE A N 1
ATOM 3017 C CA . ILE A 1 385 ? -12.287 2.542 25.158 1.00 97.56 385 ILE A CA 1
ATOM 3018 C C . ILE A 1 385 ? -11.789 2.231 23.751 1.00 97.56 385 ILE A C 1
ATOM 3020 O O . ILE A 1 385 ? -12.011 1.138 23.225 1.00 97.56 385 ILE A O 1
ATOM 3024 N N . MET A 1 386 ? -11.095 3.193 23.145 1.00 92.81 386 MET A N 1
ATOM 3025 C CA . MET A 1 386 ? -10.601 3.074 21.777 1.00 92.81 386 MET A CA 1
ATOM 3026 C C . MET A 1 386 ? -9.109 3.389 21.699 1.00 92.81 386 MET A C 1
ATOM 3028 O O . MET A 1 386 ? -8.680 4.511 21.946 1.00 92.81 386 MET A O 1
ATOM 3032 N N . THR A 1 387 ? -8.323 2.378 21.333 1.00 90.94 387 THR A N 1
ATOM 3033 C CA . THR A 1 387 ? -6.882 2.448 21.047 1.00 90.94 387 THR A CA 1
ATOM 3034 C C . THR A 1 387 ? -6.109 3.307 22.067 1.00 90.94 387 THR A C 1
ATOM 3036 O O . THR A 1 387 ? -5.609 4.382 21.728 1.00 90.94 387 THR A O 1
ATOM 3039 N N . PRO A 1 388 ? -6.038 2.871 23.339 1.00 92.06 388 PRO A N 1
ATOM 3040 C CA . PRO A 1 388 ? -5.353 3.599 24.402 1.00 92.06 388 PRO A CA 1
ATOM 3041 C C . PRO A 1 388 ? -3.859 3.798 24.128 1.00 92.06 388 PRO A C 1
ATOM 3043 O O . PRO A 1 388 ? -3.140 2.872 23.740 1.00 92.06 388 PRO A O 1
ATOM 3046 N N . LEU A 1 389 ? -3.361 5.007 24.406 1.00 88.50 389 LEU A N 1
ATOM 3047 C CA . LEU A 1 389 ? -1.934 5.353 24.316 1.00 88.50 389 LEU A CA 1
ATOM 3048 C C . LEU A 1 389 ? -1.221 5.254 25.679 1.00 88.50 389 LEU A C 1
ATOM 3050 O O . LEU A 1 389 ? -0.055 5.642 25.815 1.00 88.50 389 LEU A O 1
ATOM 3054 N N . ALA A 1 390 ? -1.911 4.769 26.709 1.00 90.38 390 ALA A N 1
ATOM 3055 C CA . ALA A 1 390 ? -1.365 4.485 28.028 1.00 90.38 390 ALA A CA 1
ATOM 3056 C C . ALA A 1 390 ? -1.929 3.168 28.573 1.00 90.38 390 ALA A C 1
ATOM 3058 O O . ALA A 1 390 ? -3.035 2.765 28.225 1.00 90.38 390 ALA A O 1
ATOM 3059 N N . LYS A 1 391 ? -1.157 2.503 29.437 1.00 94.62 391 LYS A N 1
ATOM 3060 C CA . LYS A 1 391 ? -1.606 1.299 30.143 1.00 94.62 391 LYS A CA 1
ATOM 3061 C C . LYS A 1 391 ? -2.590 1.659 31.253 1.00 94.62 391 LYS A C 1
ATOM 3063 O O . LYS A 1 391 ? -2.437 2.695 31.904 1.00 94.62 391 LYS A O 1
ATOM 3068 N N . TYR A 1 392 ? -3.527 0.755 31.494 1.00 96.50 392 TYR A N 1
ATOM 3069 C CA . TYR A 1 392 ? -4.434 0.789 32.635 1.00 96.50 392 TYR A CA 1
ATOM 3070 C C . TYR A 1 392 ? -3.740 0.212 33.866 1.00 96.50 392 TYR A C 1
ATOM 3072 O O . TYR A 1 392 ? -3.112 -0.846 33.804 1.00 96.50 392 TYR A O 1
ATOM 3080 N N . ASP A 1 393 ? -3.835 0.930 34.975 1.00 94.94 393 ASP A N 1
ATOM 3081 C CA . ASP A 1 393 ? -3.382 0.496 36.288 1.00 94.94 393 ASP A CA 1
ATOM 3082 C C . ASP A 1 393 ? -4.436 -0.367 36.986 1.00 94.94 393 ASP A C 1
ATOM 3084 O O . ASP A 1 393 ? -5.628 -0.308 36.681 1.00 94.94 393 ASP A O 1
ATOM 3088 N N . LYS A 1 394 ? -3.971 -1.183 37.936 1.00 95.38 394 LYS A N 1
ATOM 3089 C CA . LYS A 1 394 ? -4.778 -2.215 38.593 1.00 95.38 394 LYS A CA 1
ATOM 3090 C C . LYS A 1 394 ? -6.046 -1.658 39.249 1.00 95.38 394 LYS A C 1
ATOM 3092 O O . LYS A 1 394 ? -7.087 -2.292 39.156 1.00 95.38 394 LYS A O 1
ATOM 3097 N N . GLU A 1 395 ? -5.967 -0.476 39.857 1.00 95.62 395 GLU A N 1
ATOM 3098 C CA . GLU A 1 395 ? -7.124 0.161 40.496 1.00 95.62 395 GLU A CA 1
ATOM 3099 C C . GLU A 1 395 ? -8.238 0.462 39.487 1.00 95.62 395 GLU A C 1
ATOM 3101 O O . GLU A 1 395 ? -9.386 0.092 39.705 1.00 95.62 395 GLU A O 1
ATOM 3106 N N . ILE A 1 396 ? -7.912 1.075 38.344 1.00 96.62 396 ILE A N 1
ATOM 3107 C CA . ILE A 1 396 ? -8.910 1.381 37.304 1.00 96.62 396 ILE A CA 1
ATOM 3108 C C . ILE A 1 396 ? -9.477 0.097 36.692 1.00 96.62 396 ILE A C 1
ATOM 3110 O O . ILE A 1 396 ? -10.669 0.018 36.401 1.00 96.62 396 ILE A O 1
ATOM 3114 N N . VAL A 1 397 ? -8.640 -0.924 36.506 1.00 97.44 397 VAL A N 1
ATOM 3115 C CA . VAL A 1 397 ? -9.085 -2.243 36.037 1.00 97.44 397 VAL A CA 1
ATOM 3116 C C . VAL A 1 397 ? -10.130 -2.845 36.986 1.00 97.44 397 VAL A C 1
ATOM 3118 O O . VAL A 1 397 ? -11.134 -3.391 36.521 1.00 97.44 397 VAL A O 1
ATOM 3121 N N . GLU A 1 398 ? -9.913 -2.752 38.300 1.00 97.00 398 GLU A N 1
ATOM 3122 C CA . GLU A 1 398 ? -10.848 -3.245 39.319 1.00 97.00 398 GLU A CA 1
ATOM 3123 C C . GLU A 1 398 ? -12.176 -2.474 39.294 1.00 97.00 398 GLU A C 1
ATOM 3125 O O . GLU A 1 398 ? -13.232 -3.108 39.276 1.00 97.00 398 GLU A O 1
ATOM 3130 N N . GLU A 1 399 ? -12.139 -1.147 39.155 1.00 97.31 399 GLU A N 1
ATOM 3131 C CA . GLU A 1 399 ? -13.334 -0.297 39.004 1.00 97.31 399 GLU A CA 1
ATOM 3132 C C . GLU A 1 399 ? -14.150 -0.659 37.750 1.00 97.31 399 GLU A C 1
ATOM 3134 O O . GLU A 1 399 ? -15.372 -0.812 37.801 1.00 97.31 399 GLU A O 1
ATOM 3139 N N . ILE A 1 400 ? -13.486 -0.878 36.606 1.00 97.81 400 ILE A N 1
ATOM 3140 C CA . ILE A 1 400 ? -14.157 -1.311 35.368 1.00 97.81 400 ILE A CA 1
ATOM 3141 C C . ILE A 1 400 ? -14.776 -2.705 35.546 1.00 97.81 400 ILE A C 1
ATOM 3143 O O . ILE A 1 400 ? -15.883 -2.964 35.063 1.00 97.81 400 ILE A O 1
ATOM 3147 N N . ARG A 1 401 ? -14.092 -3.618 36.246 1.00 97.00 401 ARG A N 1
ATOM 3148 C CA . ARG A 1 401 ? -14.621 -4.955 36.546 1.00 97.00 401 ARG A CA 1
ATOM 3149 C C . ARG A 1 401 ? -15.858 -4.881 37.440 1.00 97.00 401 ARG A C 1
ATOM 3151 O O . ARG A 1 401 ? -16.824 -5.594 37.169 1.00 97.00 401 ARG A O 1
ATOM 3158 N N . GLU A 1 402 ? -15.844 -4.048 38.476 1.00 96.62 402 GLU A N 1
ATOM 3159 C CA . GLU A 1 402 ? -17.001 -3.837 39.348 1.00 96.62 402 GLU A CA 1
ATOM 3160 C C . GLU A 1 402 ? -18.178 -3.233 38.572 1.00 96.62 402 GLU A C 1
ATOM 3162 O O . GLU A 1 402 ? -19.301 -3.741 38.647 1.00 96.62 402 GLU A O 1
ATOM 3167 N N . TYR A 1 403 ? -17.918 -2.219 37.744 1.00 97.00 403 TYR A N 1
ATOM 3168 C CA . TYR A 1 403 ? -18.901 -1.636 36.831 1.00 97.00 403 TYR A CA 1
ATOM 3169 C C . TYR A 1 403 ? -19.566 -2.700 35.938 1.00 97.00 403 TYR A C 1
ATOM 3171 O O . TYR A 1 403 ? -20.796 -2.769 35.849 1.00 97.00 403 TYR A O 1
ATOM 3179 N N . LEU A 1 404 ? -18.775 -3.587 35.326 1.00 96.00 404 LEU A N 1
ATOM 3180 C CA . LEU A 1 404 ? -19.288 -4.688 34.505 1.00 96.00 404 LEU A CA 1
ATOM 3181 C C . LEU A 1 404 ? -20.064 -5.732 35.323 1.00 96.00 404 LEU A C 1
ATOM 3183 O O . LEU A 1 404 ? -21.065 -6.270 34.845 1.00 96.00 404 LEU A O 1
ATOM 3187 N N . GLY A 1 405 ? -19.635 -6.008 36.558 1.00 92.75 405 GLY A N 1
ATOM 3188 C CA . GLY A 1 405 ? -20.366 -6.856 37.505 1.00 92.75 405 GLY A CA 1
ATOM 3189 C C . GLY A 1 405 ? -21.760 -6.312 37.833 1.00 92.75 405 GLY A C 1
ATOM 3190 O O . GLY A 1 405 ? -22.698 -7.086 38.018 1.00 92.75 405 GLY A O 1
ATOM 3191 N N . ASN A 1 406 ? -21.915 -4.988 37.793 1.00 91.44 406 ASN A N 1
ATOM 3192 C CA . ASN A 1 406 ? -23.161 -4.257 38.015 1.00 91.44 406 ASN A CA 1
ATOM 3193 C C . ASN A 1 406 ? -23.956 -3.997 36.718 1.00 91.44 406 ASN A C 1
ATOM 3195 O O . ASN A 1 406 ? -24.588 -2.952 36.570 1.00 91.44 406 ASN A O 1
ATOM 3199 N N . ASN A 1 407 ? -23.955 -4.952 35.779 1.00 90.00 407 ASN A N 1
ATOM 3200 C CA . ASN A 1 407 ? -24.646 -4.880 34.478 1.00 90.00 407 ASN A CA 1
ATOM 3201 C C . ASN A 1 407 ? -24.149 -3.787 33.513 1.00 90.00 407 ASN A C 1
ATOM 3203 O O . ASN A 1 407 ? -24.809 -3.539 32.495 1.00 90.00 407 ASN A O 1
ATOM 3207 N N . GLY A 1 408 ? -22.989 -3.186 33.784 1.00 94.44 408 GLY A N 1
ATOM 3208 C CA . GLY A 1 408 ? -22.307 -2.303 32.847 1.00 94.44 408 GLY A CA 1
ATOM 3209 C C . GLY A 1 408 ? -21.969 -2.994 31.524 1.00 94.44 408 GLY A C 1
ATOM 3210 O O . GLY A 1 408 ? -22.003 -4.224 31.404 1.00 94.44 408 GLY A O 1
ATOM 3211 N N . ARG A 1 409 ? -21.634 -2.198 30.510 1.00 97.75 409 ARG A N 1
ATOM 3212 C CA . ARG A 1 409 ? -21.169 -2.685 29.206 1.00 97.75 409 ARG A CA 1
ATOM 3213 C C . ARG A 1 409 ? -19.884 -1.989 28.816 1.00 97.75 409 ARG A C 1
ATOM 3215 O O . ARG A 1 409 ? -19.707 -0.806 29.083 1.00 97.75 409 ARG A O 1
ATOM 3222 N N . LEU A 1 410 ? -19.000 -2.724 28.165 1.00 98.56 410 LEU A N 1
ATOM 3223 C CA . LEU A 1 410 ? -17.709 -2.227 27.723 1.00 98.56 410 LEU A CA 1
ATOM 3224 C C . LEU A 1 410 ? -17.529 -2.538 26.243 1.00 98.56 410 LEU A C 1
ATOM 3226 O O . LEU A 1 410 ? -17.748 -3.666 25.800 1.00 98.56 410 LEU A O 1
ATOM 3230 N N . ILE A 1 411 ? -17.087 -1.536 25.494 1.00 98.62 411 ILE A N 1
ATOM 3231 C CA . ILE A 1 411 ? -16.578 -1.711 24.141 1.00 98.62 411 ILE A CA 1
ATOM 3232 C C . ILE A 1 411 ? -15.081 -1.408 24.146 1.00 98.62 411 ILE A C 1
ATOM 3234 O O . ILE A 1 411 ? -14.661 -0.325 24.554 1.00 98.62 411 ILE A O 1
ATOM 3238 N N . LEU A 1 412 ? -14.296 -2.370 23.664 1.00 98.56 412 LEU A N 1
ATOM 3239 C CA . LEU A 1 412 ? -12.858 -2.260 23.443 1.00 98.56 412 LEU A CA 1
ATOM 3240 C C . LEU A 1 412 ? -12.581 -2.243 21.940 1.00 98.56 412 LEU A C 1
ATOM 3242 O O . LEU A 1 412 ? -12.887 -3.207 21.242 1.00 98.56 412 LEU A O 1
ATOM 3246 N N . ILE A 1 413 ? -11.975 -1.175 21.436 1.00 97.50 413 ILE A N 1
ATOM 3247 C CA . ILE A 1 413 ? -11.625 -1.055 20.016 1.00 97.50 413 ILE A CA 1
ATOM 3248 C C . ILE A 1 413 ? -10.124 -0.840 19.877 1.00 97.50 413 ILE A C 1
ATOM 3250 O O . ILE A 1 413 ? -9.563 0.021 20.554 1.00 97.50 413 ILE A O 1
ATOM 3254 N N . HIS A 1 414 ? -9.475 -1.583 18.984 1.00 95.25 414 HIS A N 1
ATOM 3255 C CA . HIS A 1 414 ? -8.054 -1.423 18.682 1.00 95.25 414 HIS A CA 1
ATOM 3256 C C . HIS A 1 414 ? -7.823 -1.160 17.193 1.00 95.25 414 HIS A C 1
ATOM 3258 O O . HIS A 1 414 ? -8.278 -1.933 16.358 1.00 95.25 414 HIS A O 1
ATOM 3264 N N . GLU A 1 415 ? -7.082 -0.096 16.879 1.00 90.81 415 GLU A N 1
ATOM 3265 C CA . GLU A 1 415 ? -6.636 0.247 15.528 1.00 90.81 415 GLU A CA 1
ATOM 3266 C C . GLU A 1 415 ? -5.172 -0.188 15.313 1.00 90.81 415 GLU A C 1
ATOM 3268 O O . GLU A 1 415 ? -4.251 0.508 15.770 1.00 90.81 415 GLU A O 1
ATOM 3273 N N . PRO A 1 416 ? -4.929 -1.314 14.616 1.00 88.75 416 PRO A N 1
ATOM 3274 C CA . PRO A 1 416 ? -3.578 -1.831 14.393 1.00 88.75 416 PRO A CA 1
ATOM 3275 C C . PRO A 1 416 ? -2.728 -0.962 13.452 1.00 88.75 416 PRO A C 1
ATOM 3277 O O . PRO A 1 416 ? -1.514 -1.159 13.381 1.00 88.75 416 PRO A O 1
ATOM 3280 N N . ALA A 1 417 ? -3.313 0.003 12.729 1.00 78.75 417 ALA A N 1
ATOM 3281 C CA . ALA A 1 417 ? -2.549 0.925 11.885 1.00 78.75 417 ALA A CA 1
ATOM 3282 C C . ALA A 1 417 ? -1.730 1.968 12.677 1.00 78.75 417 ALA A C 1
ATOM 3284 O O . ALA A 1 417 ? -0.808 2.570 12.122 1.00 78.75 417 ALA A O 1
ATOM 3285 N N . GLY A 1 418 ? -2.070 2.224 13.948 1.00 68.06 418 GLY A N 1
ATOM 3286 C CA . GLY A 1 418 ? -1.519 3.354 14.711 1.00 68.06 418 GLY A CA 1
ATOM 3287 C C . GLY A 1 418 ? -0.562 2.982 15.844 1.00 68.06 418 GLY A C 1
ATOM 3288 O O . GLY A 1 418 ? 0.403 3.701 16.097 1.00 68.06 418 GLY A O 1
ATOM 3289 N N . ILE A 1 419 ? -0.817 1.881 16.553 1.00 79.38 419 ILE A N 1
ATOM 3290 C CA . ILE A 1 419 ? -0.067 1.516 17.763 1.00 79.38 419 ILE A CA 1
ATOM 3291 C C . ILE A 1 419 ? -0.118 0.009 18.018 1.00 79.38 419 ILE A C 1
ATOM 3293 O O . ILE A 1 419 ? -1.029 -0.674 17.569 1.00 79.38 419 ILE A O 1
ATOM 3297 N N . LEU A 1 420 ? 0.850 -0.499 18.783 1.00 86.75 420 LEU A N 1
ATOM 3298 C CA . LEU A 1 420 ? 0.840 -1.868 19.296 1.00 86.75 420 LEU A CA 1
ATOM 3299 C C . LEU A 1 420 ? -0.297 -2.090 20.304 1.00 86.75 420 LEU A C 1
ATOM 3301 O O . LEU A 1 420 ? -0.639 -1.206 21.097 1.00 86.75 420 LEU A O 1
ATOM 3305 N N . ALA A 1 421 ? -0.802 -3.315 20.362 1.00 93.00 421 ALA A N 1
ATOM 3306 C CA . ALA A 1 421 ? -1.909 -3.722 21.220 1.00 93.00 421 ALA A CA 1
ATOM 3307 C C . ALA A 1 421 ? -1.554 -3.762 22.720 1.00 93.00 421 ALA A C 1
ATOM 3309 O O . ALA A 1 421 ? -2.431 -3.902 23.569 1.00 93.00 421 ALA A O 1
ATOM 3310 N N . SER A 1 422 ? -0.276 -3.618 23.086 1.00 93.06 422 SER A N 1
ATOM 3311 C CA . SER A 1 422 ? 0.196 -3.750 24.476 1.00 93.06 422 SER A CA 1
ATOM 3312 C C . SER A 1 422 ? -0.536 -2.873 25.507 1.00 93.06 422 SER A C 1
ATOM 3314 O O . SER A 1 422 ? -0.719 -3.311 26.642 1.00 93.06 422 SER A O 1
ATOM 3316 N N . ASN A 1 423 ? -0.976 -1.664 25.135 1.00 93.94 423 ASN A N 1
ATOM 3317 C CA . ASN A 1 423 ? -1.723 -0.778 26.034 1.00 93.94 423 ASN A CA 1
ATOM 3318 C C . ASN A 1 423 ? -3.166 -1.245 26.238 1.00 93.94 423 ASN A C 1
ATOM 3320 O O . ASN A 1 423 ? -3.633 -1.278 27.369 1.00 93.94 423 ASN A O 1
ATOM 3324 N N . ILE A 1 424 ? -3.872 -1.636 25.170 1.00 96.50 424 ILE A N 1
ATOM 3325 C CA . ILE A 1 424 ? -5.251 -2.127 25.306 1.00 96.50 424 ILE A CA 1
ATOM 3326 C C . ILE A 1 424 ? -5.279 -3.493 25.994 1.00 96.50 424 ILE A C 1
ATOM 3328 O O . ILE A 1 424 ? -6.151 -3.755 26.821 1.00 96.50 424 ILE A O 1
ATOM 3332 N N . ASN A 1 425 ? -4.265 -4.322 25.735 1.00 98.06 425 ASN A N 1
ATOM 3333 C CA . ASN A 1 425 ? -4.111 -5.632 26.353 1.00 98.06 425 ASN A CA 1
ATOM 3334 C C . ASN A 1 425 ? -3.828 -5.559 27.857 1.00 98.06 425 ASN A C 1
ATOM 3336 O O . ASN A 1 425 ? -4.102 -6.535 28.546 1.00 98.06 425 ASN A O 1
ATOM 3340 N N . SER A 1 426 ? -3.367 -4.420 28.395 1.00 97.12 426 SER A N 1
ATOM 3341 C CA . SER A 1 426 ? -3.251 -4.257 29.852 1.00 97.12 426 SER A CA 1
ATOM 3342 C C . SER A 1 426 ? -4.610 -4.234 30.563 1.00 97.12 426 SER A C 1
ATOM 3344 O O . SER A 1 426 ? -4.649 -4.360 31.780 1.00 97.12 426 SER A O 1
ATOM 3346 N N . LEU A 1 427 ? -5.704 -4.030 29.821 1.00 97.75 427 LEU A N 1
ATOM 3347 C CA . LEU A 1 427 ? -7.080 -4.089 30.313 1.00 97.75 427 LEU A CA 1
ATOM 3348 C C . LEU A 1 427 ? -7.824 -5.304 29.745 1.00 97.75 427 LEU A C 1
ATOM 3350 O O . LEU A 1 427 ? -8.498 -6.018 30.478 1.00 97.75 427 LEU A O 1
ATOM 3354 N N . SER A 1 428 ? -7.724 -5.554 28.437 1.00 98.19 428 SER A N 1
ATOM 3355 C CA . SER A 1 428 ? -8.576 -6.538 27.759 1.00 98.19 428 SER A CA 1
ATOM 3356 C C . SER A 1 428 ? -8.360 -7.976 28.243 1.00 98.19 428 SER A C 1
ATOM 3358 O O . SER A 1 428 ? -9.303 -8.770 28.250 1.00 98.19 428 SER A O 1
ATOM 3360 N N . GLN A 1 429 ? -7.142 -8.316 28.681 1.00 96.69 429 GLN A N 1
ATOM 3361 C CA . GLN A 1 429 ? -6.806 -9.662 29.158 1.00 96.69 429 GLN A CA 1
ATOM 3362 C C . GLN A 1 429 ? -7.614 -10.065 30.396 1.00 96.69 429 GLN A C 1
ATOM 3364 O O . GLN A 1 429 ? -7.973 -11.232 30.544 1.00 96.69 429 GLN A O 1
ATOM 3369 N N . GLU A 1 430 ? -7.991 -9.094 31.226 1.00 96.50 430 GLU A N 1
ATOM 3370 C CA . GLU A 1 430 ? -8.814 -9.287 32.425 1.00 96.50 430 GLU A CA 1
ATOM 3371 C C . GLU A 1 430 ? -10.239 -9.752 32.096 1.00 96.50 430 GLU A C 1
ATOM 3373 O O . GLU A 1 430 ? -10.947 -10.268 32.966 1.00 96.50 430 GLU A O 1
ATOM 3378 N N . PHE A 1 431 ? -10.643 -9.595 30.833 1.00 96.94 431 PHE A N 1
ATOM 3379 C CA . PHE A 1 431 ? -11.930 -10.014 30.287 1.00 96.94 431 PHE A CA 1
ATOM 3380 C C . PHE A 1 431 ? -11.785 -11.157 29.273 1.00 96.94 431 PHE A C 1
ATOM 3382 O O . PHE A 1 431 ? -12.726 -11.456 28.543 1.00 96.94 431 PHE A O 1
ATOM 3389 N N . GLY A 1 432 ? -10.622 -11.820 29.221 1.00 96.62 432 GLY A N 1
ATOM 3390 C CA . GLY A 1 432 ? -10.382 -12.940 28.309 1.00 96.62 432 GLY A CA 1
ATOM 3391 C C . GLY A 1 432 ? -10.292 -12.518 26.843 1.00 96.62 432 GLY A C 1
ATOM 3392 O O . GLY A 1 432 ? -10.706 -13.276 25.969 1.00 96.62 432 GLY A O 1
ATOM 3393 N N . ILE A 1 433 ? -9.789 -11.309 26.576 1.00 98.44 433 ILE A N 1
ATOM 3394 C CA . ILE A 1 433 ? -9.551 -10.769 25.234 1.00 98.44 433 ILE A CA 1
ATOM 3395 C C . ILE A 1 433 ? -8.065 -10.467 25.057 1.00 98.44 433 ILE A C 1
ATOM 3397 O O . ILE A 1 433 ? -7.445 -9.828 25.908 1.00 98.44 433 ILE A O 1
ATOM 3401 N N . TYR A 1 434 ? -7.512 -10.850 23.910 1.00 98.19 434 TYR A N 1
ATOM 3402 C CA . TYR A 1 434 ? -6.161 -10.471 23.516 1.00 98.19 434 TYR A CA 1
ATOM 3403 C C . TYR A 1 434 ? -6.128 -10.028 22.053 1.00 98.19 434 TYR A C 1
ATOM 3405 O O . TYR A 1 434 ? -6.345 -10.832 21.145 1.00 98.19 434 TYR A O 1
ATOM 3413 N N . PHE A 1 435 ? -5.848 -8.745 21.834 1.00 98.12 435 PHE A N 1
ATOM 3414 C CA . PHE A 1 435 ? -5.618 -8.173 20.511 1.00 98.12 435 PHE A CA 1
ATOM 3415 C C . PHE A 1 435 ? -4.198 -8.513 20.055 1.00 98.12 435 PHE A C 1
ATOM 3417 O O . PHE A 1 435 ? -3.239 -8.296 20.800 1.00 98.12 435 PHE A O 1
ATOM 3424 N N . THR A 1 436 ? -4.044 -9.049 18.847 1.00 96.00 436 THR A N 1
ATOM 3425 C CA . THR A 1 436 ? -2.720 -9.358 18.296 1.00 96.00 436 THR A CA 1
ATOM 3426 C C . THR A 1 436 ? -2.058 -8.114 17.711 1.00 96.00 436 THR A C 1
ATOM 3428 O O . THR A 1 436 ? -2.725 -7.279 17.101 1.00 96.00 436 THR A O 1
ATOM 3431 N N . ASP A 1 437 ? -0.735 -8.016 17.835 1.00 93.31 437 ASP A N 1
ATOM 3432 C CA . ASP A 1 437 ? 0.041 -7.063 17.038 1.00 93.31 437 ASP A CA 1
ATOM 3433 C C . ASP A 1 437 ? 0.072 -7.505 15.569 1.00 93.31 437 ASP A C 1
ATOM 3435 O O . ASP A 1 437 ? 0.096 -8.699 15.272 1.00 93.31 437 ASP A O 1
ATOM 3439 N N . GLY A 1 438 ? 0.119 -6.546 14.646 1.00 90.94 438 GLY A N 1
ATOM 3440 C CA . GLY A 1 438 ? 0.014 -6.803 13.210 1.00 90.94 438 GLY A CA 1
ATOM 3441 C C . GLY A 1 438 ? -1.398 -6.572 12.675 1.00 90.94 438 GLY A C 1
ATOM 3442 O O . GLY A 1 438 ? -2.280 -6.090 13.377 1.00 90.94 438 GLY A O 1
ATOM 3443 N N . TYR A 1 439 ? -1.596 -6.881 11.398 1.00 94.62 439 TYR A N 1
ATOM 3444 C CA . TYR A 1 439 ? -2.861 -6.674 10.699 1.00 94.62 439 TYR A CA 1
ATOM 3445 C C . TYR A 1 439 ? -3.196 -7.881 9.828 1.00 94.62 439 TYR A C 1
ATOM 3447 O O . TYR A 1 439 ? -2.321 -8.649 9.415 1.00 94.62 439 TYR A O 1
ATOM 3455 N N . LEU A 1 440 ? -4.480 -8.034 9.538 1.00 97.06 440 LEU A N 1
ATOM 3456 C CA . LEU A 1 440 ? -5.015 -9.043 8.645 1.00 97.06 440 LEU A CA 1
ATOM 3457 C C . LEU A 1 440 ? -5.083 -8.496 7.222 1.00 97.06 440 LEU A C 1
ATOM 3459 O O . LEU A 1 440 ? -5.409 -7.331 6.996 1.00 97.06 440 LEU A O 1
ATOM 3463 N N . TYR A 1 441 ? -4.793 -9.347 6.245 1.00 96.81 441 TYR A N 1
ATOM 3464 C CA . TYR A 1 441 ? -4.933 -8.999 4.839 1.00 96.81 441 TYR A CA 1
ATOM 3465 C C . TYR A 1 441 ? -5.376 -10.187 3.998 1.00 96.81 441 TYR A C 1
ATOM 3467 O O . TYR A 1 441 ? -5.136 -11.344 4.332 1.00 96.81 441 TYR A O 1
ATOM 3475 N N . ASN A 1 442 ? -6.010 -9.908 2.867 1.00 96.38 442 ASN A N 1
ATOM 3476 C CA . ASN A 1 442 ? -6.431 -10.916 1.913 1.00 96.38 442 ASN A CA 1
ATOM 3477 C C . ASN A 1 442 ? -6.229 -10.398 0.487 1.00 96.38 442 ASN A C 1
ATOM 3479 O O . ASN A 1 442 ? -6.778 -9.376 0.087 1.00 96.38 442 ASN A O 1
ATOM 3483 N N . ILE A 1 443 ? -5.441 -11.111 -0.314 1.00 93.38 443 ILE A N 1
ATOM 3484 C CA . ILE A 1 443 ? -5.133 -10.693 -1.690 1.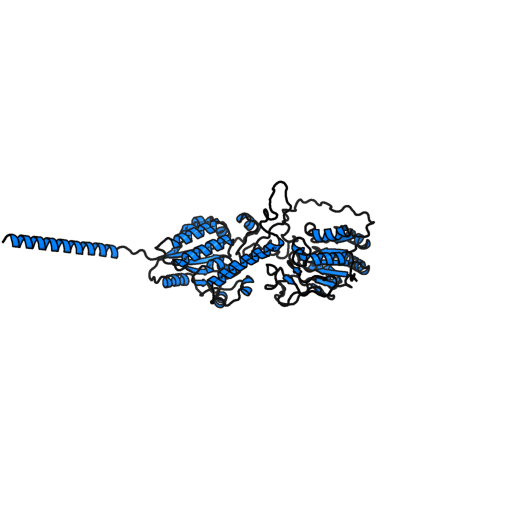00 93.38 443 ILE A CA 1
ATOM 3485 C C . ILE A 1 443 ? -6.287 -10.953 -2.674 1.00 93.38 443 ILE A C 1
ATOM 3487 O O . ILE A 1 443 ? -6.266 -10.420 -3.780 1.00 93.38 443 ILE A O 1
ATOM 3491 N N . ARG A 1 444 ? -7.279 -11.772 -2.294 1.00 92.00 444 ARG A N 1
ATOM 3492 C CA . ARG A 1 444 ? -8.432 -12.143 -3.133 1.00 92.00 444 ARG A CA 1
ATOM 3493 C C . ARG A 1 444 ? -9.706 -11.441 -2.676 1.00 92.00 444 ARG A C 1
ATOM 3495 O O . ARG A 1 444 ? -10.333 -10.735 -3.458 1.00 92.00 444 ARG A O 1
ATOM 3502 N N . ASP A 1 445 ? -10.055 -11.617 -1.407 1.00 92.94 445 ASP A N 1
ATOM 3503 C CA . ASP A 1 445 ? -11.288 -11.116 -0.803 1.00 92.94 445 ASP A CA 1
ATOM 3504 C C . ASP A 1 445 ? -11.042 -9.779 -0.099 1.00 92.94 445 ASP A C 1
ATOM 3506 O O . ASP A 1 445 ? -11.051 -9.675 1.129 1.00 92.94 445 ASP A O 1
ATOM 3510 N N . ASN A 1 446 ? -10.799 -8.742 -0.901 1.00 95.44 446 ASN A N 1
ATOM 3511 C CA . ASN A 1 446 ? -10.598 -7.383 -0.413 1.00 95.44 446 ASN A CA 1
ATOM 3512 C C . ASN A 1 446 ? -11.447 -6.336 -1.139 1.00 95.44 446 ASN A C 1
ATOM 3514 O O . ASN A 1 446 ? -11.915 -6.526 -2.266 1.00 95.44 446 ASN A O 1
ATOM 3518 N N . TYR A 1 447 ? -11.612 -5.204 -0.466 1.00 95.56 447 TYR A N 1
ATOM 3519 C CA . TYR A 1 447 ? -12.232 -3.995 -0.970 1.00 95.56 447 TYR A CA 1
ATOM 3520 C C . TYR A 1 447 ? -11.146 -3.033 -1.471 1.00 95.56 447 TYR A C 1
ATOM 3522 O O . TYR A 1 447 ? -10.607 -2.205 -0.735 1.00 95.56 447 TYR A O 1
ATOM 3530 N N . GLY A 1 448 ? -10.774 -3.198 -2.741 1.00 91.75 448 GLY A N 1
ATOM 3531 C CA . GLY A 1 448 ? -9.768 -2.373 -3.416 1.00 91.75 448 GLY A CA 1
ATOM 3532 C C . GLY A 1 448 ? -8.332 -2.819 -3.152 1.00 91.75 448 GLY A C 1
ATOM 3533 O O . GLY A 1 448 ? -7.634 -3.218 -4.082 1.00 91.75 448 GLY A O 1
ATOM 3534 N N . ILE A 1 449 ? -7.895 -2.766 -1.894 1.00 91.44 449 ILE A N 1
ATOM 3535 C CA . ILE A 1 449 ? -6.509 -3.053 -1.497 1.00 91.44 449 ILE A CA 1
ATOM 3536 C C . ILE A 1 449 ? -6.428 -4.202 -0.493 1.00 91.44 449 ILE A C 1
ATOM 3538 O O . ILE A 1 449 ? -7.321 -4.387 0.323 1.00 91.44 449 ILE A O 1
ATOM 3542 N N . TYR A 1 450 ? -5.316 -4.940 -0.507 1.00 94.12 450 TYR A N 1
ATOM 3543 C CA . TYR A 1 450 ? -5.124 -6.206 0.219 1.00 94.12 450 TYR A CA 1
ATOM 3544 C C . TYR A 1 450 ? -5.474 -6.184 1.720 1.00 94.12 450 TYR A C 1
ATOM 3546 O O . TYR A 1 450 ? -5.934 -7.195 2.241 1.00 94.12 450 TYR A O 1
ATOM 3554 N N . ARG A 1 451 ? -5.278 -5.064 2.425 1.00 93.44 451 ARG A N 1
ATOM 3555 C CA . ARG A 1 451 ? -5.589 -4.931 3.864 1.00 93.44 451 ARG A CA 1
ATOM 3556 C C . ARG A 1 451 ? -7.048 -4.574 4.174 1.00 93.44 451 ARG A C 1
ATOM 3558 O O . ARG A 1 451 ? -7.460 -4.694 5.321 1.00 93.44 451 ARG A O 1
ATOM 3565 N N . ASN A 1 452 ? -7.825 -4.174 3.166 1.00 95.00 452 ASN A N 1
ATOM 3566 C CA . ASN A 1 452 ? -9.240 -3.871 3.335 1.00 95.00 452 ASN A CA 1
ATOM 3567 C C . ASN A 1 452 ? -10.054 -5.160 3.187 1.00 95.00 452 ASN A C 1
ATOM 3569 O O . ASN A 1 452 ? -10.565 -5.450 2.102 1.00 95.00 452 ASN A O 1
ATOM 3573 N N . ILE A 1 453 ? -10.095 -6.002 4.215 1.00 96.50 453 ILE A N 1
ATOM 3574 C CA . ILE A 1 453 ? -10.663 -7.345 4.074 1.00 96.50 453 ILE A CA 1
ATOM 3575 C C . ILE A 1 453 ? -12.194 -7.319 4.013 1.00 96.50 453 ILE A C 1
ATOM 3577 O O . ILE A 1 453 ? -12.860 -6.582 4.742 1.00 96.50 453 ILE A O 1
ATOM 3581 N N . VAL A 1 454 ? -12.756 -8.166 3.151 1.00 97.44 454 VAL A N 1
ATOM 3582 C CA . VAL A 1 454 ? -14.204 -8.375 3.044 1.00 97.44 454 VAL A CA 1
ATOM 3583 C C . VAL A 1 454 ? -14.568 -9.650 3.793 1.00 97.44 454 VAL A C 1
ATOM 3585 O O . VAL A 1 454 ? -14.036 -10.718 3.492 1.00 97.44 454 VAL A O 1
ATOM 3588 N N . VAL A 1 455 ? -15.514 -9.564 4.726 1.00 97.44 455 VAL A N 1
ATOM 3589 C CA . VAL A 1 455 ? -15.941 -10.705 5.543 1.00 97.44 455 VAL A CA 1
ATOM 3590 C C . VAL A 1 455 ? -17.416 -11.022 5.320 1.00 97.44 455 VAL A C 1
ATOM 3592 O O . VAL A 1 455 ? -18.247 -10.123 5.223 1.00 97.44 455 VAL A O 1
ATOM 3595 N N . ARG A 1 456 ? -17.721 -12.322 5.218 1.00 97.44 456 ARG A N 1
ATOM 3596 C CA . ARG A 1 456 ? -19.075 -12.869 5.008 1.00 97.44 456 ARG A CA 1
ATOM 3597 C C . ARG A 1 456 ? -19.440 -13.996 5.977 1.00 97.44 456 ARG A C 1
ATOM 3599 O O . ARG A 1 456 ? -20.604 -14.365 6.052 1.00 97.44 456 ARG A O 1
ATOM 3606 N N . ASN A 1 457 ? -18.464 -14.562 6.693 1.00 97.38 457 ASN A N 1
ATOM 3607 C CA . ASN A 1 457 ? -18.734 -15.556 7.725 1.00 97.38 457 ASN A CA 1
ATOM 3608 C C . ASN A 1 457 ? -19.073 -14.810 9.023 1.00 97.38 457 ASN A C 1
ATOM 3610 O O . ASN A 1 457 ? -18.193 -14.296 9.719 1.00 97.38 457 ASN A O 1
ATOM 3614 N N . ILE A 1 458 ? -20.373 -14.670 9.262 1.00 97.81 458 ILE A N 1
ATOM 3615 C CA . ILE A 1 458 ? -20.960 -13.892 10.347 1.00 97.81 458 ILE A CA 1
ATOM 3616 C C . ILE A 1 458 ? -21.770 -14.853 11.217 1.00 97.81 458 ILE A C 1
ATOM 3618 O O . ILE A 1 458 ? -22.552 -15.650 10.701 1.00 97.81 458 ILE A O 1
ATOM 3622 N N . SER A 1 459 ? -21.566 -14.793 12.532 1.00 97.00 459 SER A N 1
ATOM 3623 C CA . SER A 1 459 ? -22.313 -15.621 13.485 1.00 97.00 459 SER A CA 1
ATOM 3624 C C . SER A 1 459 ? -23.811 -15.293 13.489 1.00 97.00 459 SER A C 1
ATOM 3626 O O . SER A 1 459 ? -24.205 -14.141 13.294 1.00 97.00 459 SER A O 1
ATOM 3628 N N . ASP A 1 460 ? -24.643 -16.292 13.789 1.00 95.31 460 ASP A N 1
ATOM 3629 C CA . ASP A 1 460 ? -26.069 -16.095 14.069 1.00 95.31 460 ASP A CA 1
ATOM 3630 C C . ASP A 1 460 ? -26.258 -15.544 15.492 1.00 95.31 460 ASP A C 1
ATOM 3632 O O . ASP A 1 460 ? -26.578 -16.257 16.442 1.00 95.31 460 ASP A O 1
ATOM 3636 N N . HIS A 1 461 ? -25.948 -14.260 15.660 1.00 95.50 461 HIS A N 1
ATOM 3637 C CA . HIS A 1 461 ? -26.045 -13.542 16.926 1.00 95.50 461 HIS A CA 1
ATOM 3638 C C . HIS A 1 461 ? -26.864 -12.263 16.740 1.00 95.50 461 HIS A C 1
ATOM 3640 O O . HIS A 1 461 ? -26.790 -11.614 15.699 1.00 95.50 461 HIS A O 1
ATOM 3646 N N . TRP A 1 462 ? -27.610 -11.831 17.762 1.00 94.38 462 TRP A N 1
ATOM 3647 C CA . TRP A 1 462 ? -28.503 -10.668 17.650 1.00 94.38 462 TRP A CA 1
ATOM 3648 C C . TRP A 1 462 ? -27.760 -9.362 17.298 1.00 94.38 462 TRP A C 1
ATOM 3650 O O . TRP A 1 462 ? -28.303 -8.518 16.588 1.00 94.38 462 TRP A O 1
ATOM 3660 N N . LEU A 1 463 ? -26.497 -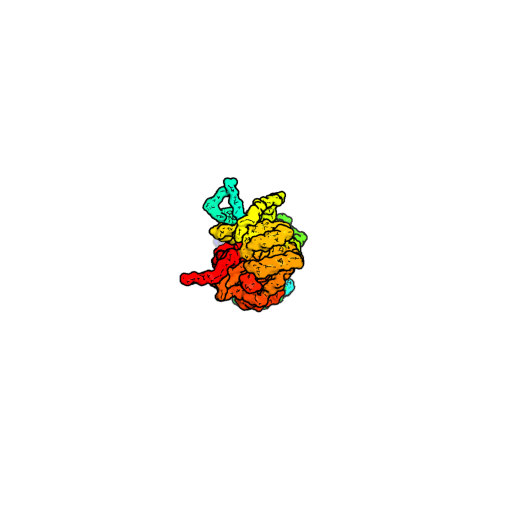9.214 17.728 1.00 95.81 463 LEU A N 1
ATOM 3661 C CA . LEU A 1 463 ? -25.611 -8.100 17.326 1.00 95.81 463 LEU A CA 1
ATOM 3662 C C . LEU A 1 463 ? -25.297 -8.085 15.829 1.00 95.81 463 LEU A C 1
ATOM 3664 O O . LEU A 1 463 ? -24.933 -7.049 15.279 1.00 95.81 463 LEU A O 1
ATOM 3668 N N . MET A 1 464 ? -25.420 -9.236 15.181 1.00 97.12 464 MET A N 1
ATOM 3669 C CA . MET A 1 464 ? -25.095 -9.452 13.779 1.00 97.12 464 MET A CA 1
ATOM 3670 C C . MET A 1 464 ? -26.352 -9.573 12.903 1.00 97.12 464 MET A C 1
ATOM 3672 O O . MET A 1 464 ? -26.267 -9.902 11.722 1.00 97.12 464 MET A O 1
ATOM 3676 N N . VAL A 1 465 ? -27.534 -9.261 13.449 1.00 94.50 465 VAL A N 1
ATOM 3677 C CA . VAL A 1 465 ? -28.794 -9.331 12.702 1.00 94.50 465 VAL A CA 1
ATOM 3678 C C . VAL A 1 465 ? -28.759 -8.422 11.470 1.00 94.50 465 VAL A C 1
ATOM 3680 O O . VAL A 1 465 ? -28.357 -7.257 11.549 1.00 94.50 465 VAL A O 1
ATOM 3683 N N . ASN A 1 466 ? -29.220 -8.952 10.333 1.00 95.75 466 ASN A N 1
ATOM 3684 C CA . ASN A 1 466 ? -29.239 -8.286 9.023 1.00 95.75 466 ASN A CA 1
ATOM 3685 C C . ASN A 1 466 ? -27.859 -7.865 8.482 1.00 95.75 466 ASN A C 1
ATOM 3687 O O . ASN A 1 466 ? -27.793 -7.009 7.591 1.00 95.75 466 ASN A O 1
ATOM 3691 N N . ILE A 1 467 ? -26.779 -8.458 8.999 1.00 98.12 467 ILE A N 1
ATOM 3692 C CA . ILE A 1 467 ? -25.418 -8.285 8.494 1.00 98.12 467 ILE A CA 1
ATOM 3693 C C . ILE A 1 467 ? -25.055 -9.517 7.677 1.00 98.12 467 ILE A C 1
ATOM 3695 O O . ILE A 1 467 ? -25.028 -10.637 8.177 1.00 98.12 467 ILE A O 1
ATOM 3699 N N . THR A 1 468 ? -24.764 -9.293 6.405 1.00 97.50 468 THR A N 1
ATOM 3700 C CA . THR A 1 468 ? -24.343 -10.333 5.461 1.00 97.50 468 THR A CA 1
ATOM 3701 C C . THR A 1 468 ? -22.909 -10.125 5.001 1.00 97.50 468 THR A C 1
ATOM 3703 O O . THR A 1 468 ? -22.231 -11.081 4.616 1.00 97.50 468 THR A O 1
ATOM 3706 N N . ARG A 1 469 ? -22.436 -8.873 5.029 1.00 97.81 469 ARG A N 1
ATOM 3707 C CA . ARG A 1 469 ? -21.125 -8.514 4.506 1.00 97.81 469 ARG A CA 1
ATOM 3708 C C . ARG A 1 469 ? -20.547 -7.278 5.184 1.00 97.81 469 ARG A C 1
ATOM 3710 O O . ARG A 1 469 ? -21.142 -6.208 5.137 1.00 97.81 469 ARG A O 1
ATOM 3717 N N . LEU A 1 470 ? -19.350 -7.421 5.742 1.00 98.38 470 LEU A N 1
ATOM 3718 C CA . LEU A 1 470 ? -18.599 -6.334 6.375 1.00 98.38 470 LEU A CA 1
ATOM 3719 C C . LEU A 1 470 ? -17.302 -6.051 5.618 1.00 98.38 470 LEU A C 1
ATOM 3721 O O . LEU A 1 470 ? -16.724 -6.953 4.999 1.00 98.38 470 LEU A O 1
ATOM 3725 N N . VAL A 1 471 ? -16.834 -4.806 5.705 1.00 97.62 471 VAL A N 1
ATOM 3726 C CA . VAL A 1 471 ? -15.518 -4.387 5.206 1.00 97.62 471 VAL A CA 1
ATOM 3727 C C . VAL A 1 471 ? -14.728 -3.763 6.340 1.00 97.62 471 VAL A C 1
ATOM 3729 O O . VAL A 1 471 ? -15.140 -2.764 6.922 1.00 97.62 471 VAL A O 1
ATOM 3732 N N . PHE A 1 472 ? -13.570 -4.343 6.614 1.00 96.25 472 PHE A N 1
ATOM 3733 C CA . PHE A 1 472 ? -12.586 -3.806 7.546 1.00 96.25 472 PHE A CA 1
ATOM 3734 C C . PHE A 1 472 ? -11.536 -3.028 6.754 1.00 96.25 472 PHE A C 1
ATOM 3736 O O . PHE A 1 472 ? -11.181 -3.452 5.655 1.00 96.25 472 PHE A O 1
ATOM 3743 N N . PHE A 1 473 ? -11.048 -1.902 7.275 1.00 90.62 473 PHE A N 1
ATOM 3744 C CA . PHE A 1 473 ? -10.131 -0.995 6.562 1.00 90.62 473 PHE A CA 1
ATOM 3745 C C . PHE A 1 473 ? -8.704 -1.015 7.107 1.00 90.62 473 PHE A C 1
ATOM 3747 O O . PHE A 1 473 ? -7.811 -0.483 6.450 1.00 90.62 473 PHE A O 1
ATOM 3754 N N . THR A 1 474 ? -8.480 -1.659 8.255 1.00 89.25 474 THR A N 1
ATOM 3755 C CA . THR A 1 474 ? -7.244 -2.335 8.686 1.00 89.25 474 THR A CA 1
ATOM 3756 C C . THR A 1 474 ? -7.591 -3.022 10.007 1.00 89.25 474 THR A C 1
ATOM 3758 O O . THR A 1 474 ? -7.678 -2.362 11.034 1.00 89.25 474 THR A O 1
ATOM 3761 N N . CYS A 1 475 ? -7.793 -4.341 10.006 1.00 95.06 475 CYS A N 1
ATOM 3762 C CA . CYS A 1 475 ? -8.156 -5.054 11.232 1.00 95.06 475 CYS A CA 1
ATOM 3763 C C . CYS A 1 475 ? -7.058 -5.988 11.735 1.00 95.06 475 CYS A C 1
ATOM 3765 O O . CYS A 1 475 ? -6.218 -6.443 10.961 1.00 95.06 475 CYS A O 1
ATOM 3767 N N . THR A 1 476 ? -7.110 -6.337 13.016 1.00 96.75 476 THR A N 1
ATOM 3768 C CA . THR A 1 476 ? -6.278 -7.378 13.631 1.00 96.75 476 THR A CA 1
ATOM 3769 C C . THR A 1 476 ? -7.114 -8.574 14.088 1.00 96.75 476 THR A C 1
ATOM 3771 O O . THR A 1 476 ? -8.348 -8.536 14.086 1.00 96.75 476 THR A O 1
ATOM 3774 N N . HIS A 1 477 ? -6.440 -9.655 14.475 1.00 97.69 477 HIS A N 1
ATOM 3775 C CA . HIS A 1 477 ? -7.079 -10.783 15.131 1.00 97.69 477 HIS A CA 1
ATOM 3776 C C . HIS A 1 477 ? -7.277 -10.510 16.628 1.00 97.69 477 HIS A C 1
ATOM 3778 O O . HIS A 1 477 ? -6.438 -9.913 17.305 1.00 97.69 477 HIS A O 1
ATOM 3784 N N . VAL A 1 478 ? -8.402 -10.983 17.155 1.00 98.44 478 VAL A N 1
ATOM 3785 C CA . VAL A 1 478 ? -8.731 -10.938 18.573 1.00 98.44 478 VAL A CA 1
ATOM 3786 C C . VAL A 1 478 ? -8.930 -12.364 19.076 1.00 98.44 478 VAL A C 1
ATOM 3788 O O . VAL A 1 478 ? -9.898 -13.037 18.716 1.00 98.44 478 VAL A O 1
ATOM 3791 N N . TYR A 1 479 ? -8.014 -12.828 19.926 1.00 97.81 479 TYR A N 1
ATOM 3792 C CA . TYR A 1 479 ? -8.217 -14.060 20.679 1.00 97.81 479 TYR A CA 1
ATOM 3793 C C . TYR A 1 479 ? -9.228 -13.815 21.789 1.00 97.81 479 TYR A C 1
ATOM 3795 O O . TYR A 1 479 ? -9.209 -12.774 22.453 1.00 97.81 479 TYR A O 1
ATOM 3803 N N . THR A 1 480 ? -10.087 -14.801 22.023 1.00 97.62 480 THR A N 1
ATOM 3804 C CA . THR A 1 480 ? -11.049 -14.748 23.114 1.00 97.62 480 THR A CA 1
ATOM 3805 C C . THR A 1 480 ? -11.317 -16.126 23.706 1.00 97.62 480 THR A C 1
ATOM 3807 O O . THR A 1 480 ? -11.192 -17.135 23.015 1.00 97.62 480 THR A O 1
ATOM 3810 N N . ASN A 1 481 ? -11.712 -16.165 24.979 1.00 95.62 481 ASN A N 1
ATOM 3811 C CA . ASN A 1 481 ? -12.370 -17.322 25.595 1.00 95.62 481 ASN A CA 1
ATOM 3812 C C . ASN A 1 481 ? -13.912 -17.240 25.536 1.00 95.62 481 ASN A C 1
ATOM 3814 O O . ASN A 1 481 ? -14.586 -18.117 26.072 1.00 95.62 481 ASN A O 1
ATOM 3818 N N . GLY A 1 482 ? -14.454 -16.175 24.938 1.00 95.75 482 GLY A N 1
ATOM 3819 C CA . GLY A 1 482 ? -15.878 -15.967 24.704 1.00 95.75 482 GLY A CA 1
ATOM 3820 C C . GLY A 1 482 ? -16.306 -16.377 23.294 1.00 95.75 482 GLY A C 1
ATOM 3821 O O . GLY A 1 482 ? -15.799 -17.335 22.713 1.00 95.75 482 GLY A O 1
ATOM 3822 N N . THR A 1 483 ? -17.248 -15.624 22.735 1.00 96.94 483 THR A N 1
ATOM 3823 C CA . THR A 1 483 ? -17.881 -15.896 21.443 1.00 96.94 483 THR A CA 1
ATOM 3824 C C . THR A 1 483 ? -17.257 -15.040 20.345 1.00 96.94 483 THR A C 1
ATOM 3826 O O . THR A 1 483 ? -17.267 -13.812 20.419 1.00 96.94 483 THR A O 1
ATOM 3829 N N . GLY A 1 484 ? -16.748 -15.670 19.286 1.00 97.88 484 GLY A N 1
ATOM 3830 C CA . GLY A 1 484 ? -16.411 -14.971 18.045 1.00 97.88 484 GLY A CA 1
ATOM 3831 C C . GLY A 1 484 ? -17.672 -14.623 17.258 1.00 97.88 484 GLY A C 1
ATOM 3832 O O . GLY A 1 484 ? -18.536 -15.480 17.084 1.00 97.88 484 GLY A O 1
ATOM 3833 N N . LEU A 1 485 ? -17.788 -13.380 16.787 1.00 98.25 485 LEU A N 1
ATOM 3834 C CA . LEU A 1 485 ? -18.967 -12.923 16.045 1.00 98.25 485 LEU A CA 1
ATOM 3835 C C . LEU A 1 485 ? -18.748 -12.835 14.531 1.00 98.25 485 LEU A C 1
ATOM 3837 O O . LEU A 1 485 ? -19.706 -12.933 13.763 1.00 98.25 485 LEU A O 1
ATOM 3841 N N . VAL A 1 486 ? -17.502 -12.621 14.110 1.00 98.12 486 VAL A N 1
ATOM 3842 C CA . VAL A 1 486 ? -17.105 -12.399 12.715 1.00 98.12 486 VAL A CA 1
ATOM 3843 C C . VAL A 1 486 ? -15.828 -13.180 12.444 1.00 98.12 486 VAL A C 1
ATOM 3845 O O . VAL A 1 486 ? -14.880 -13.059 13.216 1.00 98.12 486 VAL A O 1
ATOM 3848 N N . PHE A 1 487 ? -15.782 -13.932 11.344 1.00 98.06 487 PHE A N 1
ATOM 3849 C CA . PHE A 1 487 ? -14.671 -14.822 11.003 1.00 98.06 487 PHE A CA 1
ATOM 3850 C C . PHE A 1 487 ? -14.178 -14.549 9.580 1.00 98.06 487 PHE A C 1
ATOM 3852 O O . PHE A 1 487 ? -14.959 -14.482 8.632 1.00 98.06 487 PHE A O 1
ATOM 3859 N N . THR A 1 488 ? -12.876 -14.372 9.392 1.00 97.44 488 THR A N 1
ATOM 3860 C CA . THR A 1 488 ? -12.295 -14.182 8.059 1.00 97.44 488 THR A CA 1
ATOM 3861 C C . THR A 1 488 ? -12.218 -15.503 7.298 1.00 97.44 488 THR A C 1
ATOM 3863 O O . THR A 1 488 ? -12.182 -16.573 7.885 1.00 97.44 488 THR A O 1
ATOM 3866 N N . SER A 1 489 ? -12.114 -15.465 5.971 1.00 95.69 489 SER A N 1
ATOM 3867 C CA . SER A 1 489 ? -11.861 -16.684 5.189 1.00 95.69 489 SER A CA 1
ATOM 3868 C C . SER A 1 489 ? -10.496 -17.311 5.508 1.00 95.69 489 SER A C 1
ATOM 3870 O O . SER A 1 489 ? -9.551 -16.578 5.781 1.00 95.69 489 SER A O 1
ATOM 3872 N N . ASN A 1 490 ? -10.343 -18.622 5.290 1.00 95.50 490 ASN A N 1
ATOM 3873 C CA . ASN A 1 490 ? -9.062 -19.343 5.402 1.00 95.50 490 ASN A CA 1
ATOM 3874 C C . ASN A 1 490 ? -7.931 -18.828 4.488 1.00 95.50 490 ASN A C 1
ATOM 3876 O O . ASN A 1 490 ? -6.789 -19.245 4.643 1.00 95.50 490 ASN A O 1
ATOM 3880 N N . SER A 1 491 ? -8.230 -17.970 3.508 1.00 94.88 491 SER A N 1
ATOM 3881 C CA . SER A 1 491 ? -7.241 -17.318 2.636 1.00 94.88 491 SER A CA 1
ATOM 3882 C C . SER A 1 491 ? -6.727 -15.981 3.184 1.00 94.88 491 SER A C 1
ATOM 3884 O O . SER A 1 491 ? -5.886 -15.351 2.542 1.00 94.88 491 SER A O 1
ATOM 3886 N N . THR A 1 492 ? -7.227 -15.536 4.338 1.00 97.56 492 THR A N 1
ATOM 3887 C CA . THR A 1 492 ? -6.759 -14.327 5.018 1.00 97.56 492 THR A CA 1
ATOM 3888 C C . THR A 1 492 ? -5.456 -14.622 5.736 1.00 97.56 492 THR A C 1
ATOM 3890 O O . THR A 1 492 ? -5.316 -15.662 6.364 1.00 97.56 492 THR A O 1
ATOM 3893 N N . TYR A 1 493 ? -4.505 -13.704 5.648 1.00 97.25 493 TYR A N 1
ATOM 3894 C CA . TYR A 1 493 ? -3.196 -13.793 6.269 1.00 97.25 493 TYR A CA 1
ATOM 3895 C C . TYR A 1 493 ? -3.095 -12.840 7.445 1.00 97.25 493 TYR A C 1
ATOM 3897 O O . TYR A 1 493 ? -3.597 -11.719 7.389 1.00 97.25 493 TYR A O 1
ATOM 3905 N N . HIS A 1 494 ? -2.356 -13.257 8.464 1.00 96.62 494 HIS A N 1
ATOM 3906 C CA . HIS A 1 494 ? -1.886 -12.364 9.513 1.00 96.62 494 HIS A CA 1
ATOM 3907 C C . HIS A 1 494 ? -0.464 -11.882 9.198 1.00 96.62 494 HIS A C 1
ATOM 3909 O O . HIS A 1 494 ? 0.427 -12.701 8.974 1.00 96.62 494 HIS A O 1
ATOM 3915 N N . SER A 1 495 ? -0.226 -10.567 9.211 1.00 93.75 495 SER A N 1
ATOM 3916 C CA . SER A 1 495 ? 1.012 -9.959 8.696 1.00 93.75 495 SER A CA 1
ATOM 3917 C C . SER A 1 495 ? 2.288 -10.369 9.429 1.00 93.75 495 SER A C 1
ATOM 3919 O O . SER A 1 495 ? 3.314 -10.521 8.784 1.00 93.75 495 SER A O 1
ATOM 3921 N N . ILE A 1 496 ? 2.227 -10.603 10.743 1.00 92.81 496 ILE A N 1
ATOM 3922 C CA . ILE A 1 496 ? 3.388 -11.085 11.518 1.00 92.81 496 ILE A CA 1
ATOM 3923 C C . ILE A 1 496 ? 3.582 -12.603 11.409 1.00 92.81 496 ILE A C 1
ATOM 3925 O O . ILE A 1 496 ? 4.709 -13.083 11.389 1.00 92.81 496 ILE A O 1
ATOM 3929 N N . LEU A 1 497 ? 2.491 -13.375 11.362 1.00 92.94 497 LEU A N 1
ATOM 3930 C CA . LEU A 1 497 ? 2.569 -14.839 11.330 1.00 92.94 497 LEU A CA 1
ATOM 3931 C C . LEU A 1 497 ? 2.878 -15.365 9.925 1.00 92.94 497 LEU A C 1
ATOM 3933 O O . LEU A 1 497 ? 3.206 -16.539 9.784 1.00 92.94 497 LEU A O 1
ATOM 3937 N N . GLU A 1 498 ? 2.681 -14.528 8.900 1.00 91.38 498 GLU A N 1
ATOM 3938 C CA . GLU A 1 498 ? 2.804 -14.856 7.474 1.00 91.38 498 GLU A CA 1
ATOM 3939 C C . GLU A 1 498 ? 2.050 -16.136 7.073 1.00 91.38 498 GLU A C 1
ATOM 3941 O O . GLU A 1 498 ? 2.399 -16.834 6.120 1.00 91.38 498 GLU A O 1
ATOM 3946 N N . ARG A 1 499 ? 0.971 -16.446 7.799 1.00 90.88 499 ARG A N 1
ATOM 3947 C CA . ARG A 1 499 ? 0.211 -17.685 7.655 1.00 90.88 499 ARG A CA 1
ATOM 3948 C C . ARG A 1 499 ? -1.234 -17.387 7.252 1.00 90.88 499 ARG A C 1
ATOM 3950 O O . ARG A 1 499 ? -1.827 -16.482 7.839 1.00 90.88 499 ARG A O 1
ATOM 3957 N N . PRO A 1 500 ? -1.807 -18.146 6.298 1.00 95.12 500 PRO A N 1
ATOM 3958 C CA . PRO A 1 500 ? -3.230 -18.085 6.017 1.00 95.12 500 PRO A CA 1
ATOM 3959 C C . PRO A 1 500 ? -4.035 -18.808 7.106 1.00 95.12 500 PRO A C 1
ATOM 3961 O O . PRO A 1 500 ? -3.615 -19.858 7.608 1.00 95.12 500 PRO A O 1
ATOM 3964 N N . GLY A 1 501 ? -5.204 -18.281 7.444 1.00 95.19 501 GLY A N 1
ATOM 3965 C CA . GLY A 1 501 ? -6.102 -18.884 8.418 1.00 95.19 501 GLY A CA 1
ATOM 3966 C C . GLY A 1 501 ? -7.423 -18.140 8.556 1.00 95.19 501 GLY A C 1
ATOM 3967 O O . GLY A 1 501 ? -7.617 -17.050 8.018 1.00 95.19 501 GLY A O 1
ATOM 3968 N N . GLU A 1 502 ? -8.341 -18.763 9.282 1.00 96.38 502 GLU A N 1
ATOM 3969 C CA . GLU A 1 502 ? -9.527 -18.093 9.798 1.00 96.38 502 GLU A CA 1
ATOM 3970 C C . GLU A 1 502 ? -9.142 -17.313 11.059 1.00 96.38 502 GLU A C 1
ATOM 3972 O O . GLU A 1 502 ? -8.576 -17.864 12.004 1.00 96.38 502 GLU A O 1
ATOM 3977 N N . TYR A 1 503 ? -9.428 -16.016 11.051 1.00 97.81 503 TYR A N 1
ATOM 3978 C CA . TYR A 1 503 ? -9.166 -15.094 12.146 1.00 97.81 503 TYR A CA 1
ATOM 3979 C C . TYR A 1 503 ? -10.467 -14.408 12.552 1.00 97.81 503 TYR A C 1
ATOM 3981 O O . TYR A 1 503 ? -11.352 -14.189 11.730 1.00 97.81 503 TYR A O 1
ATOM 3989 N N . THR A 1 504 ? -10.566 -14.025 13.818 1.00 97.69 504 THR A N 1
ATOM 3990 C CA . THR A 1 504 ? -11.759 -13.398 14.400 1.00 97.69 504 THR A CA 1
ATOM 3991 C C . THR A 1 504 ? -11.489 -11.926 14.727 1.00 97.69 504 THR A C 1
ATOM 3993 O O . THR A 1 504 ? -10.689 -11.679 15.630 1.00 97.69 504 THR A O 1
ATOM 3996 N N . PRO A 1 505 ? -12.089 -10.945 14.021 1.00 97.88 505 PRO A N 1
ATOM 3997 C CA . PRO A 1 505 ? -11.894 -9.518 14.314 1.00 97.88 505 PRO A CA 1
ATOM 3998 C C . PRO A 1 505 ? -12.877 -8.944 15.344 1.00 97.88 505 PRO A C 1
ATOM 4000 O O . PRO A 1 505 ? -12.590 -7.910 15.941 1.00 97.88 505 PRO A O 1
ATOM 4003 N N . ILE A 1 506 ? -14.044 -9.575 15.534 1.00 98.62 506 ILE A N 1
ATOM 4004 C CA . ILE A 1 506 ? -15.074 -9.121 16.480 1.00 98.62 506 ILE A CA 1
ATOM 4005 C C . ILE A 1 506 ? -15.430 -10.259 17.427 1.00 98.62 506 ILE A C 1
ATOM 4007 O O . ILE A 1 506 ? -15.816 -11.341 16.979 1.00 98.62 506 ILE A O 1
ATOM 4011 N N . VAL A 1 507 ? -15.328 -10.001 18.728 1.00 98.50 507 VAL A N 1
ATOM 4012 C CA . VAL A 1 507 ? -15.601 -10.981 19.785 1.00 98.50 507 VAL A CA 1
ATOM 4013 C C . VAL A 1 507 ? -16.474 -10.388 20.879 1.00 98.50 507 VAL A C 1
ATOM 4015 O O . VAL A 1 507 ? -16.476 -9.181 21.115 1.00 98.50 507 VAL A O 1
ATOM 4018 N N . LEU A 1 508 ? -17.189 -11.258 21.578 1.00 97.50 508 LEU A N 1
ATOM 4019 C CA . LEU A 1 508 ? -18.074 -10.923 22.679 1.00 97.50 508 LEU A CA 1
ATOM 4020 C C . LEU A 1 508 ? -17.783 -11.846 23.863 1.00 97.50 508 LEU A C 1
ATOM 4022 O O . LEU A 1 508 ? -17.738 -13.064 23.718 1.00 97.50 508 LEU A O 1
ATOM 4026 N N . THR A 1 509 ? -17.586 -11.279 25.046 1.00 96.31 509 THR A N 1
ATOM 4027 C CA . THR A 1 509 ? -17.212 -12.034 26.250 1.00 96.31 509 THR A CA 1
ATOM 4028 C C . THR A 1 509 ? -17.889 -11.462 27.497 1.00 96.31 509 THR A C 1
ATOM 4030 O O . THR A 1 509 ? -18.749 -10.580 27.413 1.00 96.31 509 THR A O 1
ATOM 4033 N N . PHE A 1 510 ? -17.525 -11.998 28.665 1.00 91.19 510 PHE A N 1
ATOM 4034 C CA . PHE A 1 510 ? -17.966 -11.549 29.982 1.00 91.19 510 PHE A CA 1
ATOM 4035 C C . PHE A 1 510 ? -19.498 -11.467 30.073 1.00 91.19 510 PHE A C 1
ATOM 4037 O O . PHE A 1 510 ? -20.073 -10.403 30.282 1.00 91.19 510 PHE A O 1
ATOM 4044 N N . LYS A 1 511 ? -20.172 -12.608 29.859 1.00 90.44 511 LYS A N 1
ATOM 4045 C CA . LYS A 1 511 ? -21.647 -12.708 29.841 1.00 90.44 511 LYS A CA 1
ATOM 4046 C C . LYS A 1 511 ? -22.300 -11.732 28.849 1.00 90.44 511 LYS A C 1
ATOM 4048 O O . LYS A 1 511 ? -23.288 -11.082 29.177 1.00 90.44 511 LYS A O 1
ATOM 4053 N N . GLU A 1 512 ? -21.709 -11.606 27.663 1.00 92.81 512 GLU A N 1
ATOM 4054 C CA . GLU A 1 512 ? -22.170 -10.700 26.603 1.00 92.81 512 GLU A CA 1
ATOM 4055 C C . GLU A 1 512 ? -22.175 -9.213 26.993 1.00 92.81 512 GLU A C 1
ATOM 4057 O O . GLU A 1 512 ? -23.005 -8.437 26.522 1.00 92.81 512 GLU A O 1
ATOM 4062 N N . ARG A 1 513 ? -21.247 -8.791 27.861 1.00 95.69 513 ARG A N 1
ATOM 4063 C CA . ARG A 1 513 ? -21.114 -7.389 28.299 1.00 95.69 513 ARG A CA 1
ATOM 4064 C C . ARG A 1 513 ? -19.866 -6.690 27.786 1.00 95.69 513 ARG A C 1
ATOM 4066 O O . ARG A 1 513 ? -19.806 -5.466 27.860 1.00 95.69 513 ARG A O 1
ATOM 4073 N N . VAL A 1 514 ? -18.894 -7.433 27.258 1.00 98.25 514 VAL A N 1
ATOM 4074 C CA . VAL A 1 514 ? -17.658 -6.866 26.711 1.00 98.25 514 VAL A CA 1
ATOM 4075 C C . VAL A 1 514 ? -17.566 -7.212 25.229 1.00 98.25 514 VAL A C 1
ATOM 4077 O O . VAL A 1 514 ? -17.365 -8.375 24.877 1.00 98.25 514 VAL A O 1
ATOM 4080 N N . LEU A 1 515 ? -17.725 -6.204 24.373 1.00 98.62 515 LEU A N 1
ATOM 4081 C CA . LEU A 1 515 ? -17.557 -6.303 22.923 1.00 98.62 515 LEU A CA 1
ATOM 4082 C C . LEU A 1 515 ? -16.158 -5.806 22.555 1.00 98.62 515 LEU A C 1
ATOM 4084 O O . LEU A 1 515 ? -15.792 -4.686 22.903 1.00 98.62 515 LEU A O 1
ATOM 4088 N N . ALA A 1 516 ? -15.386 -6.614 21.835 1.00 98.69 516 ALA A N 1
ATOM 4089 C CA . ALA A 1 516 ? -14.078 -6.218 21.329 1.00 98.69 516 ALA A CA 1
ATOM 4090 C C . ALA A 1 516 ? -14.035 -6.236 19.800 1.00 98.69 516 ALA A C 1
ATOM 4092 O O . ALA A 1 516 ? -14.508 -7.184 19.173 1.00 98.69 516 ALA A O 1
ATOM 4093 N N . ILE A 1 517 ? -13.462 -5.180 19.218 1.00 98.50 517 ILE A N 1
ATOM 4094 C CA . ILE A 1 517 ? -13.386 -4.946 17.772 1.00 98.50 517 ILE A CA 1
ATOM 4095 C C . ILE A 1 517 ? -11.940 -4.605 17.404 1.00 98.50 517 ILE A C 1
ATOM 4097 O O . ILE A 1 517 ? -11.376 -3.622 17.883 1.00 98.50 517 ILE A O 1
ATOM 4101 N N . GLY A 1 518 ? -11.328 -5.418 16.548 1.00 97.44 518 GLY A N 1
ATOM 4102 C CA . GLY A 1 518 ? -9.946 -5.249 16.096 1.00 97.44 518 GLY A CA 1
ATOM 4103 C C . GLY A 1 518 ? -9.750 -4.239 14.962 1.00 97.44 518 GLY A C 1
ATOM 4104 O O . GLY A 1 518 ? -8.783 -4.395 14.229 1.00 97.44 518 GLY A O 1
ATOM 4105 N N . ASP A 1 519 ? -10.669 -3.291 14.765 1.00 95.62 519 ASP A N 1
ATOM 4106 C CA . ASP A 1 519 ? -10.626 -2.240 13.734 1.00 95.62 519 ASP A CA 1
ATOM 4107 C C . ASP A 1 519 ? -11.448 -1.040 14.225 1.00 95.62 519 ASP A C 1
ATOM 4109 O O . ASP A 1 519 ? -12.623 -1.203 14.563 1.00 95.62 519 ASP A O 1
ATOM 4113 N N . ALA A 1 520 ? -10.853 0.154 14.285 1.00 92.38 520 ALA A N 1
ATOM 4114 C CA . ALA A 1 520 ? -11.604 1.357 14.644 1.00 92.38 520 ALA A CA 1
ATOM 4115 C C . ALA A 1 520 ? -12.346 1.941 13.444 1.00 92.38 520 ALA A C 1
ATOM 4117 O O . ALA A 1 520 ? -13.485 2.387 13.566 1.00 92.38 520 ALA A O 1
ATOM 4118 N N . THR A 1 521 ? -11.717 1.907 12.277 1.00 90.12 521 THR A N 1
ATOM 4119 C CA . THR A 1 521 ? -12.211 2.495 11.033 1.00 90.12 521 THR A CA 1
ATOM 4120 C C . THR A 1 521 ? -13.593 1.965 10.627 1.00 90.12 521 THR A C 1
ATOM 4122 O O . THR A 1 521 ? -14.384 2.725 10.073 1.00 90.12 521 THR A O 1
ATOM 4125 N N . ILE A 1 522 ? -13.951 0.720 10.966 1.00 93.12 522 ILE A N 1
ATOM 4126 C CA . ILE A 1 522 ? -15.277 0.141 10.657 1.00 93.12 522 ILE A CA 1
ATOM 4127 C C . ILE A 1 522 ? -16.465 0.928 11.247 1.00 93.12 522 ILE A C 1
ATOM 4129 O O . ILE A 1 522 ? -17.561 0.885 10.686 1.00 93.12 522 ILE A O 1
ATOM 4133 N N . ILE A 1 523 ? -16.267 1.663 12.351 1.00 93.44 523 ILE A N 1
ATOM 4134 C CA . ILE A 1 523 ? -17.311 2.502 12.967 1.00 93.44 523 ILE A CA 1
ATOM 4135 C C . ILE A 1 523 ? -17.210 3.986 12.582 1.00 93.44 523 ILE A C 1
ATOM 4137 O O . ILE A 1 523 ? -18.111 4.758 12.918 1.00 93.44 523 ILE A O 1
ATOM 4141 N N . LEU A 1 524 ? -16.152 4.386 11.869 1.00 91.31 524 LEU A N 1
ATOM 4142 C CA . LEU A 1 524 ? -15.869 5.780 11.529 1.00 91.31 524 LEU A CA 1
ATOM 4143 C C . LEU A 1 524 ? -16.448 6.177 10.168 1.00 91.31 524 LEU A C 1
ATOM 4145 O O . LEU A 1 524 ? -16.378 5.426 9.199 1.00 91.31 524 LEU A O 1
ATOM 4149 N N . ASP A 1 525 ? -16.971 7.392 10.069 1.00 87.00 525 ASP A N 1
ATOM 4150 C CA . ASP A 1 525 ? -17.384 8.011 8.817 1.00 87.00 525 ASP A CA 1
ATOM 4151 C C . ASP A 1 525 ? -16.150 8.371 7.957 1.00 87.00 525 ASP A C 1
ATOM 4153 O O . ASP A 1 525 ? -15.128 8.811 8.490 1.00 87.00 525 ASP A O 1
ATOM 4157 N N . PRO A 1 526 ? -16.212 8.231 6.619 1.00 89.12 526 PRO A N 1
ATOM 4158 C CA . PRO A 1 526 ? -17.301 7.645 5.830 1.00 89.12 526 PRO A CA 1
ATOM 4159 C C . PRO A 1 526 ? -17.219 6.109 5.694 1.00 89.12 526 PRO A C 1
ATOM 4161 O O . PRO A 1 526 ? -18.040 5.508 5.007 1.00 89.12 526 PRO A O 1
ATOM 4164 N N . PHE A 1 527 ? -16.227 5.448 6.291 1.00 90.94 527 PHE A N 1
ATOM 4165 C CA . PHE A 1 527 ? -15.946 4.018 6.092 1.00 90.94 527 PHE A CA 1
ATOM 4166 C C . PHE A 1 527 ? -17.042 3.085 6.622 1.00 90.94 527 PHE A C 1
ATOM 4168 O O . PHE A 1 527 ? -17.280 2.008 6.068 1.00 90.94 527 PHE A O 1
ATOM 4175 N N . ASN A 1 528 ? -17.764 3.518 7.650 1.00 94.19 528 ASN A N 1
ATOM 4176 C CA . ASN A 1 528 ? -18.936 2.829 8.169 1.00 94.19 528 ASN A CA 1
ATOM 4177 C C . ASN A 1 528 ? -20.105 2.775 7.166 1.00 94.19 528 ASN A C 1
ATOM 4179 O O . ASN A 1 528 ? -21.032 2.007 7.374 1.00 94.19 528 ASN A O 1
ATOM 4183 N N . THR A 1 529 ? -20.080 3.532 6.066 1.00 94.00 529 THR A N 1
ATOM 4184 C CA . THR A 1 529 ? -21.132 3.485 5.036 1.00 94.00 529 THR A CA 1
ATOM 4185 C C . THR A 1 529 ? -20.914 2.374 4.005 1.00 94.00 529 THR A C 1
ATOM 4187 O O . THR A 1 529 ? -21.777 2.136 3.162 1.00 94.00 529 THR A O 1
ATOM 4190 N N . VAL A 1 530 ? -19.777 1.672 4.069 1.00 94.88 530 VAL A N 1
ATOM 4191 C CA . VAL A 1 530 ? -19.413 0.616 3.118 1.00 94.88 530 VAL A CA 1
ATOM 4192 C C . VAL A 1 530 ? -20.050 -0.721 3.505 1.00 94.88 530 VAL A C 1
ATOM 4194 O O . VAL A 1 530 ? -19.892 -1.197 4.627 1.00 94.88 530 VAL A O 1
ATOM 4197 N N . GLU A 1 531 ? -20.740 -1.350 2.547 1.00 96.44 531 GLU A N 1
ATOM 4198 C CA . GLU A 1 531 ? -21.494 -2.603 2.737 1.00 96.44 531 GLU A CA 1
ATOM 4199 C C . GLU A 1 531 ? -22.442 -2.522 3.962 1.00 96.44 531 GLU A C 1
ATOM 4201 O O . GLU A 1 531 ? -23.168 -1.538 4.113 1.00 96.44 531 GLU A O 1
ATOM 4206 N N . ASP A 1 532 ? -22.476 -3.531 4.843 1.00 98.19 532 ASP A N 1
ATOM 4207 C CA . ASP A 1 532 ? -23.357 -3.546 6.021 1.00 98.19 532 ASP A CA 1
ATOM 4208 C C . ASP A 1 532 ? -22.741 -2.876 7.268 1.00 98.19 532 ASP A C 1
ATOM 4210 O O . ASP A 1 532 ? -23.314 -2.974 8.358 1.00 98.19 532 ASP A O 1
ATOM 4214 N N . ASN A 1 533 ? -21.608 -2.171 7.150 1.00 98.12 533 ASN A N 1
ATOM 4215 C CA . ASN A 1 533 ? -20.920 -1.572 8.302 1.00 98.12 533 ASN A CA 1
ATOM 4216 C C . ASN A 1 533 ? -21.833 -0.614 9.102 1.00 98.12 533 ASN A C 1
ATOM 4218 O O . ASN A 1 533 ? -21.819 -0.623 10.332 1.00 98.12 533 ASN A O 1
ATOM 4222 N N . LEU A 1 534 ? -22.717 0.144 8.445 1.00 97.88 534 LEU A N 1
ATOM 4223 C CA . LEU A 1 534 ? -23.625 1.070 9.134 1.00 97.88 534 LEU A CA 1
ATOM 4224 C C . LEU A 1 534 ? -24.699 0.314 9.927 1.00 97.88 534 LEU A C 1
ATOM 4226 O O . LEU A 1 534 ? -25.156 0.776 10.974 1.00 97.88 534 LEU A O 1
ATOM 4230 N N . LYS A 1 535 ? -25.104 -0.871 9.453 1.00 98.00 535 LYS A N 1
ATOM 4231 C CA . LYS A 1 535 ? -26.008 -1.754 10.202 1.00 98.00 535 LYS A CA 1
ATOM 4232 C C . LYS A 1 535 ? -25.310 -2.285 11.453 1.00 98.00 535 LYS A C 1
ATOM 4234 O O . LYS A 1 535 ? -25.935 -2.310 12.513 1.00 98.00 535 LYS A O 1
ATOM 4239 N N . LEU A 1 536 ? -24.020 -2.623 11.354 1.00 98.00 536 LEU A N 1
ATOM 4240 C CA . LEU A 1 536 ? -23.201 -2.980 12.513 1.00 98.00 536 LEU A CA 1
ATOM 4241 C C . LEU A 1 536 ? -23.147 -1.832 13.524 1.00 98.00 536 LEU A C 1
ATOM 4243 O O . LEU A 1 536 ? -23.419 -2.070 14.695 1.00 98.00 536 LEU A O 1
ATOM 4247 N N . VAL A 1 537 ? -22.890 -0.593 13.089 1.00 97.88 537 VAL A N 1
ATOM 4248 C CA . VAL A 1 537 ? -22.897 0.591 13.973 1.00 97.88 537 VAL A CA 1
ATOM 4249 C C . VAL A 1 537 ? -24.226 0.716 14.722 1.00 97.88 537 VAL A C 1
ATOM 4251 O O . VAL A 1 537 ? -24.232 0.873 15.940 1.00 97.88 537 VAL A O 1
ATOM 4254 N N . LYS A 1 538 ? -25.365 0.559 14.038 1.00 97.38 538 LYS A N 1
ATOM 4255 C CA . LYS A 1 538 ? -26.689 0.590 14.687 1.00 97.38 538 LYS A CA 1
ATOM 4256 C C . LYS A 1 538 ? -26.873 -0.532 15.710 1.00 97.38 538 LYS A C 1
ATOM 4258 O O . LYS A 1 538 ? -27.449 -0.304 16.772 1.00 97.38 538 LYS A O 1
ATOM 4263 N N . ASN A 1 539 ? -26.384 -1.737 15.423 1.00 97.56 539 ASN A N 1
ATOM 4264 C CA . ASN A 1 539 ? -26.435 -2.849 16.373 1.00 97.56 539 ASN A CA 1
ATOM 4265 C C . ASN A 1 539 ? -25.483 -2.637 17.565 1.00 97.56 539 ASN A C 1
ATOM 4267 O O . ASN A 1 539 ? -25.843 -2.974 18.692 1.00 97.56 539 ASN A O 1
ATOM 4271 N N . ILE A 1 540 ? -24.321 -2.013 17.348 1.00 97.75 540 ILE A N 1
ATOM 4272 C CA . ILE A 1 540 ? -23.415 -1.573 18.415 1.00 97.75 540 ILE A CA 1
ATOM 4273 C C . ILE A 1 540 ? -24.107 -0.531 19.297 1.00 97.75 540 ILE A C 1
ATOM 4275 O O . ILE A 1 540 ? -24.033 -0.635 20.514 1.00 97.75 540 ILE A O 1
ATOM 4279 N N . VAL A 1 541 ? -24.853 0.424 18.738 1.00 97.56 541 VAL A N 1
ATOM 4280 C CA . VAL A 1 541 ? -25.605 1.374 19.574 1.00 97.56 541 VAL A CA 1
ATOM 4281 C C . VAL A 1 541 ? -26.640 0.657 20.437 1.00 97.56 541 VAL A C 1
ATOM 4283 O O . VAL A 1 541 ? -26.681 0.904 21.639 1.00 97.56 541 VAL A O 1
ATOM 4286 N N . LYS A 1 542 ? -27.405 -0.294 19.881 1.00 96.50 542 LYS A N 1
ATOM 4287 C CA . LYS A 1 542 ? -28.333 -1.129 20.672 1.00 96.50 542 LYS A CA 1
ATOM 4288 C C . LYS A 1 542 ? -27.628 -1.858 21.812 1.00 96.50 542 LYS A C 1
ATOM 4290 O O . LYS A 1 542 ? -28.170 -1.938 22.910 1.00 96.50 542 LYS A O 1
ATOM 4295 N N . PHE A 1 543 ? -26.417 -2.363 21.568 1.00 97.00 543 PHE A N 1
ATOM 4296 C CA . PHE A 1 543 ? -25.571 -2.917 22.620 1.00 97.00 543 PHE A CA 1
ATOM 4297 C C . PHE A 1 543 ? -25.264 -1.881 23.692 1.00 97.00 543 PHE A C 1
ATOM 4299 O O . PHE A 1 543 ? -25.540 -2.141 24.856 1.00 97.00 543 PHE A O 1
ATOM 4306 N N . MET A 1 544 ? -24.763 -0.706 23.308 1.00 96.81 544 MET A N 1
ATOM 4307 C CA . MET A 1 544 ? -24.367 0.357 24.236 1.00 96.81 544 MET A CA 1
ATOM 4308 C C . MET A 1 544 ? -25.513 0.803 25.150 1.00 96.81 544 MET A C 1
ATOM 4310 O O . MET A 1 544 ? -25.293 1.019 26.338 1.00 96.81 544 MET A O 1
ATOM 4314 N N . VAL A 1 545 ? -26.732 0.908 24.618 1.00 94.44 545 VAL A N 1
ATOM 4315 C CA . VAL A 1 545 ? -27.916 1.344 25.383 1.00 94.44 545 VAL A CA 1
ATOM 4316 C C . VAL A 1 545 ? -28.652 0.187 26.062 1.00 94.44 545 VAL A C 1
ATOM 4318 O O . VAL A 1 545 ? -29.499 0.386 26.926 1.00 94.44 545 VAL A O 1
ATOM 4321 N N . GLY A 1 546 ? -28.297 -1.047 25.713 1.00 90.62 546 GLY A N 1
ATOM 4322 C CA . GLY A 1 546 ? -28.794 -2.245 26.358 1.00 90.62 546 GLY A CA 1
ATOM 4323 C C . GLY A 1 546 ? -30.107 -2.814 25.858 1.00 90.62 546 GLY A C 1
ATOM 4324 O O . GLY A 1 546 ? -30.730 -3.591 26.577 1.00 90.62 546 GLY A O 1
ATOM 4325 N N . GLU A 1 547 ? -30.460 -2.529 24.611 1.00 86.88 547 GLU A N 1
ATOM 4326 C CA . GLU A 1 547 ? -31.607 -3.093 23.886 1.00 86.88 547 GLU A CA 1
ATOM 4327 C C . GLU A 1 547 ? -31.362 -4.543 23.403 1.00 86.88 547 GLU A C 1
ATOM 4329 O O . GLU A 1 547 ? -31.864 -4.972 22.360 1.00 86.88 547 GLU A O 1
ATOM 4334 N N . CYS A 1 548 ? -30.560 -5.318 24.137 1.00 70.12 548 CYS A N 1
ATOM 4335 C CA . CYS A 1 548 ? -30.201 -6.686 23.774 1.00 70.12 548 CYS A CA 1
ATOM 4336 C C . CYS A 1 548 ? -31.455 -7.584 23.751 1.00 70.12 548 CYS A C 1
ATOM 4338 O O . CYS A 1 548 ? -32.144 -7.707 24.761 1.00 70.12 548 CYS A O 1
ATOM 4340 N N . GLY A 1 549 ? -31.720 -8.270 22.635 1.00 59.03 549 GLY A N 1
ATOM 4341 C CA . GLY A 1 549 ? -32.646 -9.410 22.621 1.00 59.03 549 GLY A CA 1
ATOM 4342 C C . GLY A 1 549 ? -34.146 -9.125 22.469 1.00 59.03 549 GLY A C 1
ATOM 4343 O O . GLY A 1 549 ? -34.935 -10.032 22.727 1.00 59.03 549 GLY A O 1
ATOM 4344 N N . VAL A 1 550 ? -34.582 -7.950 21.995 1.00 40.44 550 VAL A N 1
ATOM 4345 C CA . VAL A 1 550 ? -35.987 -7.807 21.560 1.00 40.44 550 VAL A CA 1
ATOM 4346 C C . VAL A 1 550 ? -36.167 -8.559 20.238 1.00 40.44 550 VAL A C 1
ATOM 4348 O O . VAL A 1 550 ? -35.942 -8.012 19.155 1.00 40.44 550 VAL A O 1
ATOM 4351 N N . LYS A 1 551 ? -36.566 -9.834 20.316 1.00 35.22 551 LYS A N 1
ATOM 4352 C CA . LYS A 1 551 ? -37.307 -10.457 19.216 1.00 35.22 551 LYS A CA 1
ATOM 4353 C C . LYS A 1 551 ? -38.515 -9.555 18.970 1.00 35.22 551 LYS A C 1
ATOM 4355 O O . LYS A 1 551 ? -39.326 -9.357 19.868 1.00 35.22 551 LYS A O 1
ATOM 4360 N N . LYS A 1 552 ? -38.583 -8.935 17.791 1.00 32.97 552 LYS A N 1
ATOM 4361 C CA . LYS A 1 552 ? -39.861 -8.426 17.298 1.00 32.97 552 LYS A CA 1
ATOM 4362 C C . LYS A 1 552 ? -40.718 -9.663 17.055 1.00 32.97 552 LYS A C 1
ATOM 4364 O O . LYS A 1 552 ? -40.416 -10.405 16.121 1.00 32.97 552 LYS A O 1
ATOM 4369 N N . ASP A 1 553 ? -41.658 -9.905 17.960 1.00 34.31 553 ASP A N 1
ATOM 4370 C CA . ASP A 1 553 ? -42.796 -10.790 17.715 1.00 34.31 553 ASP A CA 1
ATOM 4371 C C . ASP A 1 553 ? -43.597 -10.312 16.495 1.00 34.31 553 ASP A C 1
ATOM 4373 O O . ASP A 1 553 ? -43.670 -9.072 16.276 1.00 34.31 553 ASP A O 1
#

pLDDT: mean 88.46, std 16.82, range [24.59, 98.88]